Protein AF-A0A497FM29-F1 (afdb_monomer_lite)

Radius of gyration: 48.84 Å; chains: 1; bounding box: 92×78×148 Å

Secondary structure (DSSP, 8-state):
-HHHHHHHHHHHHHHHHHTS-------PEEEEEEEESSEEETTSEEEEEEEEEETTT--B-TT-EEEEEEE-TTS-EEEEEEEE--TTSEEEEEEEPPTTPPSEEEEEEEEETTEEEEEEEEEE--HHHHHHHHHHHHHHHHHHHHHHHHHHHHT-HHHHHHHHHHHHHHHTT-HHHHHHHHHHHHHHHHHHHHHHHHHHHHHHHHHHHHHHHHHHHHHHHHHHHHHHHTTT---HHHHHHHHHHHHHHHHHHHHHHTT-HHHHHHHHHHHHHHHHHHHHHHHHHHHHHHHHHHHHHHHHHHT-TTS-HHHHHHHHHHHHHHHHT--S-HHHHHHHHHHHHHHTT--SS-HHHHHHHT---TTSTTS---------------------------------------

Foldseek 3Di:
DVVVVVVVVVVVVVVVVVPPPPPPCPQDKDKDWDWPPLEEAAQDKIKIKIFTARNVPRQADFQFKKWKWKAAPVRDTPDIDIDTHHPRNMDIDIDGGHNLRDFDKMWIWMDGPHDIDIDIGTHDDDPVVVCVLVVLLVLLVVLLVVLVVQCVVPVDVVLVVLSVVLVVCVVVSNSVVSSVSSVVSVVVSVVVCCVVVVVLVCLLVVLVVLLVVLVVLLVVLVVLVVVLVVVVHDLPLLNVLSVVLVVLSVVLVVCSVVSNSVVSVVSSVVSVVSSVVSVVSVLVSLVVQLLVVLLVVLVVVLPDPLFDPVLNVLSVVLNVCSVVVVDPDPVVSLVSVVVSCVVRVVPDDCPVVNVVSSVDDPPPVPPPPPCPDPDDPDDDPDDDDDDDDDDDDDDDDDDDDDDDDD

Structure (mmCIF, N/CA/C/O backbone):
data_AF-A0A497FM29-F1
#
_entry.id   AF-A0A497FM29-F1
#
loop_
_atom_site.group_PDB
_atom_site.id
_atom_site.type_symbol
_atom_site.label_atom_id
_atom_site.label_alt_id
_atom_site.label_comp_id
_atom_site.label_asym_id
_atom_site.label_entity_id
_atom_site.label_seq_id
_atom_site.pdbx_PDB_ins_code
_atom_site.Cartn_x
_atom_site.Cartn_y
_atom_site.Cartn_z
_atom_site.occupancy
_atom_site.B_iso_or_equiv
_atom_site.auth_seq_id
_atom_site.auth_comp_id
_atom_site.auth_asym_id
_atom_site.auth_atom_id
_atom_site.pdbx_PDB_model_num
ATOM 1 N N . MET A 1 1 ? 3.344 16.252 -84.937 1.00 51.22 1 MET A N 1
ATOM 2 C CA . MET A 1 1 ? 4.518 16.941 -84.348 1.00 51.22 1 MET A CA 1
ATOM 3 C C . MET A 1 1 ? 5.337 16.068 -83.387 1.00 51.22 1 MET A C 1
ATOM 5 O O . MET A 1 1 ? 6.551 16.194 -83.398 1.00 51.22 1 MET A O 1
ATOM 9 N N . LEU A 1 2 ? 4.736 15.120 -82.654 1.00 51.09 2 LEU A N 1
ATOM 10 C CA . LEU A 1 2 ? 5.415 14.282 -81.644 1.00 51.09 2 LEU A CA 1
ATOM 11 C C . LEU A 1 2 ? 6.616 13.439 -82.149 1.00 51.09 2 LEU A C 1
ATOM 13 O O . LEU A 1 2 ? 7.596 13.268 -81.433 1.00 51.09 2 LEU A O 1
ATOM 17 N N . LYS A 1 3 ? 6.582 12.943 -83.396 1.00 57.59 3 LYS A N 1
ATOM 18 C CA . LYS A 1 3 ? 7.651 12.084 -83.952 1.00 57.59 3 LYS A CA 1
ATOM 19 C C . LYS A 1 3 ? 8.959 12.829 -84.266 1.00 57.59 3 LYS A C 1
ATOM 21 O O . LYS A 1 3 ? 10.024 12.234 -84.165 1.00 57.59 3 LYS A O 1
ATOM 26 N N . LYS A 1 4 ? 8.899 14.126 -84.604 1.00 60.62 4 LYS A N 1
ATOM 27 C CA . LYS A 1 4 ? 10.106 14.933 -84.875 1.00 60.62 4 LYS A CA 1
ATOM 28 C C . LYS A 1 4 ? 10.845 15.290 -83.579 1.00 60.62 4 LYS A C 1
ATOM 30 O O . LYS A 1 4 ? 12.068 15.263 -83.555 1.00 60.62 4 LYS A O 1
ATOM 35 N N . SER A 1 5 ? 10.112 15.530 -82.492 1.00 59.25 5 SER A N 1
ATOM 36 C CA . SER A 1 5 ? 10.692 15.851 -81.181 1.00 59.25 5 SER A CA 1
ATOM 37 C C . SER A 1 5 ? 11.440 14.669 -80.557 1.00 59.25 5 SER A C 1
ATOM 39 O O . SER A 1 5 ? 12.516 14.860 -80.005 1.00 59.25 5 SER A O 1
ATOM 41 N N . ILE A 1 6 ? 10.934 13.439 -80.704 1.00 69.69 6 ILE A N 1
ATOM 42 C CA . ILE A 1 6 ? 11.608 12.234 -80.185 1.00 69.69 6 ILE A CA 1
ATOM 43 C C . ILE A 1 6 ? 12.900 11.940 -80.965 1.00 69.69 6 ILE A C 1
ATOM 45 O O . ILE A 1 6 ? 13.915 11.599 -80.362 1.00 69.69 6 ILE A O 1
ATOM 49 N N . ALA A 1 7 ? 12.896 12.135 -82.288 1.00 73.38 7 ALA A N 1
ATOM 50 C CA . ALA A 1 7 ? 14.090 11.953 -83.114 1.00 73.38 7 ALA A CA 1
ATOM 51 C C . ALA A 1 7 ? 15.202 12.958 -82.763 1.00 73.38 7 ALA A C 1
ATOM 53 O O . ALA A 1 7 ? 16.369 12.582 -82.710 1.00 73.38 7 ALA A O 1
ATOM 54 N N . ILE A 1 8 ? 14.846 14.210 -82.454 1.00 73.94 8 ILE A N 1
ATOM 55 C CA . ILE A 1 8 ? 15.810 15.237 -82.030 1.00 73.94 8 ILE A CA 1
ATOM 56 C C . ILE A 1 8 ? 16.386 14.918 -80.643 1.00 73.94 8 ILE A C 1
ATOM 58 O O . ILE A 1 8 ? 17.587 15.081 -80.441 1.00 73.94 8 ILE A O 1
ATOM 62 N N . ILE A 1 9 ? 15.575 14.409 -79.707 1.00 72.75 9 ILE A N 1
ATOM 63 C CA . ILE A 1 9 ? 16.039 14.001 -78.367 1.00 72.75 9 ILE A CA 1
ATOM 64 C C . ILE A 1 9 ? 16.990 12.797 -78.456 1.00 72.75 9 ILE A C 1
ATOM 66 O O . ILE A 1 9 ? 18.047 12.795 -77.834 1.00 72.75 9 ILE A O 1
ATOM 70 N N . LEU A 1 10 ? 16.673 11.793 -79.278 1.00 70.06 10 LEU A N 1
ATOM 71 C CA . LEU A 1 10 ? 17.554 10.636 -79.468 1.00 70.06 10 LEU A CA 1
ATOM 72 C C . LEU A 1 10 ? 18.856 11.009 -80.192 1.00 70.06 10 LEU A C 1
ATOM 74 O O . LEU A 1 10 ? 19.923 10.548 -79.794 1.00 70.06 10 LEU A O 1
ATOM 78 N N . ALA A 1 11 ? 18.795 11.889 -81.195 1.00 73.12 11 ALA A N 1
ATOM 79 C CA . ALA A 1 11 ? 19.984 12.381 -81.888 1.00 73.12 11 ALA A CA 1
ATOM 80 C C . ALA A 1 11 ? 20.882 13.236 -80.979 1.00 73.12 11 ALA A C 1
ATOM 82 O O . ALA A 1 11 ? 22.100 13.164 -81.097 1.00 73.12 11 ALA A O 1
ATOM 83 N N . SER A 1 12 ? 20.307 13.999 -80.044 1.00 61.25 12 SER A N 1
ATOM 84 C CA . SER A 1 12 ? 21.077 14.795 -79.077 1.00 61.25 12 SER A CA 1
ATOM 85 C C . SER A 1 12 ? 21.685 13.945 -77.958 1.00 61.25 12 SER A C 1
ATOM 87 O O . SER A 1 12 ? 22.819 14.212 -77.577 1.00 61.25 12 SER A O 1
ATOM 89 N N . ILE A 1 13 ? 21.023 12.871 -77.508 1.00 70.56 13 ILE A N 1
ATOM 90 C CA . ILE A 1 13 ? 21.633 11.868 -76.611 1.00 70.56 13 ILE A CA 1
ATOM 91 C C . ILE A 1 13 ? 22.791 11.144 -77.318 1.00 70.56 13 ILE A C 1
ATOM 93 O O . ILE A 1 13 ? 23.853 10.951 -76.727 1.00 70.56 13 ILE A O 1
ATOM 97 N N . PHE A 1 14 ? 22.625 10.801 -78.600 1.00 70.81 14 PHE A N 1
ATOM 98 C CA . PHE A 1 14 ? 23.680 10.165 -79.391 1.00 70.81 14 PHE A CA 1
ATOM 99 C C . PHE A 1 14 ? 24.858 11.121 -79.657 1.00 70.81 14 PHE A C 1
ATOM 101 O O . PHE A 1 14 ? 26.008 10.729 -79.473 1.00 70.81 14 PHE A O 1
ATOM 108 N N . LEU A 1 15 ? 24.603 12.399 -79.974 1.00 62.28 15 LEU A N 1
ATOM 109 C CA . LEU A 1 15 ? 25.660 13.411 -80.112 1.00 62.28 15 LEU A CA 1
ATOM 110 C C . LEU A 1 15 ? 26.375 13.699 -78.783 1.00 62.28 15 LEU A C 1
ATOM 112 O O . LEU A 1 15 ? 27.594 13.830 -78.775 1.00 62.28 15 LEU A O 1
ATOM 116 N N . LEU A 1 16 ? 25.657 13.747 -77.656 1.00 52.69 16 LEU A N 1
ATOM 117 C CA . LEU A 1 16 ? 26.264 13.909 -76.327 1.00 52.69 16 LEU A CA 1
ATOM 118 C C . LEU A 1 16 ? 27.142 12.709 -75.942 1.00 52.69 16 LEU A C 1
ATOM 120 O O . LEU A 1 16 ? 28.144 12.894 -75.258 1.00 52.69 16 LEU A O 1
ATOM 124 N N . SER A 1 17 ? 26.828 11.501 -76.427 1.00 53.88 17 SER A N 1
ATOM 125 C CA . SER A 1 17 ? 27.677 10.318 -76.224 1.00 53.88 17 SER A CA 1
ATOM 126 C C . SER A 1 17 ? 28.982 10.348 -77.035 1.00 53.88 17 SER A C 1
ATOM 128 O O . SER A 1 17 ? 29.978 9.774 -76.605 1.00 53.88 17 SER A O 1
ATOM 130 N N . LEU A 1 18 ? 29.002 11.066 -78.166 1.00 53.91 18 LEU A N 1
ATOM 131 C CA . LEU A 1 18 ? 30.191 11.262 -79.008 1.00 53.91 18 LEU A CA 1
ATOM 132 C C . LEU A 1 18 ? 31.111 12.385 -78.496 1.00 53.91 18 LEU A C 1
ATOM 134 O O . LEU A 1 18 ? 32.273 12.447 -78.886 1.00 53.91 18 LEU A O 1
ATOM 138 N N . PHE A 1 19 ? 30.599 13.250 -77.613 1.00 49.97 19 PHE A N 1
ATOM 139 C CA . PHE A 1 19 ? 31.326 14.358 -76.985 1.00 49.97 19 PHE A CA 1
ATOM 140 C C . PHE A 1 19 ? 31.663 14.105 -75.512 1.00 49.97 19 PHE A C 1
ATOM 142 O O . PHE A 1 19 ? 32.012 15.044 -74.797 1.00 49.97 19 PHE A O 1
ATOM 149 N N . VAL A 1 20 ? 31.611 12.852 -75.042 1.00 53.69 20 VAL A N 1
ATOM 150 C CA . VAL A 1 20 ? 32.331 12.502 -73.815 1.00 53.69 20 VAL A CA 1
ATOM 151 C C . VAL A 1 20 ? 33.812 12.596 -74.180 1.00 53.69 20 VAL A C 1
ATOM 153 O O . VAL A 1 20 ? 34.273 11.771 -74.974 1.00 53.69 20 VAL A O 1
ATOM 156 N N . PRO A 1 21 ? 34.568 13.602 -73.689 1.00 43.84 21 PRO A N 1
ATOM 157 C CA . PRO A 1 21 ? 36.006 13.606 -73.892 1.00 43.84 21 PRO A CA 1
ATOM 158 C C . PRO A 1 21 ? 36.515 12.242 -73.442 1.00 43.84 21 PRO A C 1
ATOM 160 O O . PRO A 1 21 ? 36.048 11.735 -72.418 1.00 43.84 21 PRO A O 1
ATOM 163 N N . GLN A 1 22 ? 37.428 11.642 -74.211 1.00 48.50 22 GLN A N 1
ATOM 164 C CA . GLN A 1 22 ? 38.229 10.508 -73.762 1.00 48.50 22 GLN A CA 1
ATOM 165 C C . GLN A 1 22 ? 39.038 10.972 -72.546 1.00 48.50 22 GLN A C 1
ATOM 167 O O . GLN A 1 22 ? 40.223 11.283 -72.618 1.00 48.50 22 GLN A O 1
ATOM 172 N N . LEU A 1 23 ? 38.347 11.094 -71.416 1.00 45.22 23 LEU A N 1
ATOM 173 C CA . LEU A 1 23 ? 38.897 11.157 -70.094 1.00 45.22 23 LEU A CA 1
ATOM 174 C C . LEU A 1 23 ? 39.690 9.874 -70.016 1.00 45.22 23 LEU A C 1
ATOM 176 O O . LEU A 1 23 ? 39.112 8.788 -70.027 1.00 45.22 23 LEU A O 1
ATOM 180 N N . VAL A 1 24 ? 41.010 10.055 -70.087 1.00 47.66 24 VAL A N 1
ATOM 181 C CA . VAL A 1 24 ? 42.054 9.177 -69.575 1.00 47.66 24 VAL A CA 1
ATOM 182 C C . VAL A 1 24 ? 41.406 7.970 -68.922 1.00 47.66 24 VAL A C 1
ATOM 184 O O . VAL A 1 24 ? 40.748 8.153 -67.895 1.00 47.66 24 VAL A O 1
ATOM 187 N N . LEU A 1 25 ? 41.555 6.780 -69.520 1.00 45.69 25 LEU A N 1
ATOM 188 C CA . LEU A 1 25 ? 41.256 5.513 -68.856 1.00 45.69 25 LEU A CA 1
ATOM 189 C C . LEU A 1 25 ? 42.052 5.497 -67.540 1.00 45.69 25 LEU A C 1
ATOM 191 O O . LEU A 1 25 ? 43.145 4.944 -67.451 1.00 45.69 25 LEU A O 1
ATOM 195 N N . ARG A 1 26 ? 41.527 6.143 -66.496 1.00 54.81 26 ARG A N 1
ATOM 196 C CA . ARG A 1 26 ? 41.890 5.872 -65.123 1.00 54.81 26 ARG A CA 1
ATOM 197 C C . ARG A 1 26 ? 41.376 4.472 -64.947 1.00 54.81 26 ARG A C 1
ATOM 199 O O . ARG A 1 26 ? 40.166 4.262 -64.865 1.00 54.81 26 ARG A O 1
ATOM 206 N N . ALA A 1 27 ? 42.301 3.526 -65.028 1.00 60.31 27 ALA A N 1
ATOM 207 C CA . ALA A 1 27 ? 42.007 2.141 -64.765 1.00 60.31 27 ALA A CA 1
ATOM 208 C C . ALA A 1 27 ? 41.191 2.089 -63.474 1.00 60.31 27 ALA A C 1
ATOM 210 O O . ALA A 1 27 ? 41.643 2.557 -62.425 1.00 60.31 27 ALA A O 1
ATOM 211 N N . GLN A 1 28 ? 39.943 1.639 -63.586 1.00 76.00 28 GLN A N 1
ATOM 212 C CA . GLN A 1 28 ? 39.062 1.625 -62.433 1.00 76.00 28 GLN A CA 1
ATOM 213 C C . GLN A 1 28 ? 39.663 0.674 -61.392 1.00 76.00 28 GLN A C 1
ATOM 215 O O . GLN A 1 28 ? 40.206 -0.371 -61.764 1.00 76.00 28 GLN A O 1
ATOM 220 N N . PRO A 1 29 ? 39.636 1.012 -60.099 1.00 85.81 29 PRO A N 1
ATOM 221 C CA . PRO A 1 29 ? 40.116 0.100 -59.075 1.00 85.81 29 PRO A CA 1
ATOM 222 C C . PRO A 1 29 ? 39.176 -1.109 -58.981 1.00 85.81 29 PRO A C 1
ATOM 224 O O . PRO A 1 29 ? 37.964 -0.958 -58.838 1.00 85.81 29 PRO A O 1
ATOM 227 N N . SER A 1 30 ? 39.736 -2.313 -59.041 1.00 89.69 30 SER A N 1
ATOM 228 C CA . SER A 1 30 ? 39.046 -3.555 -58.703 1.00 89.69 30 SER A CA 1
ATOM 229 C C . SER A 1 30 ? 39.189 -3.796 -57.203 1.00 89.69 30 SER A C 1
ATOM 231 O O . SER A 1 30 ? 40.305 -3.930 -56.695 1.00 89.69 30 SER A O 1
ATOM 233 N N . ILE A 1 31 ? 38.059 -3.865 -56.495 1.00 93.31 31 ILE A N 1
ATOM 234 C CA . ILE A 1 31 ? 38.005 -4.030 -55.037 1.00 93.31 31 ILE A CA 1
ATOM 235 C C . ILE A 1 31 ? 37.640 -5.475 -54.697 1.00 93.31 31 ILE A C 1
ATOM 237 O O . ILE A 1 31 ? 36.553 -5.949 -55.034 1.00 93.31 31 ILE A O 1
ATOM 241 N N . LYS A 1 32 ? 38.498 -6.166 -53.942 1.00 93.56 32 LYS A N 1
ATOM 242 C CA . LYS A 1 32 ? 38.187 -7.481 -53.365 1.00 93.56 32 LYS A CA 1
ATOM 243 C C . LYS A 1 32 ? 38.142 -7.391 -51.845 1.00 93.56 32 LYS A C 1
ATOM 245 O O . LYS A 1 32 ? 39.105 -6.966 -51.220 1.00 93.56 32 LYS A O 1
ATOM 250 N N . ILE A 1 33 ? 37.026 -7.823 -51.254 1.00 95.12 33 ILE A N 1
ATOM 251 C CA . ILE A 1 33 ? 36.810 -7.796 -49.801 1.00 95.12 33 ILE A CA 1
ATOM 252 C C . ILE A 1 33 ? 36.751 -9.225 -49.263 1.00 95.12 33 ILE A C 1
ATOM 254 O O . ILE A 1 33 ? 35.889 -10.021 -49.662 1.00 95.12 33 ILE A O 1
ATOM 258 N N . THR A 1 34 ? 37.624 -9.518 -48.307 1.00 94.94 34 THR A N 1
ATOM 259 C CA . THR A 1 34 ? 37.617 -10.752 -47.521 1.00 94.94 34 THR A CA 1
ATOM 260 C C . THR A 1 34 ? 37.249 -10.420 -46.083 1.00 94.94 34 THR A C 1
ATOM 262 O O . THR A 1 34 ? 37.720 -9.431 -45.534 1.00 94.94 34 THR A O 1
ATOM 265 N N . VAL A 1 35 ? 36.370 -11.228 -45.492 1.00 95.50 35 VAL A N 1
ATOM 266 C CA . VAL A 1 35 ? 35.896 -11.043 -44.117 1.00 95.50 35 VAL A CA 1
ATOM 267 C C . VAL A 1 35 ? 36.012 -12.369 -43.393 1.00 95.50 35 VAL A C 1
ATOM 269 O O . VAL A 1 35 ? 35.426 -13.359 -43.853 1.00 95.50 35 VAL A O 1
ATOM 272 N N . THR A 1 36 ? 36.752 -12.374 -42.288 1.00 93.38 36 THR A N 1
ATOM 273 C CA . THR A 1 36 ? 37.056 -13.578 -41.517 1.00 93.38 36 THR A CA 1
ATOM 274 C C . THR A 1 36 ? 36.973 -13.285 -40.014 1.00 93.38 36 THR A C 1
ATOM 276 O O . THR A 1 36 ? 37.615 -12.348 -39.559 1.00 93.38 36 THR A O 1
ATOM 279 N N . PRO A 1 37 ? 36.222 -14.073 -39.227 1.00 90.69 37 PRO A N 1
ATOM 280 C CA . PRO A 1 37 ? 35.252 -15.069 -39.669 1.00 90.69 37 PRO A CA 1
ATOM 281 C C . PRO A 1 37 ? 33.967 -14.405 -40.204 1.00 90.69 37 PRO A C 1
ATOM 283 O O . PRO A 1 37 ? 33.623 -13.277 -39.859 1.00 90.69 37 PRO A O 1
ATOM 286 N N . ARG A 1 38 ? 33.232 -15.106 -41.081 1.00 90.25 38 ARG A N 1
ATOM 287 C CA . ARG A 1 38 ? 31.962 -14.596 -41.650 1.00 90.25 38 ARG A CA 1
ATOM 288 C C . ARG A 1 38 ? 30.815 -14.575 -40.641 1.00 90.25 38 ARG A C 1
ATOM 290 O O . ARG A 1 38 ? 29.797 -13.931 -40.894 1.00 90.25 38 ARG A O 1
ATOM 297 N N . GLU A 1 39 ? 30.969 -15.297 -39.539 1.00 91.75 39 GLU A N 1
ATOM 298 C CA . GLU A 1 39 ? 30.006 -15.379 -38.452 1.00 91.75 39 GLU A CA 1
ATOM 299 C C . GLU A 1 39 ? 30.747 -15.225 -37.120 1.00 91.75 39 GLU A C 1
ATOM 301 O O . GLU A 1 39 ? 31.717 -15.940 -36.879 1.00 91.75 39 GLU A O 1
ATOM 306 N N . VAL A 1 40 ? 30.291 -14.300 -36.278 1.00 90.44 40 VAL A N 1
ATOM 307 C CA . VAL A 1 40 ? 30.895 -13.962 -34.975 1.00 90.44 40 VAL A CA 1
ATOM 308 C C . VAL A 1 40 ? 29.824 -13.781 -33.908 1.00 90.44 40 VAL A C 1
ATOM 310 O O . VAL A 1 40 ? 28.651 -13.601 -34.241 1.00 90.44 40 VAL A O 1
ATOM 313 N N . PHE A 1 41 ? 30.205 -13.786 -32.634 1.00 86.44 41 PHE A N 1
ATOM 314 C CA . PHE A 1 41 ? 29.348 -13.308 -31.555 1.00 86.44 41 PHE A CA 1
ATOM 315 C C . PHE A 1 41 ? 29.629 -11.835 -31.237 1.00 86.44 41 PHE A C 1
ATOM 317 O O . PHE A 1 41 ? 30.716 -11.320 -31.475 1.00 86.44 41 PHE A O 1
ATOM 324 N N . ALA A 1 42 ? 28.633 -11.138 -30.686 1.00 81.06 42 ALA A N 1
ATOM 325 C CA . ALA A 1 42 ? 28.807 -9.761 -30.228 1.00 81.06 42 ALA A CA 1
ATOM 326 C C . ALA A 1 42 ? 29.899 -9.682 -29.141 1.00 81.06 42 ALA A C 1
ATOM 328 O O . ALA A 1 42 ? 29.802 -10.374 -28.120 1.00 81.06 42 ALA A O 1
ATOM 329 N N . GLY A 1 43 ? 30.907 -8.835 -29.340 1.00 79.56 43 GLY A N 1
ATOM 330 C CA . GLY A 1 43 ? 32.109 -8.750 -28.503 1.00 79.56 43 GLY A CA 1
ATOM 331 C C . GLY A 1 43 ? 33.359 -9.376 -29.137 1.00 79.56 43 GLY A C 1
ATOM 332 O O . GLY A 1 43 ? 34.471 -9.061 -28.703 1.00 79.56 43 GLY A O 1
ATOM 333 N N . ASP A 1 44 ? 33.193 -10.210 -30.169 1.00 87.69 44 ASP A N 1
ATOM 334 C CA . ASP A 1 44 ? 34.299 -10.830 -30.903 1.00 87.69 44 ASP A CA 1
ATOM 335 C C . ASP A 1 44 ? 34.899 -9.864 -31.938 1.00 87.69 44 ASP A C 1
ATOM 337 O O . ASP A 1 44 ? 34.343 -8.804 -32.252 1.00 87.69 44 ASP A O 1
ATOM 341 N N . GLN A 1 45 ? 36.044 -10.249 -32.499 1.00 90.75 45 GLN A N 1
ATOM 342 C CA . GLN A 1 45 ? 36.724 -9.518 -33.565 1.00 90.75 45 GLN A CA 1
ATOM 343 C C . GLN A 1 45 ? 36.397 -10.091 -34.947 1.00 90.75 45 GLN A C 1
ATOM 345 O O . GLN A 1 45 ? 36.262 -11.301 -35.125 1.00 90.75 45 GLN A O 1
ATOM 350 N N . VAL A 1 46 ? 36.295 -9.194 -35.925 1.00 94.44 46 VAL A N 1
ATOM 351 C CA . VAL A 1 46 ? 36.143 -9.497 -37.348 1.00 94.44 46 VAL A CA 1
ATOM 352 C C . VAL A 1 46 ? 37.303 -8.857 -38.096 1.00 94.44 46 VAL A C 1
ATOM 354 O O . VAL A 1 46 ? 37.480 -7.640 -38.040 1.00 94.44 46 VAL A O 1
ATOM 357 N N . ASP A 1 47 ? 38.048 -9.659 -38.845 1.00 94.81 47 ASP A N 1
ATOM 358 C CA . ASP A 1 47 ? 39.090 -9.174 -39.738 1.00 94.81 47 ASP A CA 1
ATOM 359 C C . ASP A 1 47 ? 38.501 -8.882 -41.117 1.00 94.81 47 ASP A C 1
ATOM 361 O O . ASP A 1 47 ? 37.872 -9.733 -41.756 1.00 94.81 47 ASP A O 1
ATOM 365 N N . VAL A 1 48 ? 38.711 -7.654 -41.583 1.00 95.81 48 VAL A N 1
ATOM 366 C CA . VAL A 1 48 ? 38.299 -7.177 -42.901 1.00 95.81 48 VAL A CA 1
ATOM 367 C C . VAL A 1 48 ? 39.551 -6.850 -43.697 1.00 95.81 48 VAL A C 1
ATOM 369 O O . VAL A 1 48 ? 40.268 -5.904 -43.382 1.00 95.81 48 VAL A O 1
ATOM 372 N N . VAL A 1 49 ? 39.794 -7.622 -44.752 1.00 95.81 49 VAL A N 1
ATOM 373 C CA . VAL A 1 49 ? 40.910 -7.409 -45.676 1.00 95.81 49 VAL A CA 1
ATOM 374 C C . VAL A 1 49 ? 40.360 -6.882 -46.992 1.00 95.81 49 VAL A C 1
ATOM 376 O O . VAL A 1 49 ? 39.534 -7.532 -47.640 1.00 95.81 49 VAL A O 1
ATOM 379 N N . VAL A 1 50 ? 40.822 -5.703 -47.389 1.00 96.06 50 VAL A N 1
ATOM 380 C CA . VAL A 1 50 ? 40.512 -5.071 -48.671 1.00 96.06 50 VAL A CA 1
ATOM 381 C C . VAL A 1 50 ? 41.755 -5.137 -49.545 1.00 96.06 50 VAL A C 1
ATOM 383 O O . VAL A 1 50 ? 42.819 -4.702 -49.125 1.00 96.06 50 VAL A O 1
ATOM 386 N N . ILE A 1 51 ? 41.616 -5.671 -50.755 1.00 94.88 51 ILE A N 1
ATOM 387 C CA . ILE A 1 51 ? 42.680 -5.730 -51.761 1.00 94.88 51 ILE A CA 1
ATOM 388 C C . ILE A 1 51 ? 42.258 -4.855 -52.939 1.00 94.88 51 ILE A C 1
ATOM 390 O O . ILE A 1 51 ? 41.164 -5.046 -53.484 1.00 94.88 51 ILE A O 1
ATOM 394 N N . LEU A 1 52 ? 43.120 -3.913 -53.317 1.00 93.62 52 LEU A N 1
ATOM 395 C CA . LEU A 1 52 ? 42.938 -3.017 -54.450 1.00 93.62 52 LEU A CA 1
ATOM 396 C C . LEU A 1 52 ? 43.911 -3.345 -55.569 1.00 93.62 52 LEU A C 1
ATOM 398 O O . LEU A 1 52 ? 45.127 -3.250 -55.406 1.00 93.62 52 LEU A O 1
ATOM 402 N N . LEU A 1 53 ? 43.344 -3.661 -56.728 1.00 92.44 53 LEU A N 1
ATOM 403 C CA . LEU A 1 53 ? 44.093 -3.911 -57.948 1.00 92.44 53 LEU A CA 1
ATOM 404 C C . LEU A 1 53 ? 43.664 -2.927 -59.031 1.00 92.44 53 LEU A C 1
ATOM 406 O O . LEU A 1 53 ? 42.508 -2.513 -59.108 1.00 92.44 53 LEU A O 1
ATOM 410 N N . ASN A 1 54 ? 44.588 -2.582 -59.908 1.00 89.50 54 ASN A N 1
ATOM 411 C CA . ASN A 1 54 ? 44.286 -1.895 -61.147 1.00 89.50 54 ASN A CA 1
ATOM 412 C C . ASN A 1 54 ? 43.509 -2.856 -62.066 1.00 89.50 54 ASN A C 1
ATOM 414 O O . ASN A 1 54 ? 44.028 -3.916 -62.411 1.00 89.50 54 ASN A O 1
ATOM 418 N N . SER A 1 55 ? 42.279 -2.514 -62.474 1.00 83.88 55 SER A N 1
ATOM 419 C CA . SER A 1 55 ? 41.448 -3.439 -63.274 1.00 83.88 55 SER A CA 1
ATOM 420 C C . SER A 1 55 ? 42.029 -3.765 -64.651 1.00 83.88 55 SER A C 1
ATOM 422 O O . SER A 1 55 ? 41.666 -4.785 -65.228 1.00 83.88 55 SER A O 1
ATOM 424 N N . SER A 1 56 ? 42.912 -2.918 -65.182 1.00 83.69 56 SER A N 1
ATOM 425 C CA . SER A 1 56 ? 43.508 -3.106 -66.506 1.00 83.69 56 SER A CA 1
ATOM 426 C C . SER A 1 56 ? 44.803 -3.913 -66.458 1.00 83.69 56 SER A C 1
ATOM 428 O O . SER A 1 56 ? 45.079 -4.667 -67.384 1.00 83.69 56 SER A O 1
ATOM 430 N N . THR A 1 57 ? 45.612 -3.751 -65.407 1.00 86.19 57 THR A N 1
ATOM 431 C CA . THR A 1 57 ? 46.940 -4.388 -65.312 1.00 86.19 57 THR A CA 1
ATOM 432 C C . THR A 1 57 ? 47.012 -5.521 -64.294 1.00 86.19 57 THR A C 1
ATOM 434 O O . THR A 1 57 ? 47.972 -6.280 -64.306 1.00 86.19 57 THR A O 1
ATOM 437 N N . GLY A 1 58 ? 46.035 -5.636 -63.392 1.00 86.25 58 GLY A N 1
ATOM 438 C CA . GLY A 1 58 ? 46.063 -6.584 -62.275 1.00 86.25 58 GLY A CA 1
ATOM 439 C C . GLY A 1 58 ? 47.081 -6.241 -61.181 1.00 86.25 58 GLY A C 1
ATOM 440 O O . GLY A 1 58 ? 47.147 -6.953 -60.182 1.00 86.25 58 GLY A O 1
ATOM 441 N N . ASN A 1 59 ? 47.845 -5.155 -61.335 1.00 90.88 59 ASN A N 1
ATOM 442 C CA . ASN A 1 59 ? 48.865 -4.736 -60.375 1.00 90.88 59 ASN A CA 1
ATOM 443 C C . ASN A 1 59 ? 48.238 -4.101 -59.122 1.00 90.88 59 ASN A C 1
ATOM 445 O O . ASN A 1 59 ? 47.176 -3.477 -59.228 1.00 90.88 59 ASN A O 1
ATOM 449 N N . PRO A 1 60 ? 48.894 -4.207 -57.953 1.00 92.19 60 PRO A N 1
ATOM 450 C CA . PRO A 1 60 ? 48.433 -3.565 -56.729 1.00 92.19 60 PRO A CA 1
ATOM 451 C C . PRO A 1 60 ? 48.419 -2.038 -56.840 1.00 92.19 60 PRO A C 1
ATOM 453 O O . PRO A 1 60 ? 49.218 -1.442 -57.565 1.00 92.19 60 PRO A O 1
ATOM 456 N N . LEU A 1 61 ? 47.491 -1.408 -56.117 1.00 91.56 61 LEU A N 1
ATOM 457 C CA . LEU A 1 61 ? 47.367 0.049 -56.020 1.00 91.56 61 LEU A CA 1
ATOM 458 C C . LEU A 1 61 ? 47.815 0.526 -54.628 1.00 91.56 61 LEU A C 1
ATOM 460 O O . LEU A 1 61 ? 46.983 0.538 -53.715 1.00 91.56 61 LEU A O 1
ATOM 464 N N . PRO A 1 62 ? 49.095 0.898 -54.439 1.00 93.12 62 PRO A N 1
ATOM 465 C CA . PRO A 1 62 ? 49.601 1.380 -53.156 1.00 93.12 62 PRO A CA 1
ATOM 466 C C . PRO A 1 62 ? 49.163 2.817 -52.847 1.00 93.12 62 PRO A C 1
ATOM 468 O O . PRO A 1 62 ? 48.710 3.542 -53.736 1.00 93.12 62 PRO A O 1
ATOM 471 N N . GLU A 1 63 ? 49.253 3.205 -51.570 1.00 92.25 63 GLU A N 1
ATOM 472 C CA . GLU A 1 63 ? 48.959 4.553 -51.044 1.00 92.25 63 GLU A CA 1
ATOM 473 C C . GLU A 1 63 ? 47.576 5.112 -51.438 1.00 92.25 63 GLU A C 1
ATOM 475 O O . GLU A 1 63 ? 47.316 6.317 -51.426 1.00 92.25 63 GLU A O 1
ATOM 480 N N . THR A 1 64 ? 46.640 4.229 -51.780 1.00 91.62 64 THR A N 1
ATOM 481 C CA . THR A 1 64 ? 45.312 4.589 -52.269 1.00 91.62 64 THR A CA 1
ATOM 482 C C . THR A 1 64 ? 44.332 4.671 -51.106 1.00 91.62 64 THR A C 1
ATOM 484 O O . THR A 1 64 ? 44.224 3.758 -50.288 1.00 91.62 64 THR A O 1
ATOM 487 N N . LYS A 1 65 ? 43.578 5.773 -51.030 1.00 93.75 65 LYS A N 1
ATOM 488 C CA . LYS A 1 65 ? 42.607 6.011 -49.955 1.00 93.75 65 LYS A CA 1
ATOM 489 C C . LYS A 1 65 ? 41.385 5.100 -50.073 1.00 93.75 65 LYS A C 1
ATOM 491 O O . LYS A 1 65 ? 40.633 5.169 -51.045 1.00 93.75 65 LYS A O 1
ATOM 496 N N . VAL A 1 66 ? 41.136 4.336 -49.014 1.00 94.81 66 VAL A N 1
ATOM 497 C CA . VAL A 1 66 ? 40.002 3.425 -48.855 1.00 94.81 66 VAL A CA 1
ATOM 498 C C . VAL A 1 66 ? 39.094 3.916 -47.742 1.00 94.81 66 VAL A C 1
ATOM 500 O O . VAL A 1 66 ? 39.544 4.140 -46.619 1.00 94.81 66 VAL A O 1
ATOM 503 N N . ASN A 1 67 ? 37.803 4.056 -48.038 1.00 94.62 67 ASN A N 1
ATOM 504 C CA . ASN A 1 67 ? 36.779 4.322 -47.033 1.00 94.62 67 ASN A CA 1
ATOM 505 C C . ASN A 1 67 ? 36.008 3.041 -46.743 1.00 94.62 67 ASN A C 1
ATOM 507 O O . ASN A 1 67 ? 35.506 2.405 -47.667 1.00 94.62 67 ASN A O 1
ATOM 511 N N . VAL A 1 68 ? 35.878 2.686 -45.468 1.00 94.31 68 VAL A N 1
ATOM 512 C CA . VAL A 1 68 ? 35.120 1.516 -45.024 1.00 94.31 68 VAL A CA 1
ATOM 513 C C . VAL A 1 68 ? 34.027 1.963 -44.066 1.00 94.31 68 VAL A C 1
ATOM 515 O O . VAL A 1 68 ? 34.284 2.653 -43.080 1.00 94.31 68 VAL A O 1
ATOM 518 N N . MET A 1 69 ? 32.792 1.567 -44.349 1.00 95.19 69 MET A N 1
ATOM 519 C CA . MET A 1 69 ? 31.636 1.809 -43.493 1.00 95.19 69 MET A CA 1
ATOM 520 C C . MET A 1 69 ? 30.945 0.492 -43.174 1.00 95.19 69 MET A C 1
ATOM 522 O O . MET A 1 69 ? 30.753 -0.331 -44.063 1.00 95.19 69 MET A O 1
ATOM 526 N N . ILE A 1 70 ? 30.514 0.308 -41.930 1.00 94.81 70 ILE A N 1
ATOM 527 C CA . ILE A 1 70 ? 29.737 -0.870 -41.531 1.00 94.81 70 ILE A CA 1
ATOM 528 C C . ILE A 1 70 ? 28.348 -0.418 -41.111 1.00 94.81 70 ILE A C 1
ATOM 530 O O . ILE A 1 70 ? 28.214 0.488 -40.285 1.00 94.81 70 ILE A O 1
ATOM 534 N N . ARG A 1 71 ? 27.319 -1.047 -41.682 1.00 92.25 71 ARG A N 1
ATOM 535 C CA . ARG A 1 71 ? 25.918 -0.850 -41.308 1.00 92.25 71 ARG A CA 1
ATOM 536 C C . ARG A 1 71 ? 25.369 -2.057 -40.566 1.00 92.25 71 ARG A C 1
ATOM 538 O O . ARG A 1 71 ? 25.648 -3.195 -40.947 1.00 92.25 71 ARG A O 1
ATOM 545 N N . ASN A 1 72 ? 24.583 -1.789 -39.530 1.00 90.94 72 ASN A N 1
ATOM 546 C CA . ASN A 1 72 ? 23.840 -2.805 -38.797 1.00 90.94 72 ASN A CA 1
ATOM 547 C C . ASN A 1 72 ? 22.613 -3.295 -39.609 1.00 90.94 72 ASN A C 1
ATOM 549 O O . ASN A 1 72 ? 22.301 -2.719 -40.658 1.00 90.94 72 ASN A O 1
ATOM 553 N N . PRO A 1 73 ? 21.892 -4.329 -39.135 1.00 88.31 73 PRO A N 1
ATOM 554 C CA . PRO A 1 73 ? 20.701 -4.858 -39.809 1.00 88.31 73 PRO A CA 1
ATOM 555 C C . PRO A 1 73 ? 19.558 -3.844 -39.982 1.00 88.31 73 PRO A C 1
ATOM 557 O O . PRO A 1 73 ? 18.697 -4.026 -40.836 1.00 88.31 73 PRO A O 1
ATOM 560 N N . GLU A 1 74 ? 19.551 -2.771 -39.190 1.00 82.69 74 GLU A N 1
ATOM 561 C CA . GLU A 1 74 ? 18.568 -1.681 -39.253 1.00 82.69 74 GLU A CA 1
ATOM 562 C C . GLU A 1 74 ? 18.996 -0.564 -40.228 1.00 82.69 74 GLU A C 1
ATOM 564 O O . GLU A 1 74 ? 18.275 0.412 -40.424 1.00 82.69 74 GLU A O 1
ATOM 569 N N . GLY A 1 75 ? 20.170 -0.695 -40.859 1.00 81.38 75 GLY A N 1
ATOM 570 C CA . GLY A 1 75 ? 20.711 0.259 -41.826 1.00 81.38 75 GLY A CA 1
ATOM 571 C C . GLY A 1 75 ? 21.497 1.426 -41.218 1.00 81.38 75 GLY A C 1
ATOM 572 O O . GLY A 1 75 ? 21.977 2.282 -41.966 1.00 81.38 75 GLY A O 1
ATOM 573 N N . LEU A 1 76 ? 21.679 1.462 -39.895 1.00 83.69 76 LEU A N 1
ATOM 574 C CA . LEU A 1 76 ? 22.463 2.485 -39.200 1.00 83.69 76 LEU A CA 1
ATOM 575 C C . LEU A 1 76 ? 23.960 2.216 -39.343 1.00 83.69 76 LEU A C 1
ATOM 577 O O . LEU A 1 76 ? 24.410 1.074 -39.266 1.00 83.69 76 LEU A O 1
ATOM 581 N N . VAL A 1 77 ? 24.747 3.276 -39.529 1.00 89.50 77 VAL A N 1
ATOM 582 C CA . VAL A 1 77 ? 26.209 3.177 -39.612 1.00 89.50 77 VAL A CA 1
ATOM 583 C C . VAL A 1 77 ? 26.789 3.037 -38.207 1.00 89.50 77 VAL A C 1
ATOM 585 O O . VAL A 1 77 ? 26.660 3.960 -37.409 1.00 89.50 77 VAL A O 1
ATOM 588 N N . VAL A 1 78 ? 27.457 1.915 -37.940 1.00 88.75 78 VAL A N 1
ATOM 589 C CA . VAL A 1 78 ? 28.093 1.607 -36.645 1.00 88.75 78 VAL A CA 1
ATOM 590 C C . VAL A 1 78 ? 29.609 1.807 -36.660 1.00 88.75 78 VAL A C 1
ATOM 592 O O . VAL A 1 78 ? 30.203 2.051 -35.620 1.00 88.75 78 VAL A O 1
ATOM 595 N N . VAL A 1 79 ? 30.247 1.761 -37.836 1.00 90.88 79 VAL A N 1
ATOM 596 C CA . VAL A 1 79 ? 31.693 2.004 -37.991 1.00 90.88 79 VAL A CA 1
ATOM 597 C C . VAL A 1 79 ? 31.952 2.839 -39.241 1.00 90.88 79 VAL A C 1
ATOM 599 O O . VAL A 1 79 ? 31.333 2.607 -40.283 1.00 90.88 79 VAL A O 1
ATOM 602 N N . LYS A 1 80 ? 32.890 3.789 -39.144 1.00 93.25 80 LYS A N 1
ATOM 603 C CA . LYS A 1 80 ? 33.478 4.527 -40.271 1.00 93.25 80 LYS A CA 1
ATOM 604 C C . LYS A 1 80 ? 34.992 4.568 -40.102 1.00 93.25 80 LYS A C 1
ATOM 606 O O . LYS A 1 80 ? 35.473 5.046 -39.080 1.00 93.25 80 LYS A O 1
ATOM 611 N N . LEU A 1 81 ? 35.720 4.092 -41.101 1.00 91.44 81 LEU A N 1
ATOM 612 C CA . LEU A 1 81 ? 37.177 4.048 -41.116 1.00 91.44 81 LEU A CA 1
ATOM 613 C C . LEU A 1 81 ? 37.699 4.547 -42.460 1.00 91.44 81 LEU A C 1
ATOM 615 O O . LEU A 1 81 ? 37.050 4.392 -43.497 1.00 91.44 81 LEU A O 1
ATOM 619 N N . GLN A 1 82 ? 38.886 5.137 -42.430 1.00 92.94 82 GLN A N 1
ATOM 620 C CA . GLN A 1 82 ? 39.606 5.587 -43.610 1.00 92.94 82 GLN A CA 1
ATOM 621 C C . GLN A 1 82 ? 41.070 5.181 -43.455 1.00 92.94 82 GLN A C 1
ATOM 623 O O . GLN A 1 82 ? 41.669 5.471 -42.423 1.00 92.94 82 GLN A O 1
ATOM 628 N N . SER A 1 83 ? 41.623 4.502 -44.458 1.00 93.06 83 SER A N 1
ATOM 629 C CA . SER A 1 83 ? 43.014 4.033 -44.464 1.00 93.06 83 SER A CA 1
ATOM 630 C C . SER A 1 83 ? 43.626 4.173 -45.856 1.00 93.06 83 SER A C 1
ATOM 632 O O . SER A 1 83 ? 42.898 4.296 -46.841 1.00 93.06 83 SER A O 1
ATOM 634 N N . LEU A 1 84 ? 44.953 4.151 -45.934 1.00 93.62 84 LEU A N 1
ATOM 635 C CA . LEU A 1 84 ? 45.703 3.994 -47.181 1.00 93.62 84 LEU A CA 1
ATOM 636 C C . LEU A 1 84 ? 46.096 2.521 -47.354 1.00 93.62 84 LEU A C 1
ATOM 638 O O . LEU A 1 84 ? 46.294 1.834 -46.349 1.00 93.62 84 LEU A O 1
ATOM 642 N N . THR A 1 85 ? 46.171 2.044 -48.597 1.00 93.69 85 THR A N 1
ATOM 643 C CA . THR A 1 85 ? 46.760 0.737 -48.929 1.00 93.69 85 THR A CA 1
ATOM 644 C C . THR A 1 85 ? 48.274 0.725 -48.739 1.00 93.69 85 THR A C 1
ATOM 646 O O . THR A 1 85 ? 48.939 1.741 -48.945 1.00 93.69 85 THR A O 1
ATOM 649 N N . ASP A 1 86 ? 48.809 -0.441 -48.378 1.00 94.31 86 ASP A N 1
ATOM 650 C CA . ASP A 1 86 ? 50.248 -0.721 -48.364 1.00 94.31 86 ASP A CA 1
ATOM 651 C C . ASP A 1 86 ? 50.832 -0.905 -49.781 1.00 94.31 86 ASP A C 1
ATOM 653 O O . ASP A 1 86 ? 50.130 -0.773 -50.787 1.00 94.31 86 ASP A O 1
ATOM 657 N N . GLU A 1 87 ? 52.127 -1.223 -49.868 1.00 91.25 87 GLU A N 1
ATOM 658 C CA . GLU A 1 87 ? 52.850 -1.462 -51.128 1.00 91.25 87 GLU A CA 1
ATOM 659 C C . GLU A 1 87 ? 52.232 -2.589 -51.980 1.00 91.25 87 GLU A C 1
ATOM 661 O O . GLU A 1 87 ? 52.364 -2.601 -53.205 1.00 91.25 87 GLU A O 1
ATOM 666 N N . GLN A 1 88 ? 51.519 -3.521 -51.345 1.00 92.94 88 GLN A N 1
ATOM 667 C CA . GLN A 1 88 ? 50.836 -4.651 -51.969 1.00 92.94 88 GLN A CA 1
ATOM 668 C C . GLN A 1 88 ? 49.369 -4.338 -52.307 1.00 92.94 88 GLN A C 1
ATOM 670 O O . GLN A 1 88 ? 48.648 -5.215 -52.789 1.00 92.94 88 GLN A O 1
ATOM 675 N N . GLY A 1 89 ? 48.907 -3.101 -52.102 1.00 92.56 89 GLY A N 1
ATOM 676 C CA . GLY A 1 89 ? 47.531 -2.700 -52.381 1.00 92.56 89 GLY A CA 1
ATOM 677 C C . GLY A 1 89 ? 46.524 -3.231 -51.357 1.00 92.56 89 GLY A C 1
ATOM 678 O O . GLY A 1 89 ? 45.340 -3.355 -51.678 1.00 92.56 89 GLY A O 1
ATOM 679 N N . ILE A 1 90 ? 46.965 -3.579 -50.147 1.00 93.94 90 ILE A N 1
ATOM 680 C CA . ILE A 1 90 ? 46.154 -4.230 -49.116 1.00 93.94 90 ILE A CA 1
ATOM 681 C C . ILE A 1 90 ? 45.861 -3.258 -47.966 1.00 93.94 90 ILE A C 1
ATOM 683 O O . ILE A 1 90 ? 46.681 -2.434 -47.571 1.00 93.94 90 ILE A O 1
ATOM 687 N N . VAL A 1 91 ? 44.652 -3.360 -47.412 1.00 95.50 91 VAL A N 1
ATOM 688 C CA . VAL A 1 91 ? 44.267 -2.777 -46.122 1.00 95.50 91 VAL A CA 1
ATOM 689 C C . VAL A 1 91 ? 43.694 -3.887 -45.251 1.00 95.50 91 VAL A C 1
ATOM 691 O O . VAL A 1 91 ? 42.719 -4.532 -45.638 1.00 95.50 91 VAL A O 1
ATOM 694 N N . SER A 1 92 ? 44.261 -4.076 -44.060 1.00 93.88 92 SER A N 1
ATOM 695 C CA . SER A 1 92 ? 43.741 -5.004 -43.050 1.00 93.88 92 SER A CA 1
ATOM 696 C C . SER A 1 92 ? 43.163 -4.228 -41.871 1.00 93.88 92 SER A C 1
ATOM 698 O O . SER A 1 92 ? 43.863 -3.445 -41.232 1.00 93.88 92 SER A O 1
ATOM 700 N N . LEU A 1 93 ? 41.879 -4.435 -41.584 1.00 93.12 93 LEU A N 1
ATOM 701 C CA . LEU A 1 93 ? 41.157 -3.786 -40.493 1.00 93.12 93 LEU A CA 1
ATOM 702 C C . LEU A 1 93 ? 40.667 -4.843 -39.509 1.00 93.12 93 LEU A C 1
ATOM 704 O O . LEU A 1 93 ? 39.870 -5.705 -39.876 1.00 93.12 93 LEU A O 1
ATOM 708 N N . ASN A 1 94 ? 41.088 -4.736 -38.251 1.00 92.25 94 ASN A N 1
ATOM 709 C CA . ASN A 1 94 ? 40.510 -5.517 -37.165 1.00 92.25 94 ASN A CA 1
ATOM 710 C C . ASN A 1 94 ? 39.351 -4.725 -36.550 1.00 92.25 94 ASN A C 1
ATOM 712 O O . ASN A 1 94 ? 39.543 -3.659 -35.962 1.00 92.25 94 ASN A O 1
ATOM 716 N N . VAL A 1 95 ? 38.133 -5.227 -36.727 1.00 91.88 95 VAL A N 1
ATOM 717 C CA . VAL A 1 95 ? 36.912 -4.597 -36.233 1.00 91.88 95 VAL A CA 1
ATOM 718 C C . VAL A 1 95 ? 36.424 -5.377 -35.024 1.00 91.88 95 VAL A C 1
ATOM 720 O O . VAL A 1 95 ? 35.913 -6.489 -35.150 1.00 91.88 95 VAL A O 1
ATOM 723 N N . LYS A 1 96 ? 36.546 -4.783 -33.837 1.00 90.25 96 LYS A N 1
ATOM 724 C CA . LYS A 1 96 ? 35.939 -5.333 -32.626 1.00 90.25 96 LYS A CA 1
ATOM 725 C C . LYS A 1 96 ? 34.443 -5.023 -32.624 1.00 90.25 96 LYS A C 1
ATOM 727 O O . LYS A 1 96 ? 34.060 -3.857 -32.599 1.00 90.25 96 LYS A O 1
ATOM 732 N N . THR A 1 97 ? 33.608 -6.058 -32.660 1.00 87.44 97 THR A N 1
ATOM 733 C CA . THR A 1 97 ? 32.158 -5.900 -32.500 1.00 87.44 97 THR A CA 1
ATOM 734 C C . THR A 1 97 ? 31.843 -5.552 -31.049 1.00 87.44 97 THR A C 1
ATOM 736 O O . THR A 1 97 ? 32.487 -6.063 -30.130 1.00 87.44 97 THR A O 1
ATOM 739 N N . GLU A 1 98 ? 30.876 -4.669 -30.815 1.00 81.56 98 GLU A N 1
ATOM 740 C CA . GLU A 1 98 ? 30.484 -4.316 -29.449 1.00 81.56 98 GLU A CA 1
ATOM 741 C C . GLU A 1 98 ? 29.445 -5.307 -28.916 1.00 81.56 98 GLU A C 1
ATOM 743 O O . GLU A 1 98 ? 28.734 -5.976 -29.668 1.00 81.56 98 GLU A O 1
ATOM 748 N N . GLU A 1 99 ? 29.366 -5.440 -27.593 1.00 73.81 99 GLU A N 1
ATOM 749 C CA . GLU A 1 99 ? 28.474 -6.406 -26.944 1.00 73.81 99 GLU A CA 1
ATOM 750 C C . GLU A 1 99 ? 26.978 -6.136 -27.168 1.00 73.81 99 GLU A C 1
ATOM 752 O O . GLU A 1 99 ? 26.157 -7.034 -26.957 1.00 73.81 99 GLU A O 1
ATOM 757 N N . ASP A 1 100 ? 26.629 -4.907 -27.539 1.00 72.12 100 ASP A N 1
ATOM 758 C CA . ASP A 1 100 ? 25.280 -4.405 -27.784 1.00 72.12 100 ASP A CA 1
ATOM 759 C C . ASP A 1 100 ? 24.909 -4.358 -29.273 1.00 72.12 100 ASP A C 1
ATOM 761 O O . ASP A 1 100 ? 23.768 -4.027 -29.606 1.00 72.12 100 ASP A O 1
ATOM 765 N N . TRP A 1 101 ? 25.820 -4.752 -30.170 1.00 82.44 101 TRP A N 1
ATOM 766 C CA . TRP A 1 101 ? 25.521 -4.875 -31.592 1.00 82.44 101 TRP A CA 1
ATOM 767 C C . TRP A 1 101 ? 24.403 -5.910 -31.815 1.00 82.44 101 TRP A C 1
ATOM 769 O O . TRP A 1 101 ? 24.536 -7.064 -31.390 1.00 82.44 101 TRP A O 1
ATOM 779 N N . PRO A 1 102 ? 23.275 -5.524 -32.450 1.00 78.31 102 PRO A N 1
ATOM 780 C CA . PRO A 1 102 ? 22.145 -6.426 -32.634 1.00 78.31 102 PRO A CA 1
ATOM 781 C C . PRO A 1 102 ? 22.509 -7.668 -33.469 1.00 78.31 102 PRO A C 1
ATOM 783 O O . PRO A 1 102 ? 23.296 -7.573 -34.408 1.00 78.31 102 PRO A O 1
ATOM 786 N N . PRO A 1 103 ? 21.906 -8.843 -33.197 1.00 84.56 103 PRO A N 1
ATOM 787 C CA . PRO A 1 103 ? 22.022 -9.991 -34.092 1.00 84.56 103 PRO A CA 1
ATOM 788 C C . PRO A 1 103 ? 21.574 -9.634 -35.503 1.00 84.56 103 PRO A C 1
ATOM 790 O O . PRO A 1 103 ? 20.573 -8.944 -35.693 1.00 84.56 103 PRO A O 1
ATOM 793 N N . GLY A 1 104 ? 22.246 -10.208 -36.495 1.00 87.38 104 GLY A N 1
ATOM 794 C CA . GLY A 1 104 ? 21.800 -10.125 -37.878 1.00 87.38 104 GLY A CA 1
ATOM 795 C C . GLY A 1 104 ? 22.939 -9.968 -38.866 1.00 87.38 104 GLY A C 1
ATOM 796 O O . GLY A 1 104 ? 24.103 -10.228 -38.562 1.00 87.38 104 GLY A O 1
ATOM 797 N N . VAL A 1 105 ? 22.569 -9.595 -40.088 1.00 92.56 105 VAL A N 1
ATOM 798 C CA . VAL A 1 105 ? 23.505 -9.419 -41.197 1.00 92.56 105 VAL A CA 1
ATOM 799 C C . VAL A 1 105 ? 23.972 -7.972 -41.227 1.00 92.56 105 VAL A C 1
ATOM 801 O O . VAL A 1 105 ? 23.173 -7.055 -41.398 1.00 92.56 105 VAL A O 1
ATOM 804 N N . TYR A 1 106 ? 25.275 -7.789 -41.076 1.00 95.06 106 TYR A N 1
ATOM 805 C CA . TYR A 1 106 ? 25.946 -6.505 -41.192 1.00 95.06 106 TYR A CA 1
ATOM 806 C C . TYR A 1 106 ? 26.485 -6.339 -42.604 1.00 95.06 106 TYR A C 1
ATOM 808 O O . TYR A 1 106 ? 26.942 -7.306 -43.221 1.00 95.06 106 TYR A O 1
ATOM 816 N N . VAL A 1 107 ? 26.456 -5.105 -43.104 1.00 96.06 107 VAL A N 1
ATOM 817 C CA . VAL A 1 107 ? 26.930 -4.763 -44.448 1.00 96.06 107 VAL A CA 1
ATOM 818 C C . VAL A 1 107 ? 28.159 -3.875 -44.333 1.00 96.06 107 VAL A C 1
ATOM 820 O O . VAL A 1 107 ? 28.088 -2.766 -43.809 1.00 96.06 107 VAL A O 1
ATOM 823 N N . ILE A 1 108 ? 29.278 -4.365 -44.847 1.00 96.12 108 ILE A N 1
ATOM 824 C CA . ILE A 1 108 ? 30.514 -3.623 -45.053 1.00 96.12 108 ILE A CA 1
ATOM 825 C C . ILE A 1 108 ? 30.438 -2.985 -46.437 1.00 96.12 108 ILE A C 1
ATOM 827 O O . ILE A 1 108 ? 30.247 -3.672 -47.441 1.00 96.12 108 ILE A O 1
ATOM 831 N N . ILE A 1 109 ? 30.595 -1.671 -46.472 1.00 95.56 109 ILE A N 1
ATOM 832 C CA . ILE A 1 109 ? 30.610 -0.835 -47.664 1.00 95.56 109 ILE A CA 1
ATOM 833 C C . ILE A 1 109 ? 32.028 -0.299 -47.802 1.00 95.56 109 ILE A C 1
ATOM 835 O O . ILE A 1 109 ? 32.498 0.425 -46.924 1.00 95.56 109 ILE A O 1
ATOM 839 N N . VAL A 1 110 ? 32.705 -0.661 -48.884 1.00 95.12 110 VAL A N 1
ATOM 840 C CA . VAL A 1 110 ? 34.040 -0.158 -49.208 1.00 95.12 110 VAL A CA 1
ATOM 841 C C . VAL A 1 110 ? 33.928 0.767 -50.407 1.00 95.12 110 VAL A C 1
ATOM 843 O O . VAL A 1 110 ? 33.387 0.369 -51.436 1.00 95.12 110 VAL A O 1
ATOM 846 N N . THR A 1 111 ? 34.443 1.986 -50.274 1.00 93.56 111 THR A N 1
ATOM 847 C CA . THR A 1 111 ? 34.421 3.009 -51.323 1.00 93.56 111 THR A CA 1
ATOM 848 C C . THR A 1 111 ? 35.836 3.487 -51.624 1.00 93.56 111 THR A C 1
ATOM 850 O O . THR A 1 111 ? 36.542 3.955 -50.724 1.00 93.56 111 THR A O 1
ATOM 853 N N . VAL A 1 112 ? 36.225 3.409 -52.898 1.00 92.12 112 VAL A N 1
ATOM 854 C CA . VAL A 1 112 ? 37.509 3.894 -53.426 1.00 92.12 112 VAL A CA 1
ATOM 855 C C . VAL A 1 112 ? 37.231 4.684 -54.696 1.00 92.12 112 VAL A C 1
ATOM 857 O O . VAL A 1 112 ? 36.702 4.130 -55.658 1.00 92.12 112 VAL A O 1
ATOM 860 N N . ALA A 1 113 ? 37.580 5.974 -54.697 1.00 85.88 113 ALA A N 1
ATOM 861 C CA . ALA A 1 113 ? 37.122 6.918 -55.720 1.00 85.88 113 ALA A CA 1
ATOM 862 C C . ALA A 1 113 ? 35.595 6.784 -55.927 1.00 85.88 113 ALA A C 1
ATOM 864 O O . ALA A 1 113 ? 34.849 6.954 -54.963 1.00 85.88 113 ALA A O 1
ATOM 865 N N . ASP A 1 114 ? 35.154 6.407 -57.129 1.00 83.81 114 ASP A N 1
ATOM 866 C CA . ASP A 1 114 ? 33.738 6.243 -57.492 1.00 83.81 114 ASP A CA 1
ATOM 867 C C . ASP A 1 114 ? 33.266 4.775 -57.498 1.00 83.81 114 ASP A C 1
ATOM 869 O O . ASP A 1 114 ? 32.134 4.480 -57.881 1.00 83.81 114 ASP A O 1
ATOM 873 N N . VAL A 1 115 ? 34.115 3.832 -57.070 1.00 88.06 115 VAL A N 1
ATOM 874 C CA . VAL A 1 115 ? 33.785 2.401 -57.025 1.00 88.06 115 VAL A CA 1
ATOM 875 C C . VAL A 1 115 ? 33.352 2.009 -55.614 1.00 88.06 115 VAL A C 1
ATOM 877 O O . VAL A 1 115 ? 34.045 2.284 -54.630 1.00 88.06 115 VAL A O 1
ATOM 880 N N . VAL A 1 116 ? 32.203 1.335 -55.518 1.00 91.75 116 VAL A N 1
ATOM 881 C CA . VAL A 1 116 ? 31.636 0.828 -54.262 1.00 91.75 116 VAL A CA 1
ATOM 882 C C . VAL A 1 116 ? 31.521 -0.686 -54.326 1.00 91.75 116 VAL A C 1
ATOM 884 O O . VAL A 1 116 ? 30.907 -1.223 -55.243 1.00 91.75 116 VAL A O 1
ATOM 887 N N . GLN A 1 117 ? 32.046 -1.369 -53.311 1.00 93.81 117 GLN A N 1
ATOM 888 C CA . GLN A 1 117 ? 31.911 -2.813 -53.155 1.00 93.81 117 GLN A CA 1
ATOM 889 C C . GLN A 1 117 ? 31.295 -3.156 -51.800 1.00 93.81 117 GLN A C 1
ATOM 891 O O . GLN A 1 117 ? 31.614 -2.551 -50.774 1.00 93.81 117 GLN A O 1
ATOM 896 N N . LEU A 1 118 ? 30.410 -4.155 -51.800 1.00 94.56 118 LEU A N 1
ATOM 897 C CA . LEU A 1 118 ? 29.690 -4.605 -50.614 1.00 94.56 118 LEU A CA 1
ATOM 898 C C . LEU A 1 118 ? 30.145 -5.998 -50.183 1.00 94.56 118 LEU A C 1
ATOM 900 O O . LEU A 1 118 ? 30.376 -6.888 -51.008 1.00 94.56 118 LEU A O 1
ATOM 904 N N . LYS A 1 119 ? 30.220 -6.208 -48.872 1.00 96.00 119 LYS A N 1
ATOM 905 C CA . LYS A 1 119 ? 30.402 -7.529 -48.268 1.00 96.00 119 LYS A CA 1
ATOM 906 C C . LYS A 1 119 ? 29.591 -7.637 -46.990 1.00 96.00 119 LYS A C 1
ATOM 908 O O . LYS A 1 119 ? 29.249 -6.629 -46.387 1.00 96.00 119 LYS A O 1
ATOM 913 N N . THR A 1 120 ? 29.280 -8.854 -46.568 1.00 95.25 120 THR A N 1
ATOM 914 C CA . THR A 1 120 ? 28.465 -9.086 -45.377 1.00 95.25 120 THR A CA 1
ATOM 915 C C . THR A 1 120 ? 29.138 -10.047 -44.416 1.00 95.25 120 THR A C 1
ATOM 917 O O . THR A 1 120 ? 29.824 -10.979 -44.842 1.00 95.25 120 THR A O 1
ATOM 920 N N . PHE A 1 121 ? 28.867 -9.860 -43.130 1.00 94.75 121 PHE A N 1
ATOM 921 C CA . PHE A 1 121 ? 29.124 -10.839 -42.077 1.00 94.75 121 PHE A CA 1
ATOM 922 C C . PHE A 1 121 ? 27.916 -10.893 -41.143 1.00 94.75 121 PHE A C 1
ATOM 924 O O . PHE A 1 121 ? 27.057 -10.009 -41.170 1.00 94.75 121 PHE A O 1
ATOM 931 N N . LYS A 1 122 ? 27.812 -11.960 -40.355 1.00 93.12 122 LYS A N 1
ATOM 932 C CA . LYS A 1 122 ? 26.671 -12.196 -39.476 1.00 93.12 122 LYS A CA 1
ATOM 933 C C . LYS A 1 122 ? 27.110 -12.175 -38.023 1.00 93.12 122 LYS A C 1
ATOM 935 O O . LYS A 1 122 ? 28.003 -12.923 -37.636 1.00 93.12 122 LYS A O 1
ATOM 940 N N . ILE A 1 123 ? 26.422 -11.383 -37.212 1.00 90.81 123 ILE A N 1
ATOM 941 C CA . ILE A 1 123 ? 26.511 -11.514 -35.762 1.00 90.81 123 ILE A CA 1
ATOM 942 C C . ILE A 1 123 ? 25.453 -12.513 -35.322 1.00 90.81 123 ILE A C 1
ATOM 944 O O . ILE A 1 123 ? 24.250 -12.302 -35.507 1.00 90.81 123 ILE A O 1
ATOM 948 N N . LYS A 1 124 ? 25.919 -13.638 -34.783 1.00 84.31 124 LYS A N 1
ATOM 949 C CA . LYS A 1 124 ? 25.093 -14.635 -34.118 1.00 84.31 124 LYS A CA 1
ATOM 950 C C . LYS A 1 124 ? 24.908 -14.250 -32.665 1.00 84.31 124 LYS A C 1
ATOM 952 O O . LYS A 1 124 ? 25.746 -13.605 -32.038 1.00 84.31 124 LYS A O 1
ATOM 957 N N . VAL A 1 125 ? 23.801 -14.716 -32.117 1.00 66.31 125 VAL A N 1
ATOM 958 C CA . VAL A 1 125 ? 23.524 -14.621 -30.697 1.00 66.31 125 VAL A CA 1
ATOM 959 C C . VAL A 1 125 ? 23.316 -16.048 -30.192 1.00 66.31 125 VAL A C 1
ATOM 961 O O . VAL A 1 125 ? 22.561 -16.794 -30.814 1.00 66.31 125 VAL A O 1
ATOM 964 N N . PRO A 1 126 ? 23.999 -16.476 -29.115 1.00 61.03 126 PRO A N 1
ATOM 965 C CA . PRO A 1 126 ? 23.625 -17.706 -28.428 1.00 61.03 126 PRO A CA 1
ATOM 966 C C . PRO A 1 126 ? 22.180 -17.540 -27.941 1.00 61.03 126 PRO A C 1
ATOM 968 O O . PRO A 1 126 ? 21.867 -16.478 -27.404 1.00 61.03 126 PRO A O 1
ATOM 971 N N . GLU A 1 127 ? 21.299 -18.533 -28.088 1.00 55.03 127 GLU A N 1
ATOM 972 C CA . GLU A 1 127 ? 19.865 -18.431 -27.720 1.00 55.03 127 GLU A CA 1
ATOM 973 C C . GLU A 1 127 ? 19.624 -17.832 -26.314 1.00 55.03 127 GLU A C 1
ATOM 975 O O . GLU A 1 127 ? 18.638 -17.135 -26.057 1.00 55.03 127 GLU A O 1
ATOM 980 N N . THR A 1 128 ? 20.571 -18.026 -25.396 1.00 51.78 128 THR A N 1
ATOM 981 C CA . THR A 1 128 ? 20.596 -17.445 -24.048 1.00 51.78 128 THR A CA 1
ATOM 982 C C . THR A 1 128 ? 20.732 -15.914 -24.012 1.00 51.78 128 THR A C 1
ATOM 984 O O . THR A 1 128 ? 20.145 -15.271 -23.138 1.00 51.78 128 THR A O 1
ATOM 987 N N . ARG A 1 129 ? 21.451 -15.296 -24.956 1.00 50.69 129 ARG A N 1
ATOM 988 C CA . ARG A 1 129 ? 21.741 -13.850 -24.993 1.00 50.69 129 ARG A CA 1
ATOM 989 C C . ARG A 1 129 ? 20.694 -13.049 -25.780 1.00 50.69 129 ARG A C 1
ATOM 991 O O . ARG A 1 129 ? 20.438 -11.903 -25.426 1.00 50.69 129 ARG A O 1
ATOM 998 N N . GLU A 1 130 ? 19.983 -13.649 -26.736 1.00 50.47 130 GLU A N 1
ATOM 999 C CA . GLU A 1 130 ? 18.852 -12.996 -27.428 1.00 50.47 130 GLU A CA 1
ATOM 1000 C C . GLU A 1 130 ? 17.685 -12.817 -26.458 1.00 50.47 130 GLU A C 1
ATOM 1002 O O . GLU A 1 130 ? 17.081 -11.745 -26.346 1.00 50.47 130 GLU A O 1
ATOM 1007 N N . ARG A 1 131 ? 17.450 -13.852 -25.644 1.00 54.69 131 ARG A N 1
ATOM 1008 C CA . ARG A 1 131 ? 16.543 -13.787 -24.503 1.00 54.69 131 ARG A CA 1
ATOM 1009 C C . ARG A 1 131 ? 16.968 -12.694 -23.523 1.00 54.69 131 ARG A C 1
ATOM 1011 O O . ARG A 1 131 ? 16.102 -11.970 -23.036 1.00 54.69 131 ARG A O 1
ATOM 1018 N N . TYR A 1 132 ? 18.266 -12.524 -23.265 1.00 56.59 132 TYR A N 1
ATOM 1019 C CA . TYR A 1 132 ? 18.787 -11.485 -22.372 1.00 56.59 132 TYR A CA 1
ATOM 1020 C C . TYR A 1 132 ? 18.580 -10.063 -22.918 1.00 56.59 132 TYR A C 1
ATOM 1022 O O . TYR A 1 132 ? 18.062 -9.212 -22.194 1.00 56.59 132 TYR A O 1
ATOM 1030 N N . VAL A 1 133 ? 18.900 -9.802 -24.190 1.00 62.56 133 VAL A N 1
ATOM 1031 C CA . VAL A 1 133 ? 18.705 -8.484 -24.828 1.00 62.56 133 VAL A CA 1
ATOM 1032 C C . VAL A 1 133 ? 17.219 -8.131 -24.894 1.00 62.56 133 VAL A C 1
ATOM 1034 O O . VAL A 1 133 ? 16.828 -7.044 -24.472 1.00 62.56 133 VAL A O 1
ATOM 1037 N N . ASN A 1 134 ? 16.361 -9.070 -25.304 1.00 68.00 134 ASN A N 1
ATOM 1038 C CA . ASN A 1 134 ? 14.912 -8.855 -25.337 1.00 68.00 134 ASN A CA 1
ATOM 1039 C C . ASN A 1 134 ? 14.319 -8.645 -23.934 1.00 68.00 134 ASN A C 1
ATOM 1041 O O . ASN A 1 134 ? 13.439 -7.801 -23.747 1.00 68.00 134 ASN A O 1
ATOM 1045 N N . THR A 1 135 ? 14.818 -9.365 -22.924 1.00 65.94 135 THR A N 1
ATOM 1046 C CA . THR A 1 135 ? 14.411 -9.166 -21.523 1.00 65.94 135 THR A CA 1
ATOM 1047 C C . THR A 1 135 ? 14.860 -7.800 -21.008 1.00 65.94 135 THR A C 1
ATOM 1049 O O . THR A 1 135 ? 14.083 -7.104 -20.354 1.00 65.94 135 THR A O 1
ATOM 1052 N N . THR A 1 136 ? 16.077 -7.378 -21.351 1.00 67.12 136 THR A N 1
ATOM 1053 C CA . THR A 1 136 ? 16.640 -6.079 -20.961 1.00 67.12 136 THR A CA 1
ATOM 1054 C C . THR A 1 136 ? 15.878 -4.932 -21.618 1.00 67.12 136 THR A C 1
ATOM 1056 O O . THR A 1 136 ? 15.480 -3.996 -20.928 1.00 67.12 136 THR A O 1
ATOM 1059 N N . ARG A 1 137 ? 15.562 -5.042 -22.914 1.00 75.06 137 ARG A N 1
ATOM 1060 C CA . ARG A 1 137 ? 14.731 -4.083 -23.656 1.00 75.06 137 ARG A CA 1
ATOM 1061 C C . ARG A 1 137 ? 13.355 -3.912 -23.007 1.00 75.06 137 ARG A C 1
ATOM 1063 O O . ARG A 1 137 ? 12.987 -2.800 -22.636 1.00 75.06 137 ARG A O 1
ATOM 1070 N N . ARG A 1 138 ? 12.645 -5.018 -22.743 1.00 74.69 138 ARG A N 1
ATOM 1071 C CA . ARG A 1 138 ? 11.347 -4.995 -22.037 1.00 74.69 138 ARG A CA 1
ATOM 1072 C C . ARG A 1 138 ? 11.453 -4.385 -20.638 1.00 74.69 138 ARG A C 1
ATOM 1074 O O . ARG A 1 138 ? 10.564 -3.649 -20.207 1.00 74.69 138 ARG A O 1
ATOM 1081 N N . ALA A 1 139 ? 12.529 -4.682 -19.908 1.00 72.75 139 ALA A N 1
ATOM 1082 C CA . ALA A 1 139 ? 12.761 -4.112 -18.584 1.00 72.75 139 ALA A CA 1
ATOM 1083 C C . ALA A 1 139 ? 12.975 -2.590 -18.647 1.00 72.75 139 ALA A C 1
ATOM 1085 O O . ALA A 1 139 ? 12.401 -1.864 -17.833 1.00 72.75 139 ALA A O 1
ATOM 1086 N N . ILE A 1 140 ? 13.741 -2.104 -19.629 1.00 77.94 140 ILE A N 1
ATOM 1087 C CA . ILE A 1 140 ? 13.963 -0.676 -19.884 1.00 77.94 140 ILE A CA 1
ATOM 1088 C C . ILE A 1 140 ? 12.646 0.027 -20.223 1.00 77.94 140 ILE A C 1
ATOM 1090 O O . ILE A 1 140 ? 12.309 1.013 -19.570 1.00 77.94 140 ILE A O 1
ATOM 1094 N N . GLU A 1 141 ? 11.855 -0.504 -21.156 1.00 80.75 141 GLU A N 1
ATOM 1095 C CA . GLU A 1 141 ? 10.557 0.069 -21.545 1.00 80.75 141 GLU A CA 1
ATOM 1096 C C . GLU A 1 141 ? 9.597 0.193 -20.352 1.00 80.75 141 GLU A C 1
ATOM 1098 O O . GLU A 1 141 ? 8.984 1.243 -20.124 1.00 80.75 141 GLU A O 1
ATOM 1103 N N . MET A 1 142 ? 9.508 -0.855 -19.524 1.00 76.62 142 MET A N 1
ATOM 1104 C CA . MET A 1 142 ? 8.713 -0.816 -18.295 1.00 76.62 142 MET A CA 1
ATOM 1105 C C . MET A 1 142 ? 9.216 0.238 -17.303 1.00 76.62 142 MET A C 1
ATOM 1107 O O . MET A 1 142 ? 8.404 0.894 -16.643 1.00 76.62 142 MET A O 1
ATOM 1111 N N . MET A 1 143 ? 10.534 0.397 -17.161 1.00 78.25 143 MET A N 1
ATOM 1112 C CA . MET A 1 143 ? 11.116 1.398 -16.266 1.00 78.25 143 MET A CA 1
ATOM 1113 C C . MET A 1 143 ? 10.899 2.821 -16.779 1.00 78.25 143 MET A C 1
ATOM 1115 O O . MET A 1 143 ? 10.493 3.668 -15.985 1.00 78.25 143 MET A O 1
ATOM 1119 N N . ILE A 1 144 ? 11.058 3.074 -18.082 1.00 86.44 144 ILE A N 1
ATOM 1120 C CA . ILE A 1 144 ? 10.745 4.368 -18.711 1.00 86.44 144 ILE A CA 1
ATOM 1121 C C . ILE A 1 144 ? 9.298 4.752 -18.404 1.00 86.44 144 ILE A C 1
ATOM 1123 O O . ILE A 1 144 ? 9.050 5.845 -17.898 1.00 86.44 144 ILE A O 1
ATOM 1127 N N . LYS A 1 145 ? 8.345 3.833 -18.617 1.00 80.44 145 LYS A N 1
ATOM 1128 C CA . LYS A 1 145 ? 6.922 4.072 -18.334 1.00 80.44 145 LYS A CA 1
ATOM 1129 C C . LYS A 1 145 ? 6.656 4.381 -16.857 1.00 80.44 145 LYS A C 1
ATOM 1131 O O . LYS A 1 145 ? 5.853 5.252 -16.541 1.00 80.44 145 LYS A O 1
ATOM 1136 N N . LYS A 1 146 ? 7.310 3.674 -15.931 1.00 75.31 146 LYS A N 1
ATOM 1137 C CA . LYS A 1 146 ? 7.130 3.899 -14.484 1.00 75.31 146 LYS A CA 1
ATOM 1138 C C . LYS A 1 146 ? 7.728 5.226 -14.023 1.00 75.31 146 LYS A C 1
ATOM 1140 O O . LYS A 1 146 ? 7.094 5.944 -13.252 1.00 75.31 146 LYS A O 1
ATOM 1145 N N . VAL A 1 147 ? 8.938 5.545 -14.476 1.00 80.75 147 VAL A N 1
ATOM 1146 C CA . VAL A 1 147 ? 9.629 6.784 -14.107 1.00 80.75 147 VAL A CA 1
ATOM 1147 C C . VAL A 1 147 ? 8.918 7.990 -14.725 1.00 80.75 147 VAL A C 1
ATOM 1149 O O . VAL A 1 147 ? 8.716 8.973 -14.019 1.00 80.75 147 VAL A O 1
ATOM 1152 N N . SER A 1 148 ? 8.443 7.904 -15.974 1.00 80.44 148 SER A N 1
ATOM 1153 C CA . SER A 1 148 ? 7.747 9.008 -16.655 1.00 80.44 148 SER A CA 1
ATOM 1154 C C . SER A 1 148 ? 6.462 9.439 -15.950 1.00 80.44 148 SER A C 1
ATOM 1156 O O . SER A 1 148 ? 6.261 10.632 -15.727 1.00 80.44 148 SER A O 1
ATOM 1158 N N . ILE A 1 149 ? 5.632 8.483 -15.512 1.00 74.50 149 ILE A N 1
ATOM 1159 C CA . ILE A 1 149 ? 4.417 8.767 -14.731 1.00 74.50 149 ILE A CA 1
ATOM 1160 C C . ILE A 1 149 ? 4.763 9.605 -13.495 1.00 74.50 149 ILE A C 1
ATOM 1162 O O . ILE A 1 149 ? 4.085 10.583 -13.190 1.00 74.50 149 ILE A O 1
ATOM 1166 N N . ILE A 1 150 ? 5.835 9.241 -12.792 1.00 68.94 150 ILE A N 1
ATOM 1167 C CA . ILE A 1 150 ? 6.192 9.873 -11.522 1.00 68.94 150 ILE A CA 1
ATOM 1168 C C . ILE A 1 150 ? 6.877 11.223 -11.742 1.00 68.94 150 ILE A C 1
ATOM 1170 O O . ILE A 1 150 ? 6.604 12.169 -11.004 1.00 68.94 150 ILE A O 1
ATOM 1174 N N . VAL A 1 151 ? 7.719 11.353 -12.766 1.00 80.06 151 VAL A N 1
ATOM 1175 C CA . VAL A 1 151 ? 8.299 12.642 -13.169 1.00 80.06 151 VAL A CA 1
ATOM 1176 C C . VAL A 1 151 ? 7.194 13.643 -13.504 1.00 80.06 151 VAL A C 1
ATOM 1178 O O . VAL A 1 151 ? 7.194 14.742 -12.953 1.00 80.06 151 VAL A O 1
ATOM 1181 N N . ASN A 1 152 ? 6.195 13.234 -14.292 1.00 72.75 152 ASN A N 1
ATOM 1182 C CA . ASN A 1 152 ? 5.059 14.085 -14.657 1.00 72.75 152 ASN A CA 1
ATOM 1183 C C . ASN A 1 152 ? 4.207 14.491 -13.443 1.00 72.75 152 ASN A C 1
ATOM 1185 O O . ASN A 1 152 ? 3.714 15.611 -13.383 1.00 72.75 152 ASN A O 1
ATOM 1189 N N . GLN A 1 153 ? 4.054 13.608 -12.452 1.00 66.56 153 GLN A N 1
ATOM 1190 C CA . GLN A 1 153 ? 3.321 13.909 -11.216 1.00 66.56 153 GLN A CA 1
ATOM 1191 C C . GLN A 1 153 ? 4.101 14.794 -10.235 1.00 66.56 153 GLN A C 1
ATOM 1193 O O . GLN A 1 153 ? 3.492 15.455 -9.398 1.00 66.56 153 GLN A O 1
ATOM 1198 N N . THR A 1 154 ? 5.435 14.769 -10.281 1.00 67.25 154 THR A N 1
ATOM 1199 C CA . THR A 1 154 ? 6.292 15.465 -9.307 1.00 67.25 154 THR A CA 1
ATOM 1200 C C . THR A 1 154 ? 6.891 16.767 -9.829 1.00 67.25 154 THR A C 1
ATOM 1202 O O . THR A 1 154 ? 7.382 17.547 -9.017 1.00 67.25 154 THR A O 1
ATOM 1205 N N . GLY A 1 155 ? 6.880 17.005 -11.146 1.00 70.56 155 GLY A N 1
ATOM 1206 C CA . GLY A 1 155 ? 7.456 18.205 -11.766 1.00 70.56 155 GLY A CA 1
ATOM 1207 C C . GLY A 1 155 ? 8.967 18.346 -11.550 1.00 70.56 155 GLY A C 1
ATOM 1208 O O . GLY A 1 155 ? 9.493 19.454 -11.553 1.00 70.56 155 GLY A O 1
ATOM 1209 N N . ASN A 1 156 ? 9.682 17.247 -11.278 1.00 79.06 156 ASN A N 1
ATOM 1210 C CA . ASN A 1 156 ? 11.101 17.314 -10.948 1.00 79.06 156 ASN A CA 1
ATOM 1211 C C . ASN A 1 156 ? 11.979 17.327 -12.205 1.00 79.06 156 ASN A C 1
ATOM 1213 O O . ASN A 1 156 ? 12.197 16.282 -12.817 1.00 79.06 156 ASN A O 1
ATOM 1217 N N . GLU A 1 157 ? 12.537 18.494 -12.522 1.00 81.81 157 GLU A N 1
ATOM 1218 C CA . GLU A 1 157 ? 13.360 18.689 -13.723 1.00 81.81 157 GLU A CA 1
ATOM 1219 C C . GLU A 1 157 ? 14.642 17.838 -13.738 1.00 81.81 157 GLU A C 1
ATOM 1221 O O . GLU A 1 157 ? 14.945 17.216 -14.749 1.00 81.81 157 GLU A O 1
ATOM 1226 N N . ALA A 1 158 ? 15.331 17.655 -12.606 1.00 84.44 158 ALA A N 1
ATOM 1227 C CA . ALA A 1 158 ? 16.539 16.817 -12.558 1.00 84.44 158 ALA A CA 1
ATOM 1228 C C . ALA A 1 158 ? 16.269 15.3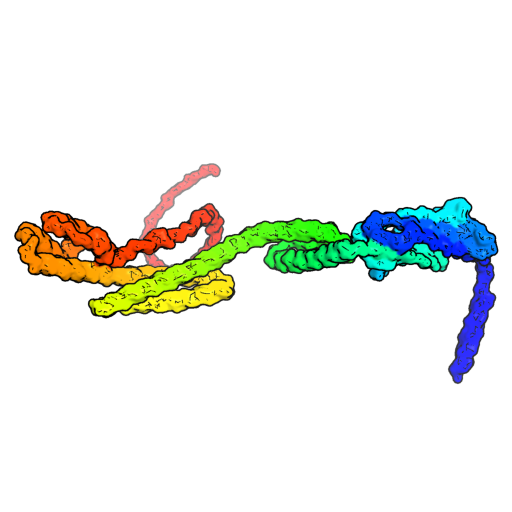27 -12.876 1.00 84.44 158 ALA A C 1
ATOM 1230 O O . ALA A 1 158 ? 17.084 14.646 -13.498 1.00 84.44 158 ALA A O 1
ATOM 1231 N N . LEU A 1 159 ? 15.121 14.790 -12.448 1.00 84.75 159 LEU A N 1
ATOM 1232 C CA . LEU A 1 159 ? 14.690 13.435 -12.814 1.00 84.75 159 LEU A CA 1
ATOM 1233 C C . LEU A 1 159 ? 14.203 13.361 -14.264 1.00 84.75 159 LEU A C 1
ATOM 1235 O O . LEU A 1 159 ? 14.379 12.328 -14.910 1.00 84.75 159 LEU A O 1
ATOM 1239 N N . ARG A 1 160 ? 13.595 14.439 -14.767 1.00 85.88 160 ARG A N 1
ATOM 1240 C CA . ARG A 1 160 ? 13.146 14.555 -16.156 1.00 85.88 160 ARG A CA 1
ATOM 1241 C C . ARG A 1 160 ? 14.321 14.535 -17.123 1.00 85.88 160 ARG A C 1
ATOM 1243 O O . ARG A 1 160 ? 14.292 13.788 -18.094 1.00 85.88 160 ARG A O 1
ATOM 1250 N N . GLU A 1 161 ? 15.374 15.277 -16.810 1.0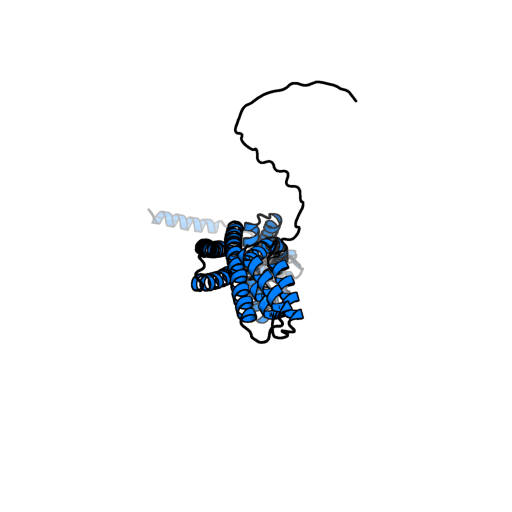0 88.44 161 GLU A N 1
ATOM 1251 C CA . GLU A 1 161 ? 16.605 15.310 -17.591 1.00 88.44 161 GLU A CA 1
ATOM 1252 C C . GLU A 1 161 ? 17.273 13.930 -17.646 1.00 88.44 161 GLU A C 1
ATOM 1254 O O . GLU A 1 161 ? 17.558 13.423 -18.730 1.00 88.44 161 GLU A O 1
ATOM 1259 N N . LYS A 1 162 ? 17.400 13.246 -16.499 1.00 87.50 162 LYS A N 1
ATOM 1260 C CA . LYS A 1 162 ? 17.913 11.864 -16.449 1.00 87.50 162 LYS A CA 1
ATOM 1261 C C . LYS A 1 162 ? 17.056 10.872 -17.232 1.00 87.50 162 LYS A C 1
ATOM 1263 O O . LYS A 1 162 ? 17.590 9.964 -17.863 1.00 87.50 162 LYS A O 1
ATOM 1268 N N . LEU A 1 163 ? 15.731 11.015 -17.185 1.00 89.50 163 LEU A N 1
ATOM 1269 C CA . LEU A 1 163 ? 14.823 10.179 -17.969 1.00 89.50 163 LEU A CA 1
ATOM 1270 C C . LEU A 1 163 ? 15.033 10.404 -19.472 1.00 89.50 163 LEU A C 1
ATOM 1272 O O . LEU A 1 163 ? 15.107 9.435 -20.222 1.00 89.50 163 LEU A O 1
ATOM 1276 N N . ASN A 1 164 ? 15.171 11.658 -19.903 1.00 90.88 164 ASN A N 1
ATOM 1277 C CA . ASN A 1 164 ? 15.408 12.001 -21.303 1.00 90.88 164 ASN A CA 1
ATOM 1278 C C . ASN A 1 164 ? 16.758 11.464 -21.801 1.00 90.88 164 ASN A C 1
ATOM 1280 O O . ASN A 1 164 ? 16.809 10.868 -22.875 1.00 90.88 164 ASN A O 1
ATOM 1284 N N . GLN A 1 165 ? 17.822 11.590 -21.002 1.00 90.38 165 GLN A N 1
ATOM 1285 C CA . GLN A 1 165 ? 19.137 11.015 -21.312 1.00 90.38 165 GLN A CA 1
ATOM 1286 C C . GLN A 1 165 ? 19.073 9.485 -21.442 1.00 90.38 165 GLN A C 1
ATOM 1288 O O . GLN A 1 165 ? 19.601 8.921 -22.397 1.00 90.38 165 GLN A O 1
ATOM 1293 N N . ALA A 1 166 ? 18.359 8.800 -20.543 1.00 88.38 166 ALA A N 1
ATOM 1294 C CA . ALA A 1 166 ? 18.194 7.350 -20.630 1.00 88.38 166 ALA A CA 1
ATOM 1295 C C . ALA A 1 166 ? 17.377 6.906 -21.858 1.00 88.38 166 ALA A C 1
ATOM 1297 O O . ALA A 1 166 ? 17.674 5.869 -22.449 1.00 88.38 166 ALA A O 1
ATOM 1298 N N . ILE A 1 167 ? 16.361 7.681 -22.258 1.00 87.31 167 ILE A N 1
ATOM 1299 C CA . ILE A 1 167 ? 15.588 7.435 -23.487 1.00 87.31 167 ILE A CA 1
ATOM 1300 C C . ILE A 1 167 ? 16.468 7.623 -24.726 1.00 87.31 167 ILE A C 1
ATOM 1302 O O . ILE A 1 167 ? 16.337 6.863 -25.682 1.00 87.31 167 ILE A O 1
ATOM 1306 N N . GLN A 1 168 ? 17.354 8.617 -24.721 1.00 88.31 168 GLN A N 1
ATOM 1307 C CA . GLN A 1 168 ? 18.269 8.856 -25.831 1.00 88.31 168 GLN A CA 1
ATOM 1308 C C . GLN A 1 168 ? 19.266 7.698 -25.986 1.00 88.31 168 GLN A C 1
ATOM 1310 O O . GLN A 1 168 ? 19.348 7.114 -27.062 1.00 88.31 168 GLN A O 1
ATOM 1315 N N . LEU A 1 169 ? 19.889 7.264 -24.887 1.00 84.88 169 LEU A N 1
ATOM 1316 C CA . LEU A 1 169 ? 20.768 6.088 -24.865 1.00 84.88 169 LEU A CA 1
ATOM 1317 C C . LEU A 1 169 ? 20.052 4.811 -25.328 1.00 84.88 169 LEU A C 1
ATOM 1319 O O . LEU A 1 169 ? 20.631 3.988 -26.028 1.00 84.88 169 LEU A O 1
ATOM 1323 N N . TYR A 1 170 ? 18.774 4.653 -24.972 1.00 82.38 170 TYR A N 1
ATOM 1324 C CA . TYR A 1 170 ? 17.949 3.546 -25.454 1.00 82.38 170 TYR A CA 1
ATOM 1325 C C . TYR A 1 170 ? 17.756 3.575 -26.978 1.00 82.38 170 TYR A C 1
ATOM 1327 O O . TYR A 1 170 ? 17.833 2.530 -27.622 1.00 82.38 170 TYR A O 1
ATOM 1335 N N . LYS A 1 171 ? 17.511 4.759 -27.556 1.00 81.94 171 LYS A N 1
ATOM 1336 C CA . LYS A 1 171 ? 17.352 4.944 -29.009 1.00 81.94 171 LYS A CA 1
ATOM 1337 C C . LYS A 1 171 ? 18.655 4.729 -29.775 1.00 81.94 171 LYS A C 1
ATOM 1339 O O . LYS A 1 171 ? 18.613 4.278 -30.910 1.00 81.94 171 LYS A O 1
ATOM 1344 N N . GLU A 1 172 ? 19.785 5.037 -29.152 1.00 81.56 172 GLU A N 1
ATOM 1345 C CA . GLU A 1 172 ? 21.128 4.847 -29.710 1.00 81.56 172 GLU A CA 1
ATOM 1346 C C . GLU A 1 172 ? 21.614 3.388 -29.624 1.00 81.56 172 GLU A C 1
ATOM 1348 O O . GLU A 1 172 ? 22.702 3.082 -30.095 1.00 81.56 172 GLU A O 1
ATOM 1353 N N . GLY A 1 173 ? 20.822 2.479 -29.040 1.00 74.62 173 GLY A N 1
ATOM 1354 C CA . GLY A 1 173 ? 21.177 1.064 -28.881 1.00 74.62 173 GLY A CA 1
ATOM 1355 C C . GLY A 1 173 ? 21.969 0.748 -27.608 1.00 74.62 173 GLY A C 1
ATOM 1356 O O . GLY A 1 173 ? 22.154 -0.421 -27.277 1.00 74.62 173 GLY A O 1
ATOM 1357 N N . ASN A 1 174 ? 22.337 1.760 -26.816 1.00 80.06 174 ASN A N 1
ATOM 1358 C CA . ASN A 1 174 ? 23.116 1.604 -25.590 1.00 80.06 174 ASN A CA 1
ATOM 1359 C C . ASN A 1 174 ? 22.240 1.178 -24.392 1.00 80.06 174 ASN A C 1
ATOM 1361 O O . ASN A 1 174 ? 21.996 1.917 -23.426 1.00 80.06 174 ASN A O 1
ATOM 1365 N N . TYR A 1 175 ? 21.733 -0.054 -24.454 1.00 76.75 175 TYR A N 1
ATOM 1366 C CA . TYR A 1 175 ? 20.769 -0.584 -23.489 1.00 76.75 175 TYR A CA 1
ATOM 1367 C C . TYR A 1 175 ? 21.338 -0.729 -22.073 1.00 76.75 175 TYR A C 1
ATOM 1369 O O . TYR A 1 175 ? 20.624 -0.503 -21.096 1.00 76.75 175 TYR A O 1
ATOM 1377 N N . SER A 1 176 ? 22.618 -1.079 -21.930 1.00 71.38 176 SER A N 1
ATOM 1378 C CA . SER A 1 176 ? 23.245 -1.298 -20.618 1.00 71.38 176 SER A CA 1
ATOM 1379 C C . SER A 1 176 ? 23.340 -0.001 -19.809 1.00 71.38 176 SER A C 1
ATOM 1381 O O . SER A 1 176 ? 22.956 0.045 -18.632 1.00 71.38 176 SER A O 1
ATOM 1383 N N . VAL A 1 177 ? 23.783 1.089 -20.447 1.00 79.19 177 VAL A N 1
ATOM 1384 C CA . VAL A 1 177 ? 23.880 2.400 -19.791 1.00 79.19 177 VAL A CA 1
ATOM 1385 C C . VAL A 1 177 ? 22.485 2.973 -19.541 1.00 79.19 177 VAL A C 1
ATOM 1387 O O . VAL A 1 177 ? 22.217 3.443 -18.430 1.00 79.19 177 VAL A O 1
ATOM 1390 N N . ALA A 1 178 ? 21.560 2.837 -20.500 1.00 79.88 178 ALA A N 1
ATOM 1391 C CA . ALA A 1 178 ? 20.160 3.221 -20.315 1.00 79.88 178 ALA A CA 1
ATOM 1392 C C . ALA A 1 178 ? 19.519 2.498 -19.114 1.00 79.88 178 ALA A C 1
ATOM 1394 O O . ALA A 1 178 ? 18.874 3.130 -18.272 1.00 79.88 178 ALA A O 1
ATOM 1395 N N . PHE A 1 179 ? 19.745 1.187 -18.975 1.00 78.50 179 PHE A N 1
ATOM 1396 C CA . PHE A 1 179 ? 19.241 0.385 -17.860 1.00 78.50 179 PHE A CA 1
ATOM 1397 C C . PHE A 1 179 ? 19.797 0.856 -16.513 1.00 78.50 179 PHE A C 1
ATOM 1399 O O . PHE A 1 179 ? 19.025 1.083 -15.580 1.00 78.50 179 PHE A O 1
ATOM 1406 N N . LYS A 1 180 ? 21.120 1.047 -16.398 1.00 83.06 180 LYS A N 1
ATOM 1407 C CA . LYS A 1 180 ? 21.753 1.541 -15.160 1.00 83.06 180 LYS A CA 1
ATOM 1408 C C . LYS A 1 180 ? 21.207 2.912 -14.760 1.00 83.06 180 LYS A C 1
ATOM 1410 O O . LYS A 1 180 ? 20.885 3.131 -13.590 1.00 83.06 180 LYS A O 1
ATOM 1415 N N . MET A 1 181 ? 21.052 3.813 -15.727 1.00 85.50 181 MET A N 1
ATOM 1416 C CA . MET A 1 181 ? 20.524 5.156 -15.496 1.00 85.50 181 MET A CA 1
ATOM 1417 C C . MET A 1 181 ? 19.059 5.120 -15.033 1.00 85.50 181 MET A C 1
ATOM 1419 O O . MET A 1 181 ? 18.696 5.772 -14.050 1.00 85.50 181 MET A O 1
ATOM 1423 N N . LEU A 1 182 ? 18.226 4.286 -15.662 1.00 85.31 182 LEU A N 1
ATOM 1424 C CA . LEU A 1 182 ? 16.834 4.076 -15.253 1.00 85.31 182 LEU A CA 1
ATOM 1425 C C . LEU A 1 182 ? 16.709 3.406 -13.890 1.00 85.31 182 LEU A C 1
ATOM 1427 O O . LEU A 1 182 ? 15.806 3.751 -13.126 1.00 85.31 182 LEU A O 1
ATOM 1431 N N . LEU A 1 183 ? 17.609 2.486 -13.549 1.00 83.31 183 LEU A N 1
ATOM 1432 C CA . LEU A 1 183 ? 17.643 1.861 -12.233 1.00 83.31 183 LEU A CA 1
ATOM 1433 C C . LEU A 1 183 ? 17.921 2.915 -11.152 1.00 83.31 183 LEU A C 1
ATOM 1435 O O . LEU A 1 183 ? 17.182 3.004 -10.169 1.00 83.31 183 LEU A O 1
ATOM 1439 N N . GLN A 1 184 ? 18.919 3.778 -11.363 1.00 84.94 184 GLN A N 1
ATOM 1440 C CA . GLN A 1 184 ? 19.218 4.894 -10.460 1.00 84.94 184 GLN A CA 1
ATOM 1441 C C . GLN A 1 184 ? 18.033 5.860 -10.328 1.00 84.94 184 GLN A C 1
ATOM 1443 O O . GLN A 1 184 ? 17.639 6.200 -9.207 1.00 84.94 184 GLN A O 1
ATOM 1448 N N . ALA A 1 185 ? 17.417 6.256 -11.446 1.00 84.00 185 ALA A N 1
ATOM 1449 C CA . ALA A 1 185 ? 16.219 7.094 -11.441 1.00 84.00 185 ALA A CA 1
ATOM 1450 C C . ALA A 1 185 ? 15.071 6.419 -10.668 1.00 84.00 185 ALA A C 1
ATOM 1452 O O . ALA A 1 185 ? 14.422 7.051 -9.835 1.00 84.00 185 ALA A O 1
ATOM 1453 N N . THR A 1 186 ? 14.883 5.109 -10.847 1.00 78.44 186 THR A N 1
ATOM 1454 C CA . THR A 1 186 ? 13.877 4.307 -10.136 1.00 78.44 186 THR A CA 1
ATOM 1455 C C . THR A 1 186 ? 14.137 4.262 -8.629 1.00 78.44 186 THR A C 1
ATOM 1457 O O . THR A 1 186 ? 13.191 4.347 -7.844 1.00 78.44 186 THR A O 1
ATOM 1460 N N . HIS A 1 187 ? 15.392 4.180 -8.181 1.00 81.62 187 HIS A N 1
ATOM 1461 C CA . HIS A 1 187 ? 15.735 4.258 -6.756 1.00 81.62 187 HIS A CA 1
ATOM 1462 C C . HIS A 1 187 ? 15.423 5.634 -6.156 1.00 81.62 187 HIS A C 1
ATOM 1464 O O . HIS A 1 187 ? 14.813 5.716 -5.084 1.00 81.62 187 HIS A O 1
ATOM 1470 N N . GLN A 1 188 ? 15.784 6.712 -6.856 1.00 80.31 188 GLN A N 1
ATOM 1471 C CA . GLN A 1 188 ? 15.481 8.085 -6.435 1.00 80.31 188 GLN A CA 1
ATOM 1472 C C . GLN A 1 188 ? 13.968 8.315 -6.348 1.00 80.31 188 GLN A C 1
ATOM 1474 O O . GLN A 1 188 ? 13.460 8.832 -5.347 1.00 80.31 188 GLN A O 1
ATOM 1479 N N . VAL A 1 189 ? 13.241 7.831 -7.354 1.00 75.44 189 VAL A N 1
ATOM 1480 C CA . VAL A 1 189 ? 11.783 7.802 -7.394 1.00 75.44 189 VAL A CA 1
ATOM 1481 C C . VAL A 1 189 ? 11.215 7.004 -6.224 1.00 75.44 189 VAL A C 1
ATOM 1483 O O . VAL A 1 189 ? 10.380 7.527 -5.496 1.00 75.44 189 VAL A O 1
ATOM 1486 N N . ARG A 1 190 ? 11.683 5.778 -5.967 1.00 68.56 190 ARG A N 1
ATOM 1487 C CA . ARG A 1 190 ? 11.189 4.919 -4.878 1.00 68.56 190 ARG A CA 1
ATOM 1488 C C . ARG A 1 190 ? 11.365 5.574 -3.509 1.00 68.56 190 ARG A C 1
ATOM 1490 O O . ARG A 1 190 ? 10.465 5.478 -2.677 1.00 68.56 190 ARG A O 1
ATOM 1497 N N . ASN A 1 191 ? 12.487 6.244 -3.265 1.00 69.25 191 ASN A N 1
ATOM 1498 C CA . ASN A 1 191 ? 12.734 6.927 -1.994 1.00 69.25 191 ASN A CA 1
ATOM 1499 C C . ASN A 1 191 ? 11.787 8.120 -1.797 1.00 69.25 191 ASN A C 1
ATOM 1501 O O . ASN A 1 191 ? 11.229 8.293 -0.712 1.00 69.25 191 ASN A O 1
ATOM 1505 N N . ARG A 1 192 ? 11.518 8.884 -2.860 1.00 64.69 192 ARG A N 1
ATOM 1506 C CA . ARG A 1 192 ? 10.555 9.996 -2.827 1.00 64.69 192 ARG A CA 1
ATOM 1507 C C . ARG A 1 192 ? 9.109 9.525 -2.759 1.00 64.69 192 ARG A C 1
ATOM 1509 O O . ARG A 1 192 ? 8.324 10.068 -1.990 1.00 64.69 192 ARG A O 1
ATOM 1516 N N . PHE A 1 193 ? 8.768 8.469 -3.485 1.00 61.41 193 PHE A N 1
ATOM 1517 C CA . PHE A 1 193 ? 7.448 7.857 -3.447 1.00 61.41 193 PHE A CA 1
ATOM 1518 C C . PHE A 1 193 ? 7.153 7.307 -2.052 1.00 61.41 193 PHE A C 1
ATOM 1520 O O . PHE A 1 193 ? 6.089 7.578 -1.510 1.00 61.41 193 PHE A O 1
ATOM 1527 N N . LYS A 1 194 ? 8.128 6.653 -1.402 1.00 57.41 194 LYS A N 1
ATOM 1528 C CA . LYS A 1 194 ? 8.034 6.266 0.015 1.00 57.41 194 LYS A CA 1
ATOM 1529 C C . LYS A 1 194 ? 7.808 7.474 0.929 1.00 57.41 194 LYS A C 1
ATOM 1531 O O . LYS A 1 194 ? 7.006 7.366 1.848 1.00 57.41 194 LYS A O 1
ATOM 1536 N N . ALA A 1 195 ? 8.462 8.610 0.695 1.00 58.69 195 ALA A N 1
ATOM 1537 C CA . ALA A 1 195 ? 8.249 9.818 1.498 1.00 58.69 195 ALA A CA 1
ATOM 1538 C C . ALA A 1 195 ? 6.838 10.415 1.307 1.00 58.69 195 ALA A C 1
ATOM 1540 O O . ALA A 1 195 ? 6.180 10.756 2.287 1.00 58.69 195 ALA A O 1
ATOM 1541 N N . ILE A 1 196 ? 6.338 10.463 0.069 1.00 55.41 196 ILE A N 1
ATOM 1542 C CA . ILE A 1 196 ? 5.019 11.020 -0.277 1.00 55.41 196 ILE A CA 1
ATOM 1543 C C . ILE A 1 196 ? 3.875 10.071 0.140 1.00 55.41 196 ILE A C 1
ATOM 1545 O O . ILE A 1 196 ? 2.837 10.513 0.632 1.00 55.41 196 ILE A O 1
ATOM 1549 N N . HIS A 1 197 ? 4.052 8.755 -0.014 1.00 51.41 197 HIS A N 1
ATOM 1550 C CA . HIS A 1 197 ? 2.992 7.759 0.191 1.00 51.41 197 HIS A CA 1
ATOM 1551 C C . HIS A 1 197 ? 2.938 7.186 1.614 1.00 51.41 197 HIS A C 1
ATOM 1553 O O . HIS A 1 197 ? 1.859 6.786 2.047 1.00 51.41 197 HIS A O 1
ATOM 1559 N N . ARG A 1 198 ? 4.020 7.253 2.413 1.00 52.09 198 ARG A N 1
ATOM 1560 C CA . ARG A 1 198 ? 3.970 6.903 3.851 1.00 52.09 198 ARG A CA 1
ATOM 1561 C C . ARG A 1 198 ? 2.977 7.759 4.640 1.00 52.09 198 ARG A C 1
ATOM 1563 O O . ARG A 1 198 ? 2.447 7.284 5.639 1.00 52.09 198 ARG A O 1
ATOM 1570 N N . GLY A 1 199 ? 2.706 8.993 4.211 1.00 52.84 199 GLY A N 1
AT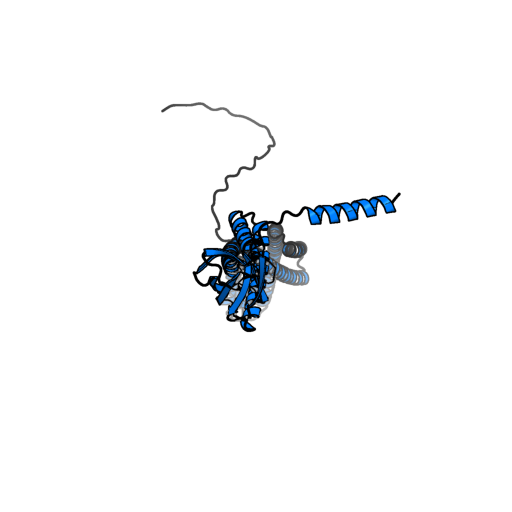OM 1571 C CA . GLY A 1 199 ? 1.671 9.830 4.822 1.00 52.84 199 GLY A CA 1
ATOM 1572 C C . GLY A 1 199 ? 0.258 9.371 4.455 1.00 52.84 199 GLY A C 1
ATOM 1573 O O . GLY A 1 199 ? -0.591 9.209 5.324 1.00 52.84 199 GLY A O 1
ATOM 1574 N N . ARG A 1 200 ? 0.000 9.110 3.169 1.00 53.72 200 ARG A N 1
ATOM 1575 C CA . ARG A 1 200 ? -1.356 8.866 2.647 1.00 53.72 200 ARG A CA 1
ATOM 1576 C C . ARG A 1 200 ? -1.848 7.434 2.879 1.00 53.72 200 ARG A C 1
ATOM 1578 O O . ARG A 1 200 ? -3.015 7.239 3.215 1.00 53.72 200 ARG A O 1
ATOM 1585 N N . GLU A 1 201 ? -0.968 6.443 2.765 1.00 56.38 201 GLU A N 1
ATOM 1586 C CA . GLU A 1 201 ? -1.300 5.024 2.952 1.00 56.38 201 GLU A CA 1
ATOM 1587 C C . GLU A 1 201 ? -1.542 4.688 4.433 1.00 56.38 201 GLU A C 1
ATOM 1589 O O . GLU A 1 201 ? -2.538 4.048 4.772 1.00 56.38 201 GLU A O 1
ATOM 1594 N N . ASN A 1 202 ? -0.719 5.228 5.342 1.00 62.62 202 ASN A N 1
ATOM 1595 C CA . ASN A 1 202 ? -0.928 5.076 6.787 1.00 62.62 202 ASN A CA 1
ATOM 1596 C C . ASN A 1 202 ? -2.198 5.784 7.271 1.00 62.62 202 ASN A C 1
ATOM 1598 O O . ASN A 1 202 ? -2.921 5.234 8.101 1.00 62.62 202 ASN A O 1
ATOM 1602 N N . VAL A 1 203 ? -2.503 6.976 6.745 1.00 67.50 203 VAL A N 1
ATOM 1603 C CA . VAL A 1 203 ? -3.744 7.693 7.083 1.00 67.50 203 VAL A CA 1
ATOM 1604 C C . VAL A 1 203 ? -4.964 6.924 6.581 1.00 67.50 203 VAL A C 1
ATOM 1606 O O . VAL A 1 203 ? -5.914 6.741 7.335 1.00 67.50 203 VAL A O 1
ATOM 1609 N N . THR A 1 204 ? -4.928 6.402 5.353 1.00 77.19 204 THR A N 1
ATOM 1610 C CA . THR A 1 204 ? -6.047 5.632 4.783 1.00 77.19 204 THR A CA 1
ATOM 1611 C C . THR A 1 204 ? -6.274 4.326 5.548 1.00 77.19 204 THR A C 1
ATOM 1613 O O . THR A 1 204 ? -7.402 4.024 5.940 1.00 77.19 204 THR A O 1
ATOM 1616 N N . ARG A 1 205 ? -5.200 3.588 5.862 1.00 76.94 205 ARG A N 1
ATOM 1617 C CA . ARG A 1 205 ? -5.264 2.366 6.679 1.00 76.94 205 ARG A CA 1
ATOM 1618 C C . ARG A 1 205 ? -5.735 2.648 8.109 1.00 76.94 205 ARG A C 1
ATOM 1620 O O . ARG A 1 205 ? -6.549 1.896 8.651 1.00 76.94 205 ARG A O 1
ATOM 1627 N N . GLY A 1 206 ? -5.264 3.741 8.708 1.00 79.56 206 GLY A N 1
ATOM 1628 C CA . GLY A 1 206 ? -5.684 4.193 10.033 1.00 79.56 206 GLY A CA 1
ATOM 1629 C C . GLY A 1 206 ? -7.167 4.564 10.082 1.00 79.56 206 GLY A C 1
ATOM 1630 O O . GLY A 1 206 ? -7.877 4.118 10.981 1.00 79.56 206 GLY A O 1
ATOM 1631 N N . LEU A 1 207 ? -7.653 5.311 9.086 1.00 85.31 207 LEU A N 1
ATOM 1632 C CA . LEU A 1 207 ? -9.061 5.695 8.965 1.00 85.31 207 LEU A CA 1
ATOM 1633 C C . LEU A 1 207 ? -9.966 4.486 8.712 1.00 85.31 207 LEU A C 1
ATOM 1635 O O . LEU A 1 207 ? -10.998 4.372 9.364 1.00 85.31 207 LEU A O 1
ATOM 1639 N N . SER A 1 208 ? -9.560 3.553 7.848 1.00 82.94 208 SER A N 1
ATOM 1640 C CA . SER A 1 208 ? -10.302 2.305 7.610 1.00 82.94 208 SER A CA 1
ATOM 1641 C C . SER A 1 208 ? -10.444 1.484 8.897 1.00 82.94 208 SER A C 1
ATOM 1643 O O . SER A 1 208 ? -11.546 1.098 9.290 1.00 82.94 208 SER A O 1
ATOM 1645 N N . THR A 1 209 ? -9.345 1.330 9.643 1.00 79.12 209 THR A N 1
ATOM 1646 C CA . THR A 1 209 ? -9.361 0.653 10.950 1.00 79.12 209 THR A CA 1
ATOM 1647 C C . THR A 1 209 ? -10.276 1.371 11.950 1.00 79.12 209 THR A C 1
ATOM 1649 O O . THR A 1 209 ? -10.995 0.727 12.714 1.00 79.12 209 THR A O 1
ATOM 1652 N N . ALA A 1 210 ? -10.265 2.706 11.964 1.00 82.56 210 ALA A N 1
ATOM 1653 C CA . ALA A 1 210 ? -11.112 3.501 12.849 1.00 82.56 210 ALA A CA 1
ATOM 1654 C C . ALA A 1 210 ? -12.607 3.378 12.500 1.00 82.56 210 ALA A C 1
ATOM 1656 O O . ALA A 1 210 ? -13.424 3.239 13.409 1.00 82.56 210 ALA A O 1
ATOM 1657 N N . ILE A 1 211 ? -12.962 3.371 11.209 1.00 85.62 211 ILE A N 1
ATOM 1658 C CA . ILE A 1 211 ? -14.337 3.152 10.728 1.00 85.62 211 ILE A CA 1
ATOM 1659 C C . ILE A 1 211 ? -14.856 1.801 11.224 1.00 85.62 211 ILE A C 1
ATOM 1661 O O . ILE A 1 211 ? -15.924 1.739 11.836 1.00 85.62 211 ILE A O 1
ATOM 1665 N N . GLN A 1 212 ? -14.070 0.737 11.042 1.00 82.25 212 GLN A N 1
ATOM 1666 C CA . GLN A 1 212 ? -14.450 -0.604 11.483 1.00 82.25 212 GLN A CA 1
ATOM 1667 C C . GLN A 1 212 ? -14.665 -0.668 13.004 1.00 82.25 212 GLN A C 1
ATOM 1669 O O . GLN A 1 212 ? -15.688 -1.166 13.471 1.00 82.25 212 GLN A O 1
ATOM 1674 N N . ARG A 1 213 ? -13.753 -0.081 13.790 1.00 80.62 213 ARG A N 1
ATOM 1675 C CA . ARG A 1 213 ? -13.886 -0.022 15.255 1.00 80.62 213 ARG A CA 1
ATOM 1676 C C . ARG A 1 213 ? -15.130 0.740 15.703 1.00 80.62 213 ARG A C 1
ATOM 1678 O O . ARG A 1 213 ? -15.791 0.319 16.648 1.00 80.62 213 ARG A O 1
ATOM 1685 N N . HIS A 1 214 ? -15.457 1.862 15.064 1.00 88.69 214 HIS A N 1
ATOM 1686 C CA . HIS A 1 214 ? -16.660 2.610 15.424 1.00 88.69 214 HIS A CA 1
ATOM 1687 C C . HIS A 1 214 ? -17.938 1.861 15.054 1.00 88.69 214 HIS A C 1
ATOM 1689 O O . HIS A 1 214 ? -18.875 1.889 15.848 1.00 88.69 214 HIS A O 1
ATOM 1695 N N . LYS A 1 215 ? -17.956 1.123 13.937 1.00 88.00 215 LYS A N 1
ATOM 1696 C CA . LYS A 1 215 ? -19.070 0.229 13.590 1.00 88.00 215 LYS A CA 1
ATOM 1697 C C . LYS A 1 215 ? -19.311 -0.809 14.691 1.00 88.00 215 LYS A C 1
ATOM 1699 O O . LYS A 1 215 ? -20.425 -0.935 15.184 1.00 88.00 215 LYS A O 1
ATOM 1704 N N . GLU A 1 216 ? -18.256 -1.474 15.159 1.00 82.06 216 GLU A N 1
ATOM 1705 C CA . GLU A 1 216 ? -18.352 -2.436 16.268 1.00 82.06 216 GLU A CA 1
ATOM 1706 C C . GLU A 1 216 ? -18.842 -1.802 17.579 1.00 82.06 216 GLU A C 1
ATOM 1708 O O . GLU A 1 216 ? -19.571 -2.432 18.348 1.00 82.06 216 GLU A O 1
ATOM 1713 N N . VAL A 1 217 ? -18.433 -0.562 17.868 1.00 84.75 217 VAL A N 1
ATOM 1714 C CA . VAL A 1 217 ? -18.902 0.171 19.053 1.00 84.75 217 VAL A CA 1
ATOM 1715 C C . VAL A 1 217 ? -20.389 0.499 18.940 1.00 84.75 217 VAL A C 1
ATOM 1717 O O . VAL A 1 217 ? -21.111 0.296 19.913 1.00 84.75 217 VAL A O 1
ATOM 1720 N N . ILE A 1 218 ? -20.853 0.969 17.780 1.00 87.12 218 ILE A N 1
ATOM 1721 C CA . ILE A 1 218 ? -22.271 1.275 17.552 1.00 87.12 218 ILE A CA 1
ATOM 1722 C C . ILE A 1 218 ? -23.129 0.029 17.757 1.00 87.12 218 ILE A C 1
ATOM 1724 O O . ILE A 1 218 ? -24.089 0.091 18.521 1.00 87.12 218 ILE A O 1
ATOM 1728 N N . GLU A 1 219 ? -22.744 -1.108 17.178 1.00 85.69 219 GLU A N 1
ATOM 1729 C CA . GLU A 1 219 ? -23.477 -2.370 17.340 1.00 85.69 219 GLU A CA 1
ATOM 1730 C C . GLU A 1 219 ? -23.574 -2.800 18.809 1.00 85.69 219 GLU A C 1
ATOM 1732 O O . GLU A 1 219 ? -24.648 -3.140 19.312 1.00 85.69 219 GLU A O 1
ATOM 1737 N N . LYS A 1 220 ? -22.472 -2.687 19.562 1.00 83.62 220 LYS A N 1
ATOM 1738 C CA . LYS A 1 220 ? -22.480 -2.964 21.007 1.00 83.62 220 LYS A CA 1
ATOM 1739 C C . LYS A 1 220 ? -23.409 -2.023 21.774 1.00 83.62 220 LYS A C 1
ATOM 1741 O O . LYS A 1 220 ? -24.081 -2.466 22.705 1.00 83.62 220 LYS A O 1
ATOM 1746 N N . LEU A 1 221 ? -23.446 -0.738 21.421 1.00 84.75 221 LEU A N 1
ATOM 1747 C CA . LEU A 1 221 ? -24.314 0.237 22.084 1.00 84.75 221 LEU A CA 1
ATOM 1748 C C . LEU A 1 221 ? -25.790 0.027 21.729 1.00 84.75 221 LEU A C 1
ATOM 1750 O O . LEU A 1 221 ? -26.627 0.109 22.625 1.00 84.75 221 LEU A O 1
ATOM 1754 N N . LYS A 1 222 ? -26.113 -0.334 20.482 1.00 88.44 222 LYS A N 1
ATOM 1755 C CA . LYS A 1 222 ? -27.470 -0.729 20.076 1.00 88.44 222 LYS A CA 1
ATOM 1756 C C . LYS A 1 222 ? -27.966 -1.950 20.850 1.00 88.44 222 LYS A C 1
ATOM 1758 O O . LYS A 1 222 ? -29.083 -1.938 21.358 1.00 88.44 222 LYS A O 1
ATOM 1763 N N . ALA A 1 223 ? -27.118 -2.961 21.043 1.00 85.75 223 ALA A N 1
ATOM 1764 C CA . ALA A 1 223 ? -27.465 -4.125 21.861 1.00 85.75 223 ALA A CA 1
ATOM 1765 C C . ALA A 1 223 ? -27.732 -3.763 23.338 1.00 85.75 223 ALA A C 1
ATOM 1767 O O . ALA A 1 223 ? -28.543 -4.405 24.006 1.00 85.75 223 ALA A O 1
ATOM 1768 N N . ILE A 1 224 ? -27.056 -2.738 23.871 1.00 83.00 224 ILE A N 1
ATOM 1769 C CA . ILE A 1 224 ? -27.336 -2.212 25.217 1.00 83.00 224 ILE A CA 1
ATOM 1770 C C . ILE A 1 224 ? -28.672 -1.465 25.238 1.00 83.00 224 ILE A C 1
ATOM 1772 O O . ILE A 1 224 ? -29.433 -1.651 26.184 1.00 83.00 224 ILE A O 1
ATOM 1776 N N . ILE A 1 225 ? -28.963 -0.658 24.213 1.00 87.19 225 ILE A N 1
ATOM 1777 C CA . ILE A 1 225 ? -30.241 0.051 24.063 1.00 87.19 225 ILE A CA 1
ATOM 1778 C C . ILE A 1 225 ? -31.405 -0.935 24.053 1.00 87.19 225 ILE A C 1
ATOM 1780 O O . ILE A 1 225 ? -32.306 -0.774 24.866 1.00 87.19 225 ILE A O 1
ATOM 1784 N N . ALA A 1 226 ? -31.339 -1.994 23.244 1.00 86.31 226 ALA A N 1
ATOM 1785 C CA . ALA A 1 226 ? -32.388 -3.013 23.190 1.00 86.31 226 ALA A CA 1
ATOM 1786 C C . ALA A 1 226 ? -32.688 -3.602 24.583 1.00 86.31 226 ALA A C 1
ATOM 1788 O O . ALA A 1 226 ? -33.830 -3.630 25.026 1.00 86.31 226 ALA A O 1
ATOM 1789 N N . LYS A 1 227 ? -31.644 -3.950 25.349 1.00 83.88 227 LYS A N 1
ATOM 1790 C CA . LYS A 1 227 ? -31.783 -4.464 26.728 1.00 83.88 227 LYS A CA 1
ATOM 1791 C C . LYS A 1 227 ? -32.306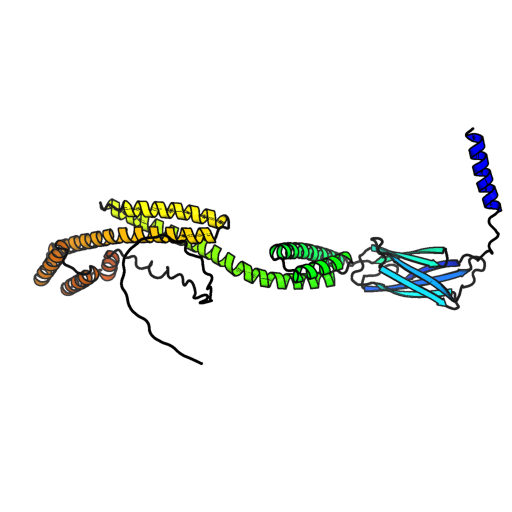 -3.440 27.737 1.00 83.88 227 LYS A C 1
ATOM 1793 O O . LYS A 1 227 ? -32.748 -3.825 28.821 1.00 83.88 227 LYS A O 1
ATOM 1798 N N . LEU A 1 228 ? -32.135 -2.147 27.468 1.00 82.00 228 LEU A N 1
ATOM 1799 C CA . LEU A 1 228 ? -32.692 -1.071 28.286 1.00 82.00 228 LEU A CA 1
ATOM 1800 C C . LEU A 1 228 ? -34.173 -0.870 27.956 1.00 82.00 228 LEU A C 1
ATOM 1802 O O . LEU A 1 228 ? -34.976 -0.765 28.881 1.00 82.00 228 LEU A O 1
ATOM 1806 N N . GLU A 1 229 ? -34.528 -0.894 26.673 1.00 86.00 229 GLU A N 1
ATOM 1807 C CA . GLU A 1 229 ? -35.907 -0.794 26.186 1.00 86.00 229 GLU A CA 1
ATOM 1808 C C . GLU A 1 229 ? -36.756 -1.984 26.663 1.00 86.00 229 GLU A C 1
ATOM 1810 O O . GLU A 1 229 ? -37.835 -1.768 27.207 1.00 86.00 229 GLU A O 1
ATOM 1815 N N . GLU A 1 230 ? -36.228 -3.216 26.621 1.00 86.19 230 GLU A N 1
ATOM 1816 C CA . GLU A 1 230 ? -36.855 -4.418 27.214 1.00 86.19 230 GLU A CA 1
ATOM 1817 C C . GLU A 1 230 ? -37.192 -4.255 28.707 1.00 86.19 230 GLU A C 1
ATOM 1819 O O . GLU A 1 230 ? -38.087 -4.909 29.233 1.00 86.19 230 GLU A O 1
ATOM 1824 N N . LYS A 1 231 ? -36.461 -3.387 29.412 1.00 79.81 231 LYS A N 1
ATOM 1825 C CA . LYS A 1 231 ? -36.650 -3.105 30.842 1.00 79.81 231 LYS A CA 1
ATOM 1826 C C . LYS A 1 231 ? -37.468 -1.842 31.099 1.00 79.81 231 LYS A C 1
ATOM 1828 O O . LYS A 1 231 ? -37.481 -1.355 32.227 1.00 79.81 231 LYS A O 1
ATOM 1833 N N . GLY A 1 232 ? -38.095 -1.287 30.064 1.00 83.25 232 GLY A N 1
ATOM 1834 C CA . GLY A 1 232 ? -38.931 -0.092 30.151 1.00 83.25 232 GLY A CA 1
ATOM 1835 C C . GLY A 1 232 ? -38.157 1.226 30.253 1.00 83.25 232 GLY A C 1
ATOM 1836 O O . GLY A 1 232 ? -38.750 2.259 30.559 1.00 83.25 232 GLY A O 1
ATOM 1837 N N . PHE A 1 233 ? -36.841 1.241 30.011 1.00 82.88 233 PHE A N 1
ATOM 1838 C CA . PHE A 1 233 ? -36.082 2.492 29.976 1.00 82.88 233 PHE A CA 1
ATOM 1839 C C . PHE A 1 233 ? -36.174 3.132 28.589 1.00 82.88 233 PHE A C 1
ATOM 1841 O O . PHE A 1 233 ? -35.797 2.527 27.589 1.00 82.88 233 PHE A O 1
ATOM 1848 N N . ASN A 1 234 ? -36.597 4.396 28.537 1.00 84.19 234 ASN A N 1
ATOM 1849 C CA . ASN A 1 234 ? -36.593 5.178 27.303 1.00 84.19 234 ASN A CA 1
ATOM 1850 C C . ASN A 1 234 ? -35.151 5.541 26.904 1.00 84.19 234 ASN A C 1
ATOM 1852 O O . ASN A 1 234 ? -34.513 6.345 27.581 1.00 84.19 234 ASN A O 1
ATOM 1856 N N . ALA A 1 235 ? -34.661 4.968 25.803 1.00 87.81 235 ALA A N 1
ATOM 1857 C CA . ALA A 1 235 ? -33.338 5.232 25.237 1.00 87.81 235 ALA A CA 1
ATOM 1858 C C . ALA A 1 235 ? -33.397 5.897 23.842 1.00 87.81 235 ALA A C 1
ATOM 1860 O O . ALA A 1 235 ? -32.410 5.872 23.100 1.00 87.81 235 ALA A O 1
ATOM 1861 N N . THR A 1 236 ? -34.519 6.541 23.493 1.00 89.19 236 THR A N 1
ATOM 1862 C CA . THR A 1 236 ? -34.793 7.087 22.151 1.00 89.19 236 THR A CA 1
ATOM 1863 C C . THR A 1 236 ? -33.717 8.065 21.668 1.00 89.19 236 THR A C 1
ATOM 1865 O O . THR A 1 236 ? -33.268 7.979 20.528 1.00 89.19 236 THR A O 1
ATOM 1868 N N . ILE A 1 237 ? -33.234 8.956 22.542 1.00 87.69 237 ILE A N 1
ATOM 1869 C CA . ILE A 1 237 ? -32.190 9.938 22.193 1.00 87.69 237 ILE A CA 1
ATOM 1870 C C . ILE A 1 237 ? -30.872 9.236 21.841 1.00 87.69 237 ILE A C 1
ATOM 1872 O O . ILE A 1 237 ? -30.221 9.581 20.856 1.00 87.69 237 ILE A O 1
ATOM 1876 N N . ALA A 1 238 ? -30.475 8.235 22.634 1.00 88.31 238 ALA A N 1
ATOM 1877 C CA . ALA A 1 238 ? -29.256 7.478 22.372 1.00 88.31 238 ALA A CA 1
ATOM 1878 C C . ALA A 1 238 ? -29.368 6.690 21.059 1.00 88.31 238 ALA A C 1
ATOM 1880 O O . ALA A 1 238 ? -28.410 6.662 20.290 1.00 88.31 238 ALA A O 1
ATOM 1881 N N . LYS A 1 239 ? -30.542 6.115 20.778 1.00 91.06 239 LYS A N 1
ATOM 1882 C CA . LYS A 1 239 ? -30.824 5.384 19.539 1.00 91.06 239 LYS A CA 1
ATOM 1883 C C . LYS A 1 239 ? -30.687 6.281 18.308 1.00 91.06 239 LYS A C 1
ATOM 1885 O O . LYS A 1 239 ? -29.887 5.973 17.429 1.00 91.06 239 LYS A O 1
ATOM 1890 N N . ALA A 1 240 ? -31.344 7.441 18.311 1.00 92.88 240 ALA A N 1
ATOM 1891 C CA . ALA A 1 240 ? -31.274 8.405 17.212 1.00 92.88 240 ALA A CA 1
ATOM 1892 C C . ALA A 1 240 ? -29.838 8.908 16.951 1.00 92.88 240 ALA A C 1
ATOM 1894 O O . ALA A 1 240 ? -29.413 9.060 15.804 1.00 92.88 240 ALA A O 1
ATOM 1895 N N . LEU A 1 241 ? -29.051 9.139 18.010 1.00 92.56 241 LEU A N 1
ATOM 1896 C CA . LEU A 1 241 ? -27.646 9.542 17.880 1.00 92.56 241 LEU A CA 1
ATOM 1897 C C . LEU A 1 241 ? -26.773 8.446 17.249 1.00 92.56 241 LEU A C 1
ATOM 1899 O O . LEU A 1 241 ? -25.881 8.765 16.458 1.00 92.56 241 LEU A O 1
ATOM 1903 N N . LEU A 1 242 ? -27.022 7.173 17.571 1.00 92.31 242 LEU A N 1
ATOM 1904 C CA . LEU A 1 242 ? -26.298 6.044 16.980 1.00 92.31 242 LEU A CA 1
ATOM 1905 C C . LEU A 1 242 ? -26.691 5.794 15.523 1.00 92.31 242 LEU A C 1
ATOM 1907 O O . LEU A 1 242 ? -25.801 5.566 14.710 1.00 92.31 242 LEU A O 1
ATOM 1911 N N . GLU A 1 243 ? -27.974 5.896 15.177 1.00 93.12 243 GLU A N 1
ATOM 1912 C CA . GLU A 1 243 ? -28.449 5.806 13.787 1.00 93.12 243 GLU A CA 1
ATOM 1913 C C . GLU A 1 243 ? -27.819 6.908 12.923 1.00 93.12 243 GLU A C 1
ATOM 1915 O O . GLU A 1 243 ? -27.281 6.651 11.843 1.00 93.12 243 GLU A O 1
ATOM 1920 N N . LYS A 1 244 ? -27.761 8.140 13.447 1.00 93.94 244 LYS A N 1
ATOM 1921 C CA . LYS A 1 244 ? -27.059 9.249 12.789 1.00 93.94 244 LYS A CA 1
ATOM 1922 C C . LYS A 1 244 ? -25.563 8.966 12.615 1.00 93.94 244 LYS A C 1
ATOM 1924 O O . LYS A 1 244 ? -25.003 9.259 11.558 1.00 93.94 244 LYS A O 1
ATOM 1929 N N . ALA A 1 245 ? -24.899 8.423 13.637 1.00 92.94 245 ALA A N 1
ATOM 1930 C CA . ALA A 1 245 ? -23.480 8.072 13.570 1.00 92.94 245 ALA A CA 1
ATOM 1931 C C . ALA A 1 245 ? -23.201 6.949 12.556 1.00 92.94 245 ALA A C 1
ATOM 1933 O O . ALA A 1 245 ? -22.188 6.987 11.858 1.00 92.94 245 ALA A O 1
ATOM 1934 N N . GLU A 1 246 ? -24.102 5.977 12.439 1.00 92.88 246 GLU A N 1
ATOM 1935 C CA . GLU A 1 246 ? -24.006 4.865 11.495 1.00 92.88 246 GLU A CA 1
ATOM 1936 C C . GLU A 1 246 ? -24.158 5.322 10.042 1.00 92.88 246 GLU A C 1
ATOM 1938 O O . GLU A 1 246 ? -23.317 4.990 9.203 1.00 92.88 246 GLU A O 1
ATOM 1943 N N . ALA A 1 247 ? -25.157 6.159 9.751 1.00 92.44 247 ALA A N 1
ATOM 1944 C CA . ALA A 1 247 ? -25.316 6.759 8.427 1.00 92.44 247 ALA A CA 1
ATOM 1945 C C . ALA A 1 247 ? -24.065 7.564 8.024 1.00 92.44 247 ALA A C 1
ATOM 1947 O O . ALA A 1 247 ? -23.565 7.467 6.901 1.00 92.44 247 ALA A O 1
ATOM 1948 N N . GLN A 1 248 ? -23.493 8.316 8.970 1.00 93.06 248 GLN A N 1
ATOM 1949 C CA . GLN A 1 248 ? -22.248 9.051 8.746 1.00 93.06 248 GLN A CA 1
ATOM 1950 C C . GLN A 1 248 ? -21.037 8.128 8.539 1.00 93.06 248 GLN A C 1
ATOM 1952 O O . GLN A 1 248 ? -20.174 8.458 7.725 1.00 93.06 248 GLN A O 1
ATOM 1957 N N . LEU A 1 249 ? -20.965 6.978 9.218 1.00 91.19 249 LEU A N 1
ATOM 1958 C CA . LEU A 1 249 ? -19.916 5.971 9.010 1.00 91.19 249 LEU A CA 1
ATOM 1959 C C . LEU A 1 249 ? -19.979 5.345 7.621 1.00 91.19 249 LEU A C 1
ATOM 1961 O O . LEU A 1 249 ? -18.932 5.147 7.002 1.00 91.19 249 LEU A O 1
ATOM 1965 N N . HIS A 1 250 ? -21.181 5.063 7.117 1.00 89.38 250 HIS A N 1
ATOM 1966 C CA . HIS A 1 250 ? -21.352 4.581 5.750 1.00 89.38 250 HIS A CA 1
ATOM 1967 C C . HIS A 1 250 ? -20.802 5.603 4.744 1.00 89.38 250 HIS A C 1
ATOM 1969 O O . HIS A 1 250 ? -19.943 5.269 3.925 1.00 89.38 250 HIS A O 1
ATOM 1975 N N . ASN A 1 251 ? -21.180 6.876 4.895 1.00 89.44 251 ASN A N 1
ATOM 1976 C CA . ASN A 1 251 ? -20.661 7.965 4.066 1.00 89.44 251 ASN A CA 1
ATOM 1977 C C . ASN A 1 251 ? -19.136 8.121 4.188 1.00 89.44 251 ASN A C 1
ATOM 1979 O O . ASN A 1 251 ? -18.453 8.307 3.182 1.00 89.44 251 ASN A O 1
ATOM 1983 N N . ALA A 1 252 ? -18.582 8.006 5.398 1.00 90.38 252 ALA A N 1
ATOM 1984 C CA . ALA A 1 252 ? -17.139 8.050 5.630 1.00 90.38 252 ALA A CA 1
ATOM 1985 C C . ALA A 1 252 ? -16.407 6.901 4.914 1.00 90.38 252 ALA A C 1
ATOM 1987 O O . ALA A 1 252 ? -15.350 7.125 4.327 1.00 90.38 252 ALA A O 1
ATOM 1988 N N . SER A 1 253 ? -16.985 5.695 4.899 1.00 85.19 253 SER A N 1
ATOM 1989 C CA . SER A 1 253 ? -16.449 4.557 4.146 1.00 85.19 253 SER A CA 1
ATOM 1990 C C . SER A 1 253 ? -16.421 4.845 2.645 1.00 85.19 253 SER A C 1
ATOM 1992 O O . SER A 1 253 ? -15.369 4.719 2.019 1.00 85.19 253 SER A O 1
ATOM 1994 N N . VAL A 1 254 ? -17.533 5.310 2.067 1.00 85.62 254 VAL A N 1
ATOM 1995 C CA . VAL A 1 254 ? -17.615 5.650 0.634 1.00 85.62 254 VAL A CA 1
ATOM 1996 C C . VAL A 1 254 ? -16.602 6.741 0.264 1.00 85.62 254 VAL A C 1
ATOM 1998 O O . VAL A 1 254 ? -15.877 6.618 -0.723 1.00 85.62 254 VAL A O 1
ATOM 2001 N N . MET A 1 255 ? -16.479 7.787 1.086 1.00 85.44 255 MET A N 1
ATOM 2002 C CA . MET A 1 255 ? -15.512 8.868 0.861 1.00 85.44 255 MET A CA 1
ATOM 2003 C C . MET A 1 255 ? -14.059 8.396 0.939 1.00 85.44 255 MET A C 1
ATOM 2005 O O . MET A 1 255 ? -13.222 8.874 0.166 1.00 85.44 255 MET A O 1
ATOM 2009 N N . LEU A 1 256 ? -13.751 7.464 1.842 1.00 85.62 256 LEU A N 1
ATOM 2010 C CA . LEU A 1 256 ? -12.410 6.910 1.976 1.00 85.62 256 LEU A CA 1
ATOM 2011 C C . LEU A 1 256 ? -12.020 6.083 0.747 1.00 85.62 256 LEU A C 1
ATOM 2013 O O . LEU A 1 256 ? -10.925 6.276 0.220 1.00 85.62 256 LEU A O 1
ATOM 2017 N N . HIS A 1 257 ? -12.929 5.236 0.251 1.00 76.50 257 HIS A N 1
ATOM 2018 C CA . HIS A 1 257 ? -12.730 4.473 -0.988 1.00 76.50 257 HIS A CA 1
ATOM 2019 C C . HIS A 1 257 ? -12.592 5.396 -2.209 1.00 76.50 257 HIS A C 1
ATOM 2021 O O . HIS A 1 257 ? -11.777 5.136 -3.087 1.00 76.50 257 HIS A O 1
ATOM 2027 N N . GLY A 1 258 ? -13.298 6.531 -2.219 1.00 77.00 258 GLY A N 1
ATOM 2028 C CA . GLY A 1 258 ? -13.147 7.589 -3.223 1.00 77.00 258 GLY A CA 1
ATOM 2029 C C . GLY A 1 258 ? -11.888 8.461 -3.078 1.00 77.00 258 GLY A C 1
ATOM 2030 O O . GLY A 1 258 ? -11.808 9.515 -3.706 1.00 77.00 258 GLY A O 1
ATOM 2031 N N . GLY A 1 259 ? -10.928 8.096 -2.218 1.00 78.81 259 GLY A N 1
ATOM 2032 C CA . GLY A 1 259 ? -9.652 8.806 -2.049 1.00 78.81 259 GLY A CA 1
ATOM 2033 C C . GLY A 1 259 ? -9.728 10.126 -1.266 1.00 78.81 259 GLY A C 1
ATOM 2034 O O . GLY A 1 259 ? -8.736 10.860 -1.182 1.00 78.81 259 GLY A O 1
ATOM 2035 N N . LYS A 1 260 ? -10.877 10.444 -0.652 1.00 84.25 260 LYS A N 1
ATOM 2036 C CA . LYS A 1 260 ? -11.142 11.704 0.068 1.00 84.25 260 LYS A CA 1
ATOM 2037 C C . LYS A 1 260 ? -10.798 11.594 1.563 1.00 84.25 260 LYS A C 1
ATOM 2039 O O . LYS A 1 260 ? -11.632 11.851 2.436 1.00 84.25 260 LYS A O 1
ATOM 2044 N N . ALA A 1 261 ? -9.550 11.241 1.878 1.00 83.38 261 ALA A N 1
ATOM 2045 C CA . ALA A 1 261 ? -9.095 10.988 3.255 1.00 83.38 261 ALA A CA 1
ATOM 2046 C C . ALA A 1 261 ? -9.281 12.190 4.212 1.00 83.38 261 ALA A C 1
ATOM 2048 O O . ALA A 1 261 ? -9.719 12.011 5.347 1.00 83.38 261 ALA A O 1
ATOM 2049 N N . ASN A 1 262 ? -9.030 13.423 3.754 1.00 81.25 262 ASN A N 1
ATOM 2050 C CA . ASN A 1 262 ? -9.178 14.628 4.587 1.00 81.25 262 ASN A CA 1
ATOM 2051 C C . ASN A 1 262 ? -10.639 14.905 4.978 1.00 81.25 262 ASN A C 1
ATOM 2053 O O . ASN A 1 262 ? -10.921 15.277 6.116 1.00 81.25 262 ASN A O 1
ATOM 2057 N N . LEU A 1 263 ? -11.574 14.709 4.044 1.00 86.44 263 LEU A N 1
ATOM 2058 C CA . LEU A 1 263 ? -13.008 14.852 4.314 1.00 86.44 263 LEU A CA 1
ATOM 2059 C C . LEU A 1 263 ? -13.501 13.732 5.233 1.00 86.44 263 LEU A C 1
ATOM 2061 O O . LEU A 1 263 ? -14.231 13.998 6.185 1.00 86.44 263 LEU A O 1
ATOM 2065 N N . THR A 1 264 ? -13.010 12.511 5.009 1.00 88.44 264 THR A N 1
ATOM 2066 C CA . THR A 1 264 ? -13.274 11.361 5.882 1.00 88.44 264 THR A CA 1
ATOM 2067 C C . THR A 1 264 ? -12.867 11.671 7.325 1.00 88.44 264 THR A C 1
ATOM 2069 O O . THR A 1 264 ? -13.676 11.513 8.234 1.00 88.44 264 THR A O 1
ATOM 2072 N N . ALA A 1 265 ? -11.659 12.199 7.554 1.00 85.81 265 ALA A N 1
ATOM 2073 C CA . ALA A 1 265 ? -11.181 12.544 8.895 1.00 85.81 265 ALA A CA 1
ATOM 2074 C C . ALA A 1 265 ? -12.066 13.586 9.611 1.00 85.81 265 ALA A C 1
ATOM 2076 O O . ALA A 1 265 ? -12.305 13.469 10.812 1.00 85.81 265 ALA A O 1
ATOM 2077 N N . ARG A 1 266 ? -12.602 14.576 8.881 1.00 88.12 266 ARG A N 1
ATOM 2078 C CA . ARG A 1 266 ? -13.531 15.572 9.447 1.00 88.12 266 ARG A CA 1
ATOM 2079 C C . ARG A 1 266 ? -14.853 14.941 9.881 1.00 88.12 266 ARG A C 1
ATOM 2081 O O . ARG A 1 266 ? -15.326 15.215 10.979 1.00 88.12 266 ARG A O 1
ATOM 2088 N N . ILE A 1 267 ? -15.428 14.072 9.049 1.00 91.31 267 ILE A N 1
ATOM 2089 C CA . ILE A 1 267 ? -16.686 13.381 9.374 1.00 91.31 267 ILE A CA 1
ATOM 2090 C C . ILE A 1 267 ? -16.492 12.423 10.555 1.00 91.31 267 ILE A C 1
ATOM 2092 O O . ILE A 1 267 ? -17.360 12.333 11.421 1.00 91.31 267 ILE A O 1
ATOM 2096 N N . MET A 1 268 ? -15.327 11.778 10.658 1.00 89.25 268 MET A N 1
ATOM 2097 C CA . MET A 1 268 ? -14.985 10.896 11.779 1.00 89.25 268 MET A CA 1
ATOM 2098 C C . MET A 1 268 ? -15.017 11.606 13.138 1.00 89.25 268 MET A C 1
ATOM 2100 O O . MET A 1 268 ? -15.454 11.010 14.121 1.00 89.25 268 MET A O 1
ATOM 2104 N N . ALA A 1 269 ? -14.648 12.889 13.207 1.00 88.19 269 ALA A N 1
ATOM 2105 C CA . ALA A 1 269 ? -14.784 13.669 14.438 1.00 88.19 269 ALA A CA 1
ATOM 2106 C C . ALA A 1 269 ? -16.258 13.846 14.851 1.00 88.19 269 ALA A C 1
ATOM 2108 O O . ALA A 1 269 ? -16.595 13.725 16.030 1.00 88.19 269 ALA A O 1
ATOM 2109 N N . GLN A 1 270 ? -17.154 14.069 13.884 1.00 90.25 270 GLN A N 1
ATOM 2110 C CA . GLN A 1 270 ? -18.589 14.189 14.146 1.00 90.25 270 GLN A CA 1
ATOM 2111 C C . GLN A 1 270 ? -19.217 12.850 14.556 1.00 90.25 270 GLN A C 1
ATOM 2113 O O . GLN A 1 270 ? -20.027 12.818 15.483 1.00 90.25 270 GLN A O 1
ATOM 2118 N N . ILE A 1 271 ? -18.809 11.747 13.917 1.00 90.50 271 ILE A N 1
ATOM 2119 C CA . ILE A 1 271 ? -19.199 10.383 14.307 1.00 90.50 271 ILE A CA 1
ATOM 2120 C C . ILE A 1 271 ? -18.815 10.138 15.769 1.00 90.50 271 ILE A C 1
ATOM 2122 O O . ILE A 1 271 ? -19.646 9.713 16.570 1.00 90.50 271 ILE A O 1
ATOM 2126 N N . MET A 1 272 ? -17.571 10.461 16.139 1.00 89.25 272 MET A N 1
ATOM 2127 C CA . MET A 1 272 ? -17.072 10.270 17.499 1.00 89.25 272 MET A CA 1
ATOM 2128 C C . MET A 1 272 ? -17.856 11.097 18.524 1.00 89.25 272 MET A C 1
ATOM 2130 O O . MET A 1 272 ? -18.171 10.583 19.598 1.00 89.25 272 MET A O 1
ATOM 2134 N N . LYS A 1 273 ? -18.222 12.339 18.183 1.00 91.25 273 LYS A N 1
ATOM 2135 C CA . LYS A 1 273 ? -19.086 13.177 19.022 1.00 91.25 273 LYS A CA 1
ATOM 2136 C C . LYS A 1 273 ? -20.451 12.523 19.247 1.00 91.25 273 LYS A C 1
ATOM 2138 O O . LYS A 1 273 ? -20.835 12.334 20.395 1.00 91.25 273 LYS A O 1
ATOM 2143 N N . ASN A 1 274 ? -21.138 12.100 18.184 1.00 89.81 274 ASN A N 1
ATOM 2144 C CA . ASN A 1 274 ? -22.458 11.469 18.302 1.00 89.81 274 ASN A CA 1
ATOM 2145 C C . ASN A 1 274 ? -22.406 10.177 19.139 1.00 89.81 274 ASN A C 1
ATOM 2147 O O . ASN A 1 274 ? -23.279 9.951 19.974 1.00 89.81 274 ASN A O 1
ATOM 2151 N N . ILE A 1 275 ? -21.367 9.349 18.960 1.00 87.88 275 ILE A N 1
ATOM 2152 C CA . ILE A 1 275 ? -21.148 8.144 19.777 1.00 87.88 275 ILE A CA 1
ATOM 2153 C C . ILE A 1 275 ? -20.922 8.521 21.249 1.00 87.88 275 ILE A C 1
ATOM 2155 O O . ILE A 1 275 ? -21.485 7.886 22.141 1.00 87.88 275 ILE A O 1
ATOM 2159 N N . GLY A 1 276 ? -20.116 9.552 21.520 1.00 84.75 276 GLY A N 1
ATOM 2160 C CA . GLY A 1 276 ? -19.866 10.053 22.874 1.00 84.75 276 GLY A CA 1
ATOM 2161 C C . GLY A 1 276 ? -21.126 10.594 23.555 1.00 84.75 276 GLY A C 1
ATOM 2162 O O . GLY A 1 276 ? -21.370 10.305 24.730 1.00 84.75 276 GLY A O 1
ATOM 2163 N N . ASP A 1 277 ? -21.961 11.311 22.808 1.00 87.06 277 ASP A N 1
ATOM 2164 C CA . ASP A 1 277 ? -23.239 11.841 23.284 1.00 87.06 277 ASP A CA 1
ATOM 2165 C C . ASP A 1 277 ? -24.239 10.702 23.548 1.00 87.06 277 ASP A C 1
ATOM 2167 O O . ASP A 1 277 ? -24.889 10.675 24.598 1.00 87.06 277 ASP A O 1
ATOM 2171 N N . ALA A 1 278 ? -24.313 9.701 22.663 1.00 87.81 278 ALA A N 1
ATOM 2172 C CA . ALA A 1 278 ? -25.128 8.503 22.870 1.00 87.81 278 ALA A CA 1
ATOM 2173 C C . ALA A 1 278 ? -24.690 7.743 24.130 1.00 87.81 278 ALA A C 1
ATOM 2175 O O . ALA A 1 278 ? -25.517 7.390 24.971 1.00 87.81 278 ALA A O 1
ATOM 2176 N N . PHE A 1 279 ? -23.381 7.557 24.316 1.00 83.56 279 PHE A N 1
ATOM 2177 C CA . PHE A 1 279 ? -22.828 6.911 25.504 1.00 83.56 279 PHE A CA 1
ATOM 2178 C C . PHE A 1 279 ? -23.146 7.687 26.787 1.00 83.56 279 PHE A C 1
ATOM 2180 O O . PHE A 1 279 ? -23.511 7.093 27.802 1.00 83.56 279 PHE A O 1
ATOM 2187 N N . SER A 1 280 ? -23.045 9.015 26.748 1.00 83.38 280 SER A N 1
ATOM 2188 C CA . SER A 1 280 ? -23.354 9.882 27.890 1.00 83.38 280 SER A CA 1
ATOM 2189 C C . SER A 1 280 ? -24.828 9.796 28.289 1.00 83.38 280 SER A C 1
ATOM 2191 O O . SER A 1 280 ? -25.136 9.731 29.481 1.00 83.38 280 SER A O 1
ATOM 2193 N N . ASN A 1 281 ? -25.730 9.716 27.306 1.00 83.75 281 ASN A N 1
ATOM 2194 C CA . ASN A 1 281 ? -27.147 9.452 27.551 1.00 83.75 281 ASN A CA 1
ATOM 2195 C C . ASN A 1 281 ? -27.350 8.065 28.179 1.00 83.75 281 ASN A C 1
ATOM 2197 O O . ASN A 1 281 ? -27.985 7.952 29.227 1.00 83.75 281 ASN A O 1
ATOM 2201 N N . LEU A 1 282 ? -26.728 7.019 27.625 1.00 82.31 282 LEU A N 1
ATOM 2202 C CA . LEU A 1 282 ? -26.836 5.653 28.153 1.00 82.31 282 LEU A CA 1
ATOM 2203 C C . LEU A 1 282 ? -26.289 5.509 29.573 1.00 82.31 282 LEU A C 1
ATOM 2205 O O . LEU A 1 282 ? -26.856 4.769 30.375 1.00 82.31 282 LEU A O 1
ATOM 2209 N N . LYS A 1 283 ? -25.228 6.242 29.923 1.00 78.44 283 LYS A N 1
ATOM 2210 C CA . LYS A 1 283 ? -24.656 6.230 31.273 1.00 78.44 283 LYS A CA 1
ATOM 2211 C C . LYS A 1 283 ? -25.682 6.646 32.333 1.00 78.44 283 LYS A C 1
ATOM 2213 O O . LYS A 1 283 ? -25.750 6.009 33.382 1.00 78.44 283 LYS A O 1
ATOM 2218 N N . ARG A 1 284 ? -26.520 7.648 32.039 1.00 75.69 284 ARG A N 1
ATOM 2219 C CA . ARG A 1 284 ? -27.595 8.096 32.945 1.00 75.69 284 ARG A CA 1
ATOM 2220 C C . ARG A 1 284 ? -28.624 6.988 33.191 1.00 75.69 284 ARG A C 1
ATOM 2222 O O . ARG A 1 284 ? -29.082 6.811 34.316 1.00 75.69 284 ARG A O 1
ATOM 2229 N N . HIS A 1 285 ? -28.953 6.200 32.167 1.00 75.94 285 HIS A N 1
ATOM 2230 C CA . HIS A 1 285 ? -29.830 5.032 32.318 1.00 75.94 285 HIS A CA 1
ATOM 2231 C C . HIS A 1 285 ? -29.140 3.883 33.060 1.00 75.94 285 HIS A C 1
ATOM 2233 O O . HIS A 1 285 ? -29.762 3.234 33.897 1.00 75.94 285 HIS A O 1
ATOM 2239 N N . GLY A 1 286 ? -27.844 3.667 32.821 1.00 71.38 286 GLY A N 1
ATOM 2240 C CA . GLY A 1 286 ? -27.045 2.670 33.532 1.00 71.38 286 GLY A CA 1
ATOM 2241 C C . GLY A 1 286 ? -27.016 2.897 35.045 1.00 71.38 286 GLY A C 1
ATOM 2242 O O . GLY A 1 286 ? -27.147 1.940 35.805 1.00 71.38 286 GLY A O 1
ATOM 2243 N N . GLU A 1 287 ? -26.921 4.152 35.490 1.00 72.69 287 GLU A N 1
ATOM 2244 C CA . GLU A 1 287 ? -26.998 4.508 36.912 1.00 72.69 287 GLU A CA 1
ATOM 2245 C C . GLU A 1 287 ? -28.370 4.157 37.506 1.00 72.69 287 GLU A C 1
ATOM 2247 O O . GLU A 1 287 ? -28.429 3.482 38.534 1.00 72.69 287 GLU A O 1
ATOM 2252 N N . LYS A 1 288 ? -29.467 4.488 36.812 1.00 75.81 288 LYS A N 1
ATOM 2253 C CA . LYS A 1 288 ? -30.831 4.110 37.229 1.00 75.81 288 LYS A CA 1
ATOM 2254 C C . LYS A 1 288 ? -31.017 2.591 37.319 1.00 75.81 288 LYS A C 1
ATOM 2256 O O . LYS A 1 288 ? -31.535 2.094 38.315 1.00 75.81 288 LYS A O 1
ATOM 2261 N N . VAL A 1 289 ? -30.535 1.839 36.327 1.00 75.50 289 VAL A N 1
ATOM 2262 C CA . VAL A 1 289 ? -30.565 0.363 36.336 1.00 75.50 289 VAL A CA 1
ATOM 2263 C C . VAL A 1 289 ? -29.743 -0.206 37.493 1.00 75.50 289 VAL A C 1
ATOM 2265 O O . VAL A 1 289 ? -30.132 -1.205 38.098 1.00 75.50 289 VAL A O 1
ATOM 2268 N N . SER A 1 290 ? -28.594 0.401 37.800 1.00 74.81 290 SER A N 1
ATOM 2269 C CA . SER A 1 290 ? -27.724 -0.025 38.899 1.00 74.81 290 SER A CA 1
ATOM 2270 C C . SER A 1 290 ? -28.411 0.150 40.253 1.00 74.81 290 SER A C 1
ATOM 2272 O O . SER A 1 290 ? -28.418 -0.781 41.059 1.00 74.81 290 SER A O 1
ATOM 2274 N N . ILE A 1 291 ? -29.047 1.308 40.461 1.00 81.19 291 ILE A N 1
ATOM 2275 C CA . ILE A 1 291 ? -29.849 1.611 41.652 1.00 81.19 291 ILE A CA 1
ATOM 2276 C C . ILE A 1 291 ? -30.976 0.585 41.795 1.00 81.19 291 ILE A C 1
ATOM 2278 O O . ILE A 1 291 ? -31.099 -0.031 42.851 1.00 81.19 291 ILE A O 1
ATOM 2282 N N . GLN A 1 292 ? -31.735 0.340 40.724 1.00 81.56 292 GLN A N 1
ATOM 2283 C CA . GLN A 1 292 ? -32.855 -0.603 40.728 1.00 81.56 292 GLN A CA 1
ATOM 2284 C C . GLN A 1 292 ? -32.416 -2.026 41.109 1.00 81.56 292 GLN A C 1
ATOM 2286 O O . GLN A 1 292 ? -32.959 -2.622 42.035 1.00 81.56 292 GLN A O 1
ATOM 2291 N N . LYS A 1 293 ? -31.352 -2.546 40.485 1.00 79.75 293 LYS A N 1
ATOM 2292 C CA . LYS A 1 293 ? -30.805 -3.874 40.817 1.00 79.75 293 LYS A CA 1
ATOM 2293 C C . LYS A 1 293 ? -30.281 -3.970 42.248 1.00 79.75 293 LYS A C 1
ATOM 2295 O O . LYS A 1 293 ? -30.347 -5.041 42.850 1.00 79.75 293 LYS A O 1
ATOM 2300 N N . MET A 1 294 ? -29.695 -2.893 42.773 1.00 81.25 294 MET A N 1
ATOM 2301 C CA . MET A 1 294 ? -29.235 -2.859 44.161 1.00 81.25 294 MET A CA 1
ATOM 2302 C C . MET A 1 294 ? -30.410 -2.864 45.134 1.00 81.25 294 MET A C 1
ATOM 2304 O O . MET A 1 294 ? -30.342 -3.616 46.102 1.00 81.25 294 MET A O 1
ATOM 2308 N N . LYS A 1 295 ? -31.492 -2.129 44.847 1.00 84.94 295 LYS A N 1
ATOM 2309 C CA . LYS A 1 295 ? -32.738 -2.195 45.627 1.00 84.94 295 LYS A CA 1
ATOM 2310 C C . LYS A 1 295 ? -33.300 -3.616 45.646 1.00 84.94 295 LYS A C 1
ATOM 2312 O O . LYS A 1 295 ? -33.383 -4.210 46.712 1.00 84.94 295 LYS A O 1
ATOM 2317 N N . GLU A 1 296 ? -33.501 -4.223 44.478 1.00 84.62 296 GLU A N 1
ATOM 2318 C CA . GLU A 1 296 ? -33.990 -5.608 44.352 1.00 84.62 296 GLU A CA 1
ATOM 2319 C C . GLU A 1 296 ? -33.095 -6.637 45.061 1.00 84.62 296 GLU A C 1
ATOM 2321 O O . GLU A 1 296 ? -33.550 -7.679 45.534 1.00 84.62 296 GLU A O 1
ATOM 2326 N N . HIS A 1 297 ? -31.781 -6.406 45.099 1.00 83.19 297 HIS A N 1
ATOM 2327 C CA . HIS A 1 297 ? -30.871 -7.291 45.816 1.00 83.19 297 HIS A CA 1
ATOM 2328 C C . HIS A 1 297 ? -30.938 -7.078 47.330 1.00 83.19 297 HIS A C 1
ATOM 2330 O O . HIS A 1 297 ? -30.951 -8.061 48.065 1.00 83.19 297 HIS A O 1
ATOM 2336 N N . ILE A 1 298 ? -31.016 -5.829 47.796 1.00 86.25 298 ILE A N 1
ATOM 2337 C CA . ILE A 1 298 ? -31.222 -5.518 49.213 1.00 86.25 298 ILE A CA 1
ATOM 2338 C C . ILE A 1 298 ? -32.559 -6.093 49.690 1.00 86.25 298 ILE A C 1
ATOM 2340 O O . ILE A 1 298 ? -32.579 -6.741 50.729 1.00 86.25 298 ILE A O 1
ATOM 2344 N N . ASP A 1 299 ? -33.634 -5.965 48.914 1.00 85.88 299 ASP A N 1
ATOM 2345 C CA . ASP A 1 299 ? -34.958 -6.499 49.258 1.00 85.88 299 ASP A CA 1
ATOM 2346 C C . ASP A 1 299 ? -34.958 -8.022 49.394 1.00 85.88 299 ASP A C 1
ATOM 2348 O O . ASP A 1 299 ? -35.482 -8.570 50.367 1.00 85.88 299 ASP A O 1
ATOM 2352 N N . ARG A 1 300 ? -34.285 -8.721 48.473 1.00 85.75 300 ARG A N 1
ATOM 2353 C CA . ARG A 1 300 ? -34.091 -10.176 48.574 1.00 85.75 300 ARG A CA 1
ATOM 2354 C C . ARG A 1 300 ? -33.294 -10.581 49.808 1.00 85.75 300 ARG A C 1
ATOM 2356 O O . ARG A 1 300 ? -33.583 -11.614 50.402 1.00 85.75 300 ARG A O 1
ATOM 2363 N N . LEU A 1 301 ? -32.289 -9.792 50.183 1.00 84.69 301 LEU A N 1
ATOM 2364 C CA . LEU A 1 301 ? -31.508 -10.043 51.389 1.00 84.69 301 LEU A CA 1
ATOM 2365 C C . LEU A 1 301 ? -32.349 -9.796 52.643 1.00 84.69 301 LEU A C 1
ATOM 2367 O O . LEU A 1 301 ? -32.401 -10.662 53.505 1.00 84.69 301 LEU A O 1
ATOM 2371 N N . LEU A 1 302 ? -33.061 -8.673 52.721 1.00 84.62 302 LEU A N 1
ATOM 2372 C CA . LEU A 1 302 ? -33.943 -8.358 53.848 1.00 84.62 302 LEU A CA 1
ATOM 2373 C C . LEU A 1 302 ? -35.049 -9.407 54.041 1.00 84.62 302 LEU A C 1
ATOM 2375 O O . LEU A 1 302 ? -35.427 -9.683 55.174 1.00 84.62 302 LEU A O 1
ATOM 2379 N N . SER A 1 303 ? -35.501 -10.041 52.957 1.00 83.94 303 SER A N 1
ATOM 2380 C CA . SER A 1 303 ? -36.485 -11.134 52.985 1.00 83.94 303 SER A CA 1
ATOM 2381 C C . SER A 1 303 ? -35.896 -12.499 53.390 1.00 83.94 303 SER A C 1
ATOM 2383 O O . SER A 1 303 ? -36.633 -13.468 53.562 1.00 83.94 303 SER A O 1
ATOM 2385 N N . SER A 1 304 ? -34.571 -12.618 53.525 1.00 82.44 304 SER A N 1
ATOM 2386 C CA . SER A 1 304 ? -33.900 -13.868 53.896 1.00 82.44 304 SER A CA 1
ATOM 2387 C C . SER A 1 304 ? -33.893 -14.075 55.414 1.00 82.44 304 SER A C 1
ATOM 2389 O O . SER A 1 304 ? -33.455 -13.207 56.170 1.00 82.44 304 SER A O 1
ATOM 2391 N N . LYS A 1 305 ? -34.304 -15.268 55.869 1.00 76.19 305 LYS A N 1
ATOM 2392 C CA . LYS A 1 305 ? -34.370 -15.628 57.300 1.00 76.19 305 LYS A CA 1
ATOM 2393 C C . LYS A 1 305 ? -33.001 -15.687 58.000 1.00 76.19 305 LYS A C 1
ATOM 2395 O O . LYS A 1 305 ? -32.944 -15.566 59.216 1.00 76.19 305 LYS A O 1
ATOM 2400 N N . ASN A 1 306 ? -31.903 -15.824 57.250 1.00 78.75 306 ASN A N 1
ATOM 2401 C CA . ASN A 1 306 ? -30.565 -16.115 57.791 1.00 78.75 306 ASN A CA 1
ATOM 2402 C C . ASN A 1 306 ? -29.645 -14.885 57.924 1.00 78.75 306 ASN A C 1
ATOM 2404 O O . ASN A 1 306 ? -28.424 -15.039 57.991 1.00 78.75 306 ASN A O 1
ATOM 2408 N N . ILE A 1 307 ? -30.188 -13.664 57.911 1.00 79.75 307 ILE A N 1
ATOM 2409 C CA . ILE A 1 307 ? -29.381 -12.443 58.051 1.00 79.75 307 ILE A CA 1
ATOM 2410 C C . ILE A 1 307 ? -29.420 -11.946 59.501 1.00 79.75 307 ILE A C 1
ATOM 2412 O O . ILE A 1 307 ? -30.517 -11.738 60.018 1.00 79.75 307 ILE A O 1
ATOM 2416 N N . PRO A 1 308 ? -28.257 -11.701 60.141 1.00 83.31 308 PRO A N 1
ATOM 2417 C CA . PRO A 1 308 ? -28.207 -11.115 61.476 1.00 83.31 308 PRO A CA 1
ATOM 2418 C C . PRO A 1 308 ? -28.909 -9.754 61.535 1.00 83.31 308 PRO A C 1
ATOM 2420 O O . PRO A 1 308 ? -28.722 -8.912 60.654 1.00 83.31 308 PRO A O 1
ATOM 2423 N N . GLU A 1 309 ? -29.645 -9.498 62.611 1.00 83.56 309 GLU A N 1
ATOM 2424 C CA . GLU A 1 309 ? -30.375 -8.244 62.824 1.00 83.56 309 GLU A CA 1
ATOM 2425 C C . GLU A 1 309 ? -29.539 -6.954 62.667 1.00 83.56 309 GLU A C 1
ATOM 2427 O O . GLU A 1 309 ? -29.976 -6.064 61.932 1.00 83.56 309 GLU A O 1
ATOM 2432 N N . PRO A 1 310 ? -28.294 -6.848 63.187 1.00 84.38 310 PRO A N 1
ATOM 2433 C CA . PRO A 1 310 ? -27.464 -5.655 62.962 1.00 84.38 310 PRO A CA 1
ATOM 2434 C C . PRO A 1 310 ? -27.098 -5.427 61.485 1.00 84.38 310 PRO A C 1
ATOM 2436 O O . PRO A 1 310 ? -26.821 -4.303 61.065 1.00 84.38 310 PRO A O 1
ATOM 2439 N N . VAL A 1 311 ? -27.098 -6.481 60.664 1.00 84.88 311 VAL A N 1
ATOM 2440 C CA . VAL A 1 311 ? -26.882 -6.372 59.215 1.00 84.88 311 VAL A CA 1
ATOM 2441 C C . VAL A 1 311 ? -28.163 -5.921 58.518 1.00 84.88 311 VAL A C 1
ATOM 2443 O O . VAL A 1 311 ? -28.085 -5.103 57.599 1.00 84.88 311 VAL A O 1
ATOM 2446 N N . LYS A 1 312 ? -29.337 -6.404 58.948 1.00 85.50 312 LYS A N 1
ATOM 2447 C CA . LYS A 1 312 ? -30.626 -5.952 58.399 1.00 85.50 312 LYS A CA 1
ATOM 2448 C C . LYS A 1 312 ? -30.817 -4.451 58.589 1.00 85.50 312 LYS A C 1
ATOM 2450 O O . LYS A 1 312 ? -31.164 -3.770 57.627 1.00 85.50 312 LYS A O 1
ATOM 2455 N N . GLU A 1 313 ? -30.491 -3.922 59.766 1.00 87.94 313 GLU A N 1
ATOM 2456 C CA . GLU A 1 313 ? -30.591 -2.485 60.048 1.00 87.94 313 GLU A CA 1
ATOM 2457 C C . GLU A 1 313 ? -29.678 -1.658 59.117 1.00 87.94 313 GLU A C 1
ATOM 2459 O O . GLU A 1 313 ? -30.094 -0.661 58.519 1.00 87.94 313 GLU A O 1
ATOM 2464 N N . LYS A 1 314 ? -28.434 -2.111 58.902 1.00 88.62 314 LYS A N 1
ATOM 2465 C CA . LYS A 1 314 ? -27.501 -1.480 57.949 1.00 88.62 314 LYS A CA 1
ATOM 2466 C C . LYS A 1 314 ? -28.001 -1.561 56.501 1.00 88.62 314 LYS A C 1
ATOM 2468 O O . LYS A 1 314 ? -27.840 -0.601 55.746 1.00 88.62 314 LYS A O 1
ATOM 2473 N N . LEU A 1 315 ? -28.610 -2.679 56.099 1.00 88.12 315 LEU A N 1
ATOM 2474 C CA . LEU A 1 315 ? -29.204 -2.853 54.770 1.00 88.12 315 LEU A CA 1
ATOM 2475 C C . LEU A 1 315 ? -30.424 -1.943 54.558 1.00 88.12 315 LEU A C 1
ATOM 2477 O O . LEU A 1 315 ? -30.541 -1.346 53.488 1.00 88.12 315 LEU A O 1
ATOM 2481 N N . GLN A 1 316 ? -31.281 -1.769 55.567 1.00 89.62 316 GLN A N 1
ATOM 2482 C CA . GLN A 1 316 ? -32.411 -0.832 55.526 1.00 89.62 316 GLN A CA 1
ATOM 2483 C C . GLN A 1 316 ? -31.939 0.622 55.393 1.00 89.62 316 GLN A C 1
ATOM 2485 O O . GLN A 1 316 ? -32.429 1.346 54.526 1.00 89.62 316 GLN A O 1
ATOM 2490 N N . LYS A 1 317 ? -30.913 1.032 56.156 1.00 88.62 317 LYS A N 1
ATOM 2491 C CA . LYS A 1 317 ? -30.289 2.364 56.014 1.00 88.62 317 LYS A CA 1
ATOM 2492 C C . LYS A 1 317 ? -29.741 2.588 54.600 1.00 88.62 317 LYS A C 1
ATOM 2494 O O . LYS A 1 317 ? -29.925 3.656 54.020 1.00 88.62 317 LYS A O 1
ATOM 2499 N N . LEU A 1 318 ? -29.105 1.576 54.006 1.00 88.06 318 LEU A N 1
ATOM 2500 C CA . LEU A 1 318 ? -28.625 1.647 52.621 1.00 88.06 318 LEU A CA 1
ATOM 2501 C C . LEU A 1 318 ? -29.767 1.711 51.596 1.00 88.06 318 LEU A C 1
ATOM 2503 O O . LEU A 1 318 ? -29.640 2.436 50.610 1.00 88.06 318 LEU A O 1
ATOM 2507 N N . LYS A 1 319 ? -30.879 1.002 51.822 1.00 87.56 319 LYS A N 1
ATOM 2508 C CA . LYS A 1 319 ? -32.077 1.091 50.974 1.00 87.56 319 LYS A CA 1
ATOM 2509 C C . LYS A 1 319 ? -32.674 2.501 51.000 1.00 87.56 319 LYS A C 1
ATOM 2511 O O . LYS A 1 319 ? -32.881 3.078 49.936 1.00 87.56 319 LYS A O 1
ATOM 2516 N N . ALA A 1 320 ? -32.833 3.090 52.185 1.00 86.62 320 ALA A N 1
ATOM 2517 C CA . ALA A 1 320 ? -33.339 4.454 52.346 1.00 86.62 320 ALA A CA 1
ATOM 2518 C C . ALA A 1 320 ? -32.452 5.496 51.633 1.00 86.62 320 ALA A C 1
ATOM 2520 O O . ALA A 1 320 ? -32.950 6.416 50.984 1.00 86.62 320 ALA A O 1
ATOM 2521 N N . LEU A 1 321 ? -31.124 5.326 51.665 1.00 85.81 321 LEU A N 1
ATOM 2522 C CA . LEU A 1 321 ? -30.195 6.178 50.907 1.00 85.81 321 LEU A CA 1
ATOM 2523 C C . LEU A 1 321 ? -30.374 6.046 49.381 1.00 85.81 321 LEU A C 1
ATOM 2525 O O . LEU A 1 321 ? -30.239 7.035 48.663 1.00 85.81 321 LEU A O 1
ATOM 2529 N N . LEU A 1 322 ? -30.702 4.852 48.868 1.00 84.69 322 LEU A N 1
ATOM 2530 C CA . LEU A 1 322 ? -31.015 4.650 47.443 1.00 84.69 322 LEU A CA 1
ATOM 2531 C C . LEU A 1 322 ? -32.383 5.210 47.040 1.00 84.69 322 LEU A C 1
ATOM 2533 O O . LEU A 1 322 ? -32.594 5.513 45.866 1.00 84.69 322 LEU A O 1
ATOM 2537 N N . GLU A 1 323 ? -33.332 5.286 47.967 1.00 82.69 323 GLU A N 1
ATOM 2538 C CA . GLU A 1 323 ? -34.668 5.847 47.735 1.00 82.69 323 GLU A CA 1
ATOM 2539 C C . GLU A 1 323 ? -34.657 7.371 47.753 1.00 82.69 323 GLU A C 1
ATOM 2541 O O . GLU A 1 323 ? -35.202 7.989 46.846 1.00 82.69 323 GLU A O 1
ATOM 2546 N N . THR A 1 324 ? -33.952 7.961 48.716 1.00 81.75 324 THR A N 1
ATOM 2547 C CA . THR A 1 324 ? -33.782 9.418 48.834 1.00 81.75 324 THR A CA 1
ATOM 2548 C C . THR A 1 324 ? -32.808 9.999 47.809 1.00 81.75 324 THR A C 1
ATOM 2550 O O . THR A 1 324 ? -32.751 11.212 47.634 1.00 81.75 324 THR A O 1
ATOM 2553 N N . GLY A 1 325 ? -32.004 9.159 47.144 1.00 74.88 325 GLY A N 1
ATOM 2554 C CA . GLY A 1 325 ? -30.956 9.613 46.227 1.00 74.88 325 GLY A CA 1
ATOM 2555 C C . GLY A 1 325 ? -29.802 10.339 46.928 1.00 74.88 325 GLY A C 1
ATOM 2556 O O . GLY A 1 325 ? -28.953 10.927 46.260 1.00 74.88 325 GLY A O 1
ATOM 2557 N N . ASN A 1 326 ? -29.746 10.294 48.263 1.00 74.50 326 ASN A N 1
ATOM 2558 C CA . ASN A 1 326 ? -28.774 11.018 49.076 1.00 74.50 326 ASN A CA 1
ATOM 2559 C C . ASN A 1 326 ? -27.426 10.275 49.137 1.00 74.50 326 ASN A C 1
ATOM 2561 O O . ASN A 1 326 ? -26.979 9.800 50.183 1.00 74.50 326 ASN A O 1
ATOM 2565 N N . PHE A 1 327 ? -26.783 10.114 47.981 1.00 74.69 327 PHE A N 1
ATOM 2566 C CA . PHE A 1 327 ? -25.432 9.576 47.873 1.00 74.69 327 PHE A CA 1
ATOM 2567 C C . PHE A 1 327 ? -24.634 10.333 46.807 1.00 74.69 327 PHE A C 1
ATOM 2569 O O . PHE A 1 327 ? -25.057 10.489 45.667 1.00 74.69 327 PHE A O 1
ATOM 2576 N N . THR A 1 328 ? -23.430 10.774 47.171 1.00 66.62 328 THR A N 1
ATOM 2577 C CA . THR A 1 328 ? -22.528 11.582 46.329 1.00 66.62 328 THR A CA 1
ATOM 2578 C C . THR A 1 328 ? -22.133 10.880 45.033 1.00 66.62 328 THR A C 1
ATOM 2580 O O . THR A 1 328 ? -22.129 11.480 43.960 1.00 66.62 328 THR A O 1
ATOM 2583 N N . LYS A 1 329 ? -21.747 9.600 45.120 1.00 75.50 329 LYS A N 1
ATOM 2584 C CA . LYS A 1 329 ? -21.322 8.783 43.975 1.00 75.50 329 LYS A CA 1
ATOM 2585 C C . LYS A 1 329 ? -21.751 7.333 44.171 1.00 75.50 329 LYS A C 1
ATOM 2587 O O . LYS A 1 329 ? -21.421 6.714 45.182 1.00 75.50 329 LYS A O 1
ATOM 2592 N N . MET A 1 330 ? -22.356 6.732 43.143 1.00 76.50 330 MET A N 1
ATOM 2593 C CA . MET A 1 330 ? -22.751 5.309 43.135 1.00 76.50 330 MET A CA 1
ATOM 2594 C C . MET A 1 330 ? -21.585 4.365 43.490 1.00 76.50 330 MET A C 1
ATOM 2596 O O . MET A 1 330 ? -21.767 3.321 44.111 1.00 76.50 330 MET A O 1
ATOM 2600 N N . ARG A 1 331 ? -20.349 4.752 43.144 1.00 74.81 331 ARG A N 1
ATOM 2601 C CA . ARG A 1 331 ? -19.128 4.004 43.482 1.00 74.81 331 ARG A CA 1
ATOM 2602 C C . ARG A 1 331 ? -18.847 3.959 44.987 1.00 74.81 331 ARG A C 1
ATOM 2604 O O . ARG A 1 331 ? -18.376 2.938 45.479 1.00 74.81 331 ARG A O 1
ATOM 2611 N N . GLU A 1 332 ? -19.084 5.052 45.703 1.00 79.44 332 GLU A N 1
ATOM 2612 C CA . GLU A 1 332 ? -18.894 5.120 47.158 1.00 79.44 332 GLU A CA 1
ATOM 2613 C C . GLU A 1 332 ? -19.990 4.339 47.875 1.00 79.44 332 GLU A C 1
ATOM 2615 O O . GLU A 1 332 ? -19.692 3.555 48.776 1.00 79.44 332 GLU A O 1
ATOM 2620 N N . PHE A 1 333 ? -21.228 4.450 47.390 1.00 83.44 333 PHE A N 1
ATOM 2621 C CA . PHE A 1 333 ? -22.333 3.625 47.865 1.00 83.44 333 PHE A CA 1
ATOM 2622 C C . PHE A 1 333 ? -22.034 2.126 47.702 1.00 83.44 333 PHE A C 1
ATOM 2624 O O . PHE A 1 333 ? -22.135 1.369 48.663 1.00 83.44 333 PHE A O 1
ATOM 2631 N N . ALA A 1 334 ? -21.572 1.692 46.523 1.00 81.44 334 ALA A N 1
ATOM 2632 C CA . ALA A 1 334 ? -21.239 0.290 46.269 1.00 81.44 334 ALA A CA 1
ATOM 2633 C C . ALA A 1 334 ? -20.137 -0.245 47.206 1.00 81.44 334 ALA A C 1
ATOM 2635 O O . ALA A 1 334 ? -20.177 -1.412 47.598 1.00 81.44 334 ALA A O 1
ATOM 2636 N N . LYS A 1 335 ? -19.171 0.597 47.606 1.00 83.94 335 LYS A N 1
ATOM 2637 C CA . LYS A 1 335 ? -18.161 0.231 48.616 1.00 83.94 335 LYS A CA 1
ATOM 2638 C C . LYS A 1 335 ? -18.794 0.017 49.989 1.00 83.94 335 LYS A C 1
ATOM 2640 O O . LYS A 1 335 ? -18.513 -1.000 50.616 1.00 83.94 335 LYS A O 1
ATOM 2645 N N . ARG A 1 336 ? -19.653 0.942 50.435 1.00 83.69 336 ARG A N 1
ATOM 2646 C CA . ARG A 1 336 ? -20.375 0.826 51.716 1.00 83.69 336 ARG A CA 1
ATOM 2647 C C . ARG A 1 336 ? -21.245 -0.429 51.739 1.00 83.69 336 ARG A C 1
ATOM 2649 O O . ARG A 1 336 ? -21.146 -1.223 52.666 1.00 83.69 336 ARG A O 1
ATOM 2656 N N . TYR A 1 337 ? -21.997 -0.665 50.668 1.00 85.12 337 TYR A N 1
ATOM 2657 C CA . TYR A 1 337 ? -22.793 -1.876 50.495 1.00 85.12 337 TYR A CA 1
ATOM 2658 C C . TYR A 1 337 ? -21.946 -3.155 50.570 1.00 85.12 337 TYR A C 1
ATOM 2660 O O . TYR A 1 337 ? -22.313 -4.116 51.241 1.00 85.12 337 TYR A O 1
ATOM 2668 N N . HIS A 1 338 ? -20.766 -3.161 49.949 1.00 83.19 338 HIS A N 1
ATOM 2669 C CA . HIS A 1 338 ? -19.866 -4.310 49.997 1.00 83.19 338 HIS A CA 1
ATOM 2670 C C . HIS A 1 338 ? -19.312 -4.604 51.401 1.00 83.19 338 HIS A C 1
ATOM 2672 O O . HIS A 1 338 ? -19.117 -5.771 51.740 1.00 83.19 338 HIS A O 1
ATOM 2678 N N . ILE A 1 339 ? -19.064 -3.574 52.214 1.00 85.94 339 ILE A N 1
ATOM 2679 C CA . ILE A 1 339 ? -18.645 -3.742 53.614 1.00 85.94 339 ILE A CA 1
ATOM 2680 C C . ILE A 1 339 ? -19.753 -4.452 54.401 1.00 85.94 339 ILE A C 1
ATOM 2682 O O . ILE A 1 339 ? -19.483 -5.467 55.035 1.00 85.94 339 ILE A O 1
ATOM 2686 N N . VAL A 1 340 ? -21.005 -4.008 54.254 1.00 84.62 340 VAL A N 1
ATOM 2687 C CA . VAL A 1 340 ? -22.165 -4.636 54.913 1.00 84.62 340 VAL A CA 1
ATOM 2688 C C . VAL A 1 340 ? -22.334 -6.101 54.488 1.00 84.62 340 VAL A C 1
ATOM 2690 O O . VAL A 1 340 ? -22.555 -6.975 55.321 1.00 84.62 340 VAL A O 1
ATOM 2693 N N . LEU A 1 341 ? -22.141 -6.413 53.202 1.00 82.12 341 LEU A N 1
ATOM 2694 C CA . LEU A 1 341 ? -22.181 -7.799 52.717 1.00 82.12 341 LEU A CA 1
ATOM 2695 C C . LEU A 1 341 ? -21.066 -8.686 53.300 1.00 82.12 341 LEU A C 1
ATOM 2697 O O . LEU A 1 341 ? -21.280 -9.882 53.506 1.00 82.12 341 LEU A O 1
ATOM 2701 N N . LYS A 1 342 ? -19.876 -8.125 53.554 1.00 81.12 342 LYS A N 1
ATOM 2702 C CA . LYS A 1 342 ? -18.766 -8.848 54.197 1.00 81.12 342 LYS A CA 1
ATOM 2703 C C . LYS A 1 342 ? -19.066 -9.161 55.661 1.00 81.12 342 LYS A C 1
ATOM 2705 O O . LYS A 1 342 ? -18.789 -10.278 56.092 1.00 81.12 342 LYS A O 1
ATOM 2710 N N . GLU A 1 343 ? -19.633 -8.205 56.394 1.00 77.94 343 GLU A N 1
ATOM 2711 C CA . GLU A 1 343 ? -20.037 -8.376 57.798 1.00 77.94 343 GLU A CA 1
ATOM 2712 C C . GLU A 1 343 ? -21.086 -9.479 57.959 1.00 77.94 343 GLU A C 1
ATOM 2714 O O . GLU A 1 343 ? -21.016 -10.281 58.884 1.00 77.94 343 GLU A O 1
ATOM 2719 N N . ALA A 1 344 ? -21.994 -9.598 56.992 1.00 69.31 344 ALA A N 1
ATOM 2720 C CA . ALA A 1 344 ? -23.007 -10.644 56.952 1.00 69.31 344 ALA A CA 1
ATOM 2721 C C . ALA A 1 344 ? -22.449 -12.069 56.738 1.00 69.31 344 ALA A C 1
ATOM 2723 O O . ALA A 1 344 ? -23.226 -13.015 56.633 1.00 69.31 344 ALA A O 1
ATOM 2724 N N . LYS A 1 345 ? -21.122 -12.234 56.578 1.00 68.81 345 LYS A N 1
ATOM 2725 C CA . LYS A 1 345 ? -20.464 -13.470 56.107 1.00 68.81 345 LYS A CA 1
ATOM 2726 C C . LYS A 1 345 ? -21.134 -14.063 54.858 1.00 68.81 345 LYS A C 1
ATOM 2728 O O . LYS A 1 345 ? -20.986 -15.253 54.579 1.00 68.81 345 LYS A O 1
ATOM 2733 N N . ILE A 1 346 ? -21.792 -13.232 54.043 1.00 64.62 346 ILE A N 1
ATOM 2734 C CA . ILE A 1 346 ? -22.363 -13.617 52.747 1.00 64.62 346 ILE A CA 1
ATOM 2735 C C . ILE A 1 346 ? -21.192 -13.725 51.757 1.00 64.62 346 ILE A C 1
ATOM 2737 O O . ILE A 1 346 ? -20.996 -12.928 50.840 1.00 64.62 346 ILE A O 1
ATOM 2741 N N . ARG A 1 347 ? -20.328 -14.720 51.979 1.00 52.94 347 ARG A N 1
ATOM 2742 C CA . ARG A 1 347 ? -19.271 -15.124 51.055 1.00 52.94 347 ARG A CA 1
ATOM 2743 C C . ARG A 1 347 ? -19.884 -16.059 50.027 1.00 52.94 347 ARG A C 1
ATOM 2745 O O . ARG A 1 347 ? -19.735 -17.270 50.103 1.00 52.94 347 ARG A O 1
ATOM 2752 N N . ARG A 1 348 ? -20.548 -15.485 49.029 1.00 44.94 348 ARG A N 1
ATOM 2753 C CA . ARG A 1 348 ? -20.693 -16.137 47.726 1.00 44.94 348 ARG A CA 1
ATOM 2754 C C . ARG A 1 348 ? -20.880 -15.075 46.643 1.00 44.94 348 ARG A C 1
ATOM 2756 O O . ARG A 1 348 ? -21.879 -14.375 46.607 1.00 44.94 348 ARG A O 1
ATOM 2763 N N . TYR A 1 349 ? -19.914 -15.013 45.721 1.00 41.78 349 TYR A N 1
ATOM 2764 C CA . TYR A 1 349 ? -20.151 -14.607 44.328 1.00 41.78 349 TYR A CA 1
ATOM 2765 C C . TYR A 1 349 ? -20.331 -13.108 43.972 1.00 41.78 349 TYR A C 1
ATOM 2767 O O . TYR A 1 349 ? -21.069 -12.787 43.042 1.00 41.78 349 TYR A O 1
ATOM 2775 N N . ILE A 1 350 ? -19.662 -12.154 44.639 1.00 46.84 350 ILE A N 1
ATOM 2776 C CA . ILE A 1 350 ? -20.007 -10.718 44.460 1.00 46.84 350 ILE A CA 1
ATOM 2777 C C . ILE A 1 350 ? -18.947 -9.866 43.729 1.00 46.84 350 ILE A C 1
ATOM 2779 O O . ILE A 1 350 ? -19.312 -8.895 43.065 1.00 46.84 350 ILE A O 1
ATOM 2783 N N . MET A 1 351 ? -17.661 -10.247 43.710 1.00 40.22 351 MET A N 1
ATOM 2784 C CA . MET A 1 351 ? 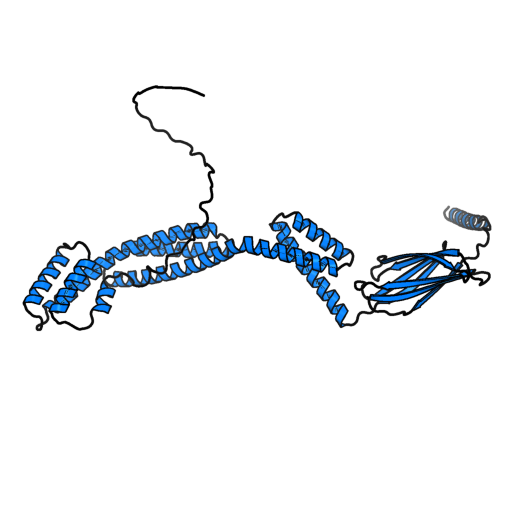-16.621 -9.440 43.032 1.00 40.22 351 MET A CA 1
ATOM 2785 C C . MET A 1 351 ? -16.810 -9.342 41.506 1.00 40.22 351 MET A C 1
ATOM 2787 O O . MET A 1 351 ? -16.576 -8.277 40.936 1.00 40.22 351 MET A O 1
ATOM 2791 N N . GLY A 1 352 ? -17.302 -10.401 40.850 1.00 41.16 352 GLY A N 1
ATOM 2792 C CA . GLY A 1 352 ? -17.576 -10.395 39.406 1.00 41.16 352 GLY A CA 1
ATOM 2793 C C . GLY A 1 352 ? -18.890 -9.702 39.019 1.00 41.16 352 GLY A C 1
ATOM 2794 O O . GLY A 1 352 ? -18.934 -8.961 38.040 1.00 41.16 352 GLY A O 1
ATOM 2795 N N . LYS A 1 353 ? -19.966 -9.890 39.801 1.00 42.22 353 LYS A N 1
ATOM 2796 C CA . LYS A 1 353 ? -21.302 -9.352 39.475 1.00 42.22 353 LYS A CA 1
ATOM 2797 C C . LYS A 1 353 ? -21.496 -7.888 39.882 1.00 42.22 353 LYS A C 1
ATOM 2799 O O . LYS A 1 353 ? -22.073 -7.151 39.092 1.00 42.22 353 LYS A O 1
ATOM 2804 N N . VAL A 1 354 ? -20.974 -7.419 41.022 1.00 40.56 354 VAL A N 1
ATOM 2805 C CA . VAL A 1 354 ? -21.138 -6.004 41.438 1.00 40.56 354 VAL A CA 1
ATOM 2806 C C . VAL A 1 354 ? -20.323 -5.048 40.570 1.00 40.56 354 VAL A C 1
ATOM 2808 O O . VAL A 1 354 ? -20.794 -3.962 40.242 1.00 40.56 354 VAL A O 1
ATOM 2811 N N . TRP A 1 355 ? -19.153 -5.469 40.085 1.00 39.22 355 TRP A N 1
ATOM 2812 C CA . TRP A 1 355 ? -18.414 -4.695 39.081 1.00 39.22 355 TRP A CA 1
ATOM 2813 C C . TRP A 1 355 ? -19.068 -4.714 37.691 1.00 39.22 355 TRP A C 1
ATOM 2815 O O . TRP A 1 355 ? -18.865 -3.771 36.936 1.00 39.22 355 TRP A O 1
ATOM 2825 N N . ASN A 1 356 ? -19.876 -5.730 37.371 1.00 43.03 356 ASN A N 1
ATOM 2826 C CA . ASN A 1 356 ? -20.712 -5.760 36.163 1.00 43.03 356 ASN A CA 1
ATOM 2827 C C . ASN A 1 356 ? -22.056 -5.022 36.343 1.00 43.03 356 ASN A C 1
ATOM 2829 O O . ASN A 1 356 ? -22.751 -4.761 35.363 1.00 43.03 356 ASN A O 1
ATOM 2833 N N . MET A 1 357 ? -22.438 -4.666 37.574 1.00 39.12 357 MET A N 1
ATOM 2834 C CA . MET A 1 357 ? -23.669 -3.924 37.884 1.00 39.12 357 MET A CA 1
ATOM 2835 C C . MET A 1 357 ? -23.517 -2.405 37.763 1.00 39.12 357 MET A C 1
ATOM 2837 O O . MET A 1 357 ? -24.528 -1.719 37.654 1.00 39.12 357 MET A O 1
ATOM 2841 N N . THR A 1 358 ? -22.294 -1.865 37.732 1.00 42.62 358 THR A N 1
ATOM 2842 C CA . THR A 1 358 ? -22.042 -0.427 37.509 1.00 42.62 358 THR A CA 1
ATOM 2843 C C . THR A 1 358 ? -22.207 -0.002 36.049 1.00 42.62 358 THR A C 1
ATOM 2845 O O . THR A 1 358 ? -22.040 1.174 35.742 1.00 42.62 358 THR A O 1
ATOM 2848 N N . GLY A 1 359 ? -22.511 -0.933 35.135 1.00 38.16 359 GLY A N 1
ATOM 2849 C CA . GLY A 1 359 ? -22.812 -0.637 33.732 1.00 38.16 359 GLY A CA 1
ATOM 2850 C C . GLY A 1 359 ? -21.660 -0.025 32.931 1.00 38.16 359 GLY A C 1
ATOM 2851 O O . GLY A 1 359 ? -21.846 0.279 31.760 1.00 38.16 359 GLY A O 1
ATOM 2852 N N . VAL A 1 360 ? -20.470 0.146 33.518 1.00 39.75 360 VAL A N 1
ATOM 2853 C CA . VAL A 1 360 ? -19.292 0.639 32.801 1.00 39.75 360 VAL A CA 1
ATOM 2854 C C . VAL A 1 360 ? -18.574 -0.566 32.199 1.00 39.75 360 VAL A C 1
ATOM 2856 O O . VAL A 1 360 ? -18.029 -1.375 32.956 1.00 39.75 360 VAL A O 1
ATOM 2859 N N . PRO A 1 361 ? -18.530 -0.713 30.862 1.00 34.91 361 PRO A N 1
ATOM 2860 C CA . PRO A 1 361 ? -17.802 -1.804 30.236 1.00 34.91 361 PRO A CA 1
ATOM 2861 C C . PRO A 1 361 ? -16.322 -1.717 30.623 1.00 34.91 361 PRO A C 1
ATOM 2863 O O . PRO A 1 361 ? -15.599 -0.807 30.202 1.00 34.91 361 PRO A O 1
ATOM 2866 N N . LYS A 1 362 ? -15.844 -2.677 31.420 1.00 34.47 362 LYS A N 1
ATOM 2867 C CA . LYS A 1 362 ? -14.409 -2.944 31.545 1.00 34.47 362 LYS A CA 1
ATOM 2868 C C . LYS A 1 362 ? -13.909 -3.389 30.173 1.00 34.47 362 LYS A C 1
ATOM 2870 O O . LYS A 1 362 ? -14.181 -4.506 29.759 1.00 34.47 362 LYS A O 1
ATOM 2875 N N . GLY A 1 363 ? -13.205 -2.504 29.470 1.00 37.72 363 GLY A N 1
ATOM 2876 C CA . GLY A 1 363 ? -12.521 -2.851 28.219 1.00 37.72 363 GLY A CA 1
ATOM 2877 C C . GLY A 1 363 ? -12.520 -1.781 27.130 1.00 37.72 363 GLY A C 1
ATOM 2878 O O . GLY A 1 363 ? -11.664 -1.835 26.259 1.00 37.72 363 GLY A O 1
ATOM 2879 N N . LEU A 1 364 ? -13.393 -0.769 27.180 1.00 35.50 364 LEU A N 1
ATOM 2880 C CA . LEU A 1 364 ? -13.450 0.244 26.107 1.00 35.50 364 LEU A CA 1
ATOM 2881 C C . LEU A 1 364 ? -12.612 1.505 26.383 1.00 35.50 364 LEU A C 1
ATOM 2883 O O . LEU A 1 364 ? -12.230 2.203 25.450 1.00 35.50 364 LEU A O 1
ATOM 2887 N N . GLY A 1 365 ? -12.237 1.762 27.641 1.00 29.09 365 GLY A N 1
ATOM 2888 C CA . GLY A 1 365 ? -11.435 2.935 28.021 1.00 29.09 365 GLY A CA 1
ATOM 2889 C C . GLY A 1 365 ? -9.923 2.819 27.780 1.00 29.09 365 GLY A C 1
ATOM 2890 O O . GLY A 1 365 ? -9.221 3.813 27.919 1.00 29.09 365 GLY A O 1
ATOM 2891 N N . LYS A 1 366 ? -9.397 1.632 27.434 1.00 31.91 366 LYS A N 1
ATOM 2892 C CA . LYS A 1 366 ? -7.951 1.429 27.197 1.00 31.91 366 LYS A CA 1
ATOM 2893 C C . LYS A 1 366 ? -7.544 1.368 25.718 1.00 31.91 366 LYS A C 1
ATOM 2895 O O . LYS A 1 366 ? -6.352 1.407 25.440 1.00 31.91 366 LYS A O 1
ATOM 2900 N N . HIS A 1 367 ? -8.489 1.340 24.772 1.00 31.44 367 HIS A N 1
ATOM 2901 C CA . HIS A 1 367 ? -8.176 1.192 23.338 1.00 31.44 367 HIS A CA 1
ATOM 2902 C C . HIS A 1 367 ? -8.537 2.386 22.443 1.00 31.44 367 HIS A C 1
ATOM 2904 O O . HIS A 1 367 ? -8.369 2.304 21.228 1.00 31.44 367 HIS A O 1
ATOM 2910 N N . VAL A 1 368 ? -8.925 3.527 23.020 1.00 30.16 368 VAL A N 1
ATOM 2911 C CA . VAL A 1 368 ? -9.052 4.797 22.281 1.00 30.16 368 VAL A CA 1
ATOM 2912 C C . VAL A 1 368 ? -8.166 5.871 22.915 1.00 30.16 368 VAL A C 1
ATOM 2914 O O . VAL A 1 368 ? -8.580 6.990 23.180 1.00 30.16 368 VAL A O 1
ATOM 2917 N N . VAL A 1 369 ? -6.903 5.524 23.160 1.00 29.47 369 VAL A N 1
ATOM 2918 C CA . VAL A 1 369 ? -5.823 6.507 23.045 1.00 29.47 369 VAL A CA 1
ATOM 2919 C C . VAL A 1 369 ? -5.207 6.250 21.681 1.00 29.47 369 VAL A C 1
ATOM 2921 O O . VAL A 1 369 ? -4.254 5.485 21.541 1.00 29.47 369 VAL A O 1
ATOM 2924 N N . ILE A 1 370 ? -5.780 6.859 20.642 1.00 29.39 370 ILE A N 1
ATOM 2925 C CA . ILE A 1 370 ? -4.979 7.125 19.453 1.00 29.39 370 ILE A CA 1
ATOM 2926 C C . ILE A 1 370 ? -3.952 8.144 19.938 1.00 29.39 370 ILE A C 1
ATOM 2928 O O . ILE A 1 370 ? -4.265 9.318 20.121 1.00 29.39 370 ILE A O 1
ATOM 2932 N N . LYS A 1 371 ? -2.732 7.672 20.215 1.00 28.56 371 LYS A N 1
ATOM 2933 C CA . LYS A 1 371 ? -1.538 8.515 20.209 1.00 28.56 371 LYS A CA 1
ATOM 2934 C C . LYS A 1 371 ? -1.457 9.095 18.794 1.00 28.56 371 LYS A C 1
ATOM 2936 O O . LYS A 1 371 ? -0.797 8.540 17.923 1.00 28.56 371 LYS A O 1
ATOM 2941 N N . VAL A 1 372 ? -2.175 10.188 18.547 1.00 28.42 372 VAL A N 1
ATOM 2942 C CA . VAL A 1 372 ? -1.790 11.124 17.500 1.00 28.42 372 VAL A CA 1
ATOM 2943 C C . VAL A 1 372 ? -0.487 11.694 18.026 1.00 28.42 372 VAL A C 1
ATOM 2945 O O . VAL A 1 372 ? -0.460 12.390 19.042 1.00 28.42 372 VAL A O 1
ATOM 2948 N N . GLY A 1 373 ? 0.610 11.215 17.447 1.00 26.56 373 GLY A N 1
ATOM 2949 C CA . GLY A 1 373 ? 1.944 11.599 17.856 1.00 26.56 373 GLY A CA 1
ATOM 2950 C C . GLY A 1 373 ? 2.059 13.116 17.919 1.00 26.56 373 GLY A C 1
ATOM 2951 O O . GLY A 1 373 ? 1.527 13.828 17.070 1.00 26.56 373 GLY A O 1
ATOM 2952 N N . LYS A 1 374 ? 2.799 13.586 18.927 1.00 30.23 374 LYS A N 1
ATOM 2953 C CA . LYS A 1 374 ? 3.562 14.828 18.835 1.00 30.23 374 LYS A CA 1
ATOM 2954 C C . LYS A 1 374 ? 4.265 14.836 17.473 1.00 30.23 374 LYS A C 1
ATOM 2956 O O . LYS A 1 374 ? 5.289 14.182 17.311 1.00 30.23 374 LYS A O 1
ATOM 2961 N N . VAL A 1 375 ? 3.707 15.548 16.508 1.00 29.02 375 VAL A N 1
ATOM 2962 C CA . VAL A 1 375 ? 4.400 15.949 15.291 1.00 29.02 375 VAL A CA 1
ATOM 2963 C C . VAL A 1 375 ? 4.248 17.459 15.228 1.00 29.02 375 VAL A C 1
ATOM 2965 O O . VAL A 1 375 ? 3.141 17.973 15.132 1.00 29.02 375 VAL A O 1
ATOM 2968 N N . ALA A 1 376 ? 5.394 18.122 15.361 1.00 28.92 376 ALA A N 1
ATOM 2969 C CA . ALA A 1 376 ? 5.645 19.528 15.082 1.00 28.92 376 ALA A CA 1
ATOM 2970 C C . ALA A 1 376 ? 4.810 20.564 15.864 1.00 28.92 376 ALA A C 1
ATOM 2972 O O . ALA A 1 376 ? 3.812 21.097 15.388 1.00 28.92 376 ALA A O 1
ATOM 2973 N N . LYS A 1 377 ? 5.360 21.007 17.005 1.00 28.36 377 LYS A N 1
ATOM 2974 C CA . LYS A 1 377 ? 5.478 22.456 17.228 1.00 28.36 377 LYS A CA 1
ATOM 2975 C C . LYS A 1 377 ? 6.415 22.975 16.133 1.00 28.36 377 LYS A C 1
ATOM 2977 O O . LYS A 1 377 ? 7.628 22.891 16.275 1.00 28.36 377 LYS A O 1
ATOM 2982 N N . GLY A 1 378 ? 5.846 23.384 15.009 1.00 27.05 378 GLY A N 1
ATOM 2983 C CA . GLY A 1 378 ? 6.545 24.034 13.910 1.00 27.05 378 GLY A CA 1
ATOM 2984 C C . GLY A 1 378 ? 5.725 25.247 13.514 1.00 27.05 378 GLY A C 1
ATOM 2985 O O . GLY A 1 378 ? 4.534 25.115 13.241 1.00 27.05 378 GLY A O 1
ATOM 2986 N N . ASN A 1 379 ? 6.354 26.415 13.581 1.00 33.78 379 ASN A N 1
ATOM 2987 C CA . ASN A 1 379 ? 5.782 27.720 13.284 1.00 33.78 379 ASN A CA 1
ATOM 2988 C C . ASN A 1 379 ? 4.924 27.706 12.012 1.00 33.78 379 ASN A C 1
ATOM 2990 O O . ASN A 1 379 ? 5.427 27.478 10.917 1.00 33.78 379 ASN A O 1
ATOM 2994 N N . PHE A 1 380 ? 3.642 28.024 12.171 1.00 26.02 380 PHE A N 1
ATOM 2995 C CA . PHE A 1 380 ? 2.800 28.559 11.107 1.00 26.02 380 PHE A CA 1
ATOM 2996 C C . PHE A 1 380 ? 2.104 29.804 11.661 1.00 26.02 380 PHE A C 1
ATOM 2998 O O . PHE A 1 380 ? 0.933 29.803 12.029 1.00 26.02 380 PHE A O 1
ATOM 3005 N N . THR A 1 381 ? 2.877 30.882 11.774 1.00 31.50 381 THR A N 1
ATOM 3006 C CA . THR A 1 381 ? 2.350 32.244 11.751 1.00 31.50 381 THR A CA 1
ATOM 3007 C C . THR A 1 381 ? 1.971 32.547 10.305 1.00 31.50 381 THR A C 1
ATOM 3009 O O . THR A 1 381 ? 2.814 32.908 9.491 1.00 31.50 381 THR A O 1
ATOM 3012 N N . GLY A 1 382 ? 0.704 32.332 9.974 1.00 28.73 382 GLY A N 1
ATOM 3013 C CA . GLY A 1 382 ? 0.105 32.725 8.703 1.00 28.73 382 GLY A CA 1
ATOM 3014 C C . GLY A 1 382 ? -1.289 33.242 9.000 1.00 28.73 382 GLY A C 1
ATOM 3015 O O . GLY A 1 382 ? -2.221 32.457 9.155 1.00 28.73 382 GLY A O 1
ATOM 3016 N N . GLY A 1 383 ? -1.389 34.556 9.199 1.00 27.02 383 GLY A N 1
ATOM 3017 C CA . GLY A 1 383 ? -2.627 35.236 9.544 1.00 27.02 383 GLY A CA 1
ATOM 3018 C C . GLY A 1 383 ? -3.700 35.039 8.478 1.00 27.02 383 GLY A C 1
ATOM 3019 O O . GLY A 1 383 ? -3.441 35.159 7.285 1.00 27.02 383 GLY A O 1
ATOM 3020 N N . ILE A 1 384 ? -4.921 34.774 8.935 1.00 29.89 384 ILE A N 1
ATOM 3021 C CA . ILE A 1 384 ? -6.133 35.008 8.155 1.00 29.89 384 ILE A CA 1
ATOM 3022 C C . ILE A 1 384 ? -6.808 36.234 8.785 1.00 29.89 384 ILE A C 1
ATOM 3024 O O . ILE A 1 384 ? -7.048 36.224 9.998 1.00 29.89 384 ILE A O 1
ATOM 3028 N N . PRO A 1 385 ? -7.086 37.295 8.008 1.00 31.80 385 PRO A N 1
ATOM 3029 C CA . PRO A 1 385 ? -7.675 38.523 8.519 1.00 31.80 385 PRO A CA 1
ATOM 3030 C C . PRO A 1 385 ? -9.118 38.254 8.952 1.00 31.80 385 PRO A C 1
ATOM 3032 O O . PRO A 1 385 ? -9.936 37.757 8.177 1.00 31.80 385 PRO A O 1
ATOM 3035 N N . LYS A 1 386 ? -9.446 38.577 10.206 1.00 32.16 386 LYS A N 1
ATOM 3036 C CA . LYS A 1 386 ? -10.839 38.613 10.654 1.00 32.16 386 LYS A CA 1
ATOM 3037 C C . LYS A 1 386 ? -11.463 39.924 10.188 1.00 32.16 386 LYS A C 1
ATOM 3039 O O . LYS A 1 386 ? -11.175 40.980 10.743 1.00 32.16 386 LYS A O 1
ATOM 3044 N N . GLY A 1 387 ? -12.313 39.819 9.168 1.00 30.05 387 GLY A N 1
ATOM 3045 C CA . GLY A 1 387 ? -13.328 40.818 8.850 1.00 30.05 387 GLY A CA 1
ATOM 3046 C C . GLY A 1 387 ? -14.246 41.048 10.053 1.00 30.05 387 GLY A C 1
ATOM 3047 O O . GLY A 1 387 ? -14.526 40.126 10.824 1.00 30.05 387 GLY A O 1
ATOM 3048 N N . GLY A 1 388 ? -14.622 42.309 10.238 1.00 28.56 388 GLY A N 1
ATOM 3049 C CA . GLY A 1 388 ? -15.267 42.814 11.439 1.00 28.56 388 GLY A CA 1
ATOM 3050 C C . GLY A 1 388 ? -16.720 42.390 11.625 1.00 2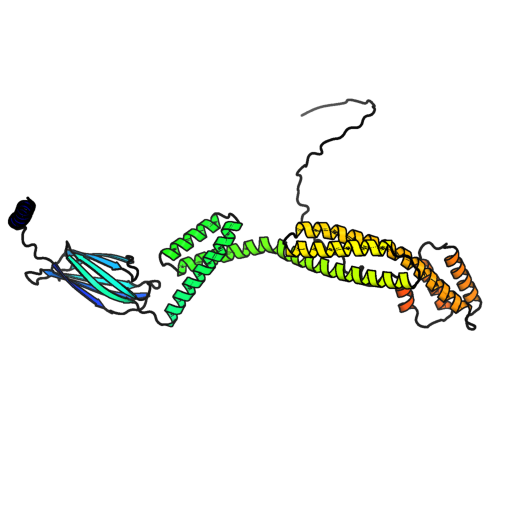8.56 388 GLY A C 1
ATOM 3051 O O . GLY A 1 388 ? -17.388 41.927 10.707 1.00 28.56 388 GLY A O 1
ATOM 3052 N N . ASN A 1 389 ? -17.228 42.655 12.827 1.00 30.05 389 ASN A N 1
ATOM 3053 C CA . ASN A 1 389 ? -18.452 43.430 12.928 1.00 30.05 389 ASN A CA 1
ATOM 3054 C C . ASN A 1 389 ? -18.534 44.183 14.257 1.00 30.05 389 ASN A C 1
ATOM 3056 O O . ASN A 1 389 ? -18.012 43.750 15.283 1.00 30.05 389 ASN A O 1
ATOM 3060 N N . ALA A 1 390 ? -19.150 45.354 14.160 1.00 33.91 390 ALA A N 1
ATOM 3061 C CA . ALA A 1 390 ? -19.286 46.379 15.174 1.00 33.91 390 ALA A CA 1
ATOM 3062 C C . ALA A 1 390 ? -20.161 45.961 16.364 1.00 33.91 390 ALA A C 1
ATOM 3064 O O . ALA A 1 390 ? -21.174 45.304 16.165 1.00 33.91 390 ALA A O 1
ATOM 3065 N N . THR A 1 391 ? -19.854 46.497 17.553 1.00 35.38 391 THR A N 1
ATOM 3066 C CA . THR A 1 391 ? -20.856 47.188 18.388 1.00 35.38 391 THR A CA 1
ATOM 3067 C C . THR A 1 391 ? -20.199 48.086 19.443 1.00 35.38 391 THR A C 1
ATOM 3069 O O . THR A 1 391 ? -19.365 47.655 20.230 1.00 35.38 391 THR A O 1
ATOM 3072 N N . ARG A 1 392 ? -20.623 49.353 19.390 1.00 32.12 392 ARG A N 1
ATOM 3073 C CA . ARG A 1 392 ? -20.613 50.463 20.358 1.00 32.12 392 ARG A CA 1
ATOM 3074 C C . ARG A 1 392 ? -20.285 50.169 21.835 1.00 32.12 392 ARG A C 1
ATOM 3076 O O . ARG A 1 392 ? -20.933 49.338 22.455 1.00 32.12 392 ARG A O 1
ATOM 3083 N N . GLY A 1 393 ? -19.538 51.111 22.429 1.00 29.97 393 GLY A N 1
ATOM 3084 C CA . GLY A 1 393 ? -20.018 51.833 23.619 1.00 29.97 393 GLY A CA 1
ATOM 3085 C C . GLY A 1 393 ? -18.998 52.093 24.734 1.00 29.97 393 GLY A C 1
ATOM 3086 O O . GLY A 1 393 ? -18.651 51.159 25.435 1.00 29.97 393 GLY A O 1
ATOM 3087 N N . ARG A 1 394 ? -18.661 53.387 24.928 1.00 31.17 394 ARG A N 1
ATOM 3088 C CA . ARG A 1 394 ? -18.173 54.078 26.155 1.00 31.17 394 ARG A CA 1
ATOM 3089 C C . ARG A 1 394 ? -16.939 53.459 26.843 1.00 31.17 394 ARG A C 1
ATOM 3091 O O . ARG A 1 394 ? -16.987 52.360 27.355 1.00 31.17 394 ARG A O 1
ATOM 3098 N N . GLY A 1 395 ? -15.782 54.109 26.912 1.00 30.81 395 GLY A N 1
ATOM 3099 C CA . GLY A 1 395 ? -15.549 55.478 27.363 1.00 30.81 395 GLY A CA 1
ATOM 3100 C C . GLY A 1 395 ? -14.858 55.415 28.727 1.00 30.81 395 GLY A C 1
ATOM 3101 O O . GLY A 1 395 ? -15.517 55.092 29.701 1.00 30.81 395 GLY A O 1
ATOM 3102 N N . HIS A 1 396 ? -13.549 55.673 28.785 1.00 37.16 396 HIS A N 1
ATOM 3103 C CA . HIS A 1 396 ? -12.912 56.460 29.844 1.00 37.16 396 HIS A CA 1
ATOM 3104 C C . HIS A 1 396 ? -11.422 56.680 29.561 1.00 37.16 396 HIS A C 1
ATOM 3106 O O . HIS A 1 396 ? -10.703 55.828 29.049 1.00 37.16 396 HIS A O 1
ATOM 3112 N N . SER A 1 397 ? -11.036 57.902 29.890 1.00 34.28 397 SER A N 1
ATOM 3113 C CA . SER A 1 397 ? -9.734 58.551 29.894 1.00 34.28 397 SER A CA 1
ATOM 3114 C C . SER A 1 397 ? -8.645 57.866 30.721 1.00 34.28 397 SER A C 1
ATOM 3116 O O . SER A 1 397 ? -8.947 57.336 31.785 1.00 34.28 397 SER A O 1
ATOM 3118 N N . GLN A 1 398 ? -7.398 58.083 30.286 1.00 40.53 398 GLN A N 1
ATOM 3119 C CA . GLN A 1 398 ? -6.121 58.275 31.014 1.00 40.53 398 GLN A CA 1
ATOM 3120 C C . GLN A 1 398 ? -5.031 57.510 30.249 1.00 40.53 398 GLN A C 1
ATOM 3122 O O . GLN A 1 398 ? -5.254 56.395 29.810 1.00 40.53 398 GLN A O 1
ATOM 3127 N N . GLY A 1 399 ? -3.828 57.998 29.991 1.00 37.53 399 GLY A N 1
ATOM 3128 C CA . GLY A 1 399 ? -3.117 59.211 30.352 1.00 37.53 399 GLY A CA 1
ATOM 3129 C C . GLY A 1 399 ? -1.678 58.976 29.873 1.00 37.53 399 GLY A C 1
ATOM 3130 O O . GLY A 1 399 ? -1.130 57.893 30.060 1.00 37.53 399 GLY A O 1
ATOM 3131 N N . ARG A 1 400 ? -1.101 59.960 29.180 1.00 37.56 400 ARG A N 1
ATOM 3132 C CA . ARG A 1 400 ? 0.311 60.016 28.760 1.00 37.56 400 ARG A CA 1
ATOM 3133 C C . ARG A 1 400 ? 1.262 59.679 29.918 1.00 37.56 400 ARG A C 1
ATOM 3135 O O . ARG A 1 400 ? 1.072 60.235 30.995 1.00 37.56 400 ARG A O 1
ATOM 3142 N N . ARG A 1 401 ? 2.393 59.023 29.626 1.00 41.78 401 ARG A N 1
ATOM 3143 C CA . ARG A 1 401 ? 3.733 59.629 29.808 1.00 41.78 401 ARG A CA 1
ATOM 3144 C C . ARG A 1 401 ? 4.883 58.755 29.290 1.00 41.78 401 ARG A C 1
ATOM 3146 O O . ARG A 1 401 ? 4.954 57.588 29.633 1.00 41.78 401 ARG A O 1
ATOM 3153 N N . GLN A 1 402 ? 5.772 59.456 28.573 1.00 40.56 402 GLN A N 1
ATOM 3154 C CA . GLN A 1 402 ? 7.246 59.365 28.540 1.00 40.56 402 GLN A CA 1
ATOM 3155 C C . GLN A 1 402 ? 7.864 58.038 28.056 1.00 40.56 402 GLN A C 1
ATOM 3157 O O . GLN A 1 402 ? 7.456 56.967 28.458 1.00 40.56 402 GLN A O 1
ATOM 3162 N N . GLY A 1 403 ? 8.872 58.016 27.188 1.00 34.88 403 GLY A N 1
ATOM 3163 C CA . GLY A 1 403 ? 9.803 59.064 26.776 1.00 34.88 403 GLY A CA 1
ATOM 3164 C C . GLY A 1 403 ? 11.225 58.494 26.788 1.00 34.88 403 GLY A C 1
ATOM 3165 O O . GLY A 1 403 ? 11.579 57.834 27.756 1.00 34.88 403 GLY A O 1
ATOM 3166 N N . HIS A 1 404 ? 11.995 58.821 25.742 1.00 36.12 404 HIS A N 1
ATOM 3167 C CA . HIS A 1 404 ? 13.457 58.672 25.591 1.00 36.12 404 HIS A CA 1
ATOM 3168 C C . HIS A 1 404 ? 14.029 57.243 25.598 1.00 36.12 404 HIS A C 1
ATOM 3170 O O . HIS A 1 404 ? 13.528 56.354 26.264 1.00 36.12 404 HIS A O 1
ATOM 3176 N N . GLY A 1 405 ? 15.089 56.928 24.862 1.00 34.53 405 GLY A N 1
ATOM 3177 C CA . GLY A 1 405 ? 16.045 57.711 24.078 1.00 34.53 405 GLY A CA 1
ATOM 3178 C C . GLY A 1 405 ? 17.265 56.806 23.841 1.00 34.53 405 GLY A C 1
ATOM 3179 O O . GLY A 1 405 ? 17.506 55.914 24.657 1.00 34.53 405 GLY A O 1
ATOM 3180 N N . GLY A 1 406 ? 17.988 57.005 22.739 1.00 42.25 406 GLY A N 1
ATOM 3181 C CA . GLY A 1 406 ? 19.167 56.218 22.358 1.00 42.25 406 GLY A CA 1
ATOM 3182 C C . GLY A 1 406 ? 19.194 55.947 20.871 1.00 42.25 406 GLY A C 1
ATOM 3183 O O . GLY A 1 406 ? 18.616 54.911 20.480 1.00 42.25 406 GLY A O 1
#

pLDDT: mean 74.48, std 19.92, range [26.02, 96.12]

Sequence (406 aa):
MLKKSIAIILASIFLLSLFVPQLVLRAQPSIKITVTPREVFAGDQVDVVVILLNSSTGNPLPETKVNVMIRNPEGLVVVKLQSLTDEQGIVSLNVKTEEDWPPGVYVIIVTVADVVQLKTFKIKVPETRERYVNTTRRAIEMMIKKVSIIVNQTGNEALREKLNQAIQLYKEGNYSVAFKMLLQATHQVRNRFKAIHRGRENVTRGLSTAIQRHKEVIEKLKAIIAKLEEKGFNATIAKALLEKAEAQLHNASVMLHGGKANLTARIMAQIMKNIGDAFSNLKRHGEKVSIQKMKEHIDRLLSSKNIPEPVKEKLQKLKALLETGNFTKMREFAKRYHIVLKEAKIRRYIMGKVWNMTGVPKGLGKHVVIKVGKVAKGNFTGGIPKGGNATRGRGHSQGRRQGHGG